Protein AF-A0A957NRZ4-F1 (afdb_monomer)

Mean predicted aligned error: 7.49 Å

Foldseek 3Di:
DVVVVVVLCVPFQVNVVVVVDPALVVVLVVLLVQLVQLLVVCQVPVALVSLLSNLSSLLSNLLSALCVVVVLVVLLVVLVLVLLCVFLPPLLVVLVVLLVVLQVQLVVLLVVLVVLQVVLVVVVVCNVVSNVVSVVSNVVSVVSNVVSNVSSVVSSVVSGDPCSVLVSLVRSSNVSSLLSCLLLQLLCLLVCCCPVVVDPLVVCLVPVVPDDPVNLCSSVVSSVVSNVVSLVSQCVRFVVRDFDFDWDQDPVRDTDRHNDGPPDNHQHSVSSVVSSCVSVVSQQCSLCVRVVRNRVSCCCSSHVRNSVVVSCVVVPPPPDPPCVVVVVCCVRVVPVVVVVVVVVCVVVVCCVVPVPDDPDDLVNDDPVRSD

Sequence (371 aa):
GALMIGILITISPSLLFHSRYIRNDIYIAFFILVWIYGAFRYLDTQKARWLMVMAMGMAWGFIAKENHFMNGAIMGAFFVGLAVWQLVGNRLWMAVAPVVAGGGIWYWLHIRARELATQAATAGDGAEALLRQSDRTEMIGIAALGIAGIIAIVLIVMAMKSEDWVKLRRNPAADLAVTMVSLVLPFVSPFLLAFVFSWDLKAKFDNINGWSTGDMVLTASLVLVLAIISFAMAYFWFEMRPKAPATTKRANGSEEVEAGEQSSERFGFFGWLQLMGAFWLIQVLFFTRFLTNIRNGLATGVVGSLGYWLAQQEVARGGQPWYYYLMLGALYEFLPWILSGIGIVAIIYWLVRRSDWDPVAATDLPPAIQA

Nearest PDB structures (foldseek):
  6h2f-assembly1_J  TM=2.755E-01  e=1.175E+00  Aeromonas hydrophila subsp. hydrophila AL09-71
  7a0g-assembly1_JJJ  TM=1.930E-01  e=7.956E-01  Serratia marcescens
  8dk2-assembly1_D  TM=1.452E-01  e=5.118E+00  Pseudomonas aeruginosa PA14

Solvent-accessible surface area (backbone atoms only — not comparable to full-atom values): 19652 Å² total; per-residue (Å²): 111,69,69,59,52,52,52,51,58,74,69,27,51,55,55,53,62,49,52,74,42,100,59,55,62,53,57,45,55,51,21,49,51,40,22,52,51,13,50,55,50,21,63,75,66,56,42,52,70,22,54,49,42,18,45,48,14,47,41,56,21,55,73,63,35,49,69,40,57,56,56,49,51,55,53,35,51,48,25,44,50,49,36,49,34,77,70,44,44,78,58,45,55,68,22,47,48,41,38,53,52,17,46,51,52,19,50,55,29,40,54,52,16,54,51,32,44,58,50,23,78,74,40,68,92,52,16,65,62,30,40,56,50,14,54,52,36,35,50,51,16,53,50,43,29,52,51,17,46,51,52,19,52,51,45,49,57,71,61,48,53,86,68,44,58,62,50,46,68,68,32,61,39,33,52,49,25,53,51,53,48,38,68,46,37,34,42,50,39,33,57,49,38,38,75,74,66,65,43,60,48,53,67,48,61,77,42,56,90,71,57,48,73,66,55,52,50,51,54,52,48,44,28,49,51,31,40,52,51,22,51,52,50,46,39,54,52,40,60,69,43,84,76,62,74,18,72,47,75,43,98,85,73,51,76,41,80,41,98,40,79,69,86,66,82,60,69,36,41,69,57,48,49,52,47,48,49,55,36,50,51,52,51,52,34,61,39,7,62,70,64,76,35,50,71,62,17,46,49,46,46,46,36,33,30,50,26,49,53,60,48,44,71,79,59,68,87,73,81,66,63,93,58,48,64,59,52,48,42,55,70,48,39,38,63,64,52,52,54,49,49,53,50,51,52,51,50,50,55,44,42,74,76,33,86,82,62,65,94,67,56,65,85,76,44,60,82,92,68,60,120

Structure (mmCIF, N/CA/C/O backbone):
data_AF-A0A957NRZ4-F1
#
_entry.id   AF-A0A957NRZ4-F1
#
loop_
_atom_site.group_PDB
_atom_site.id
_atom_site.type_symbol
_atom_site.label_atom_id
_atom_site.label_alt_id
_atom_site.label_comp_id
_atom_site.label_asym_id
_atom_site.label_entity_id
_atom_site.label_seq_id
_atom_site.pdbx_PDB_ins_code
_atom_site.Cartn_x
_atom_site.Cartn_y
_atom_site.Cartn_z
_atom_site.occupancy
_atom_site.B_iso_or_equiv
_atom_site.auth_seq_id
_atom_site.auth_comp_id
_atom_site.auth_asym_id
_atom_site.auth_atom_id
_atom_site.pdbx_PDB_model_num
ATOM 1 N N . GLY A 1 1 ? -4.102 23.156 15.226 1.00 75.25 1 GLY A N 1
ATOM 2 C CA . GLY A 1 1 ? -3.454 22.007 14.559 1.00 75.25 1 GLY A CA 1
ATOM 3 C C . GLY A 1 1 ? -3.492 22.118 13.043 1.00 75.25 1 GLY A C 1
ATOM 4 O O . GLY A 1 1 ? -2.507 22.542 12.456 1.00 75.25 1 GLY A O 1
ATOM 5 N N . ALA A 1 2 ? -4.624 21.788 12.411 1.00 80.44 2 ALA A N 1
ATOM 6 C CA . ALA A 1 2 ? -4.731 21.650 10.950 1.00 80.44 2 ALA A CA 1
ATOM 7 C C . ALA A 1 2 ? -4.306 22.891 10.136 1.00 80.44 2 ALA A C 1
ATOM 9 O O . ALA A 1 2 ? -3.561 22.748 9.173 1.00 80.44 2 ALA A O 1
ATOM 10 N N . LEU A 1 3 ? -4.706 24.104 10.543 1.00 85.88 3 LEU A N 1
ATOM 11 C CA . LEU A 1 3 ? -4.296 25.344 9.861 1.00 85.88 3 LEU A CA 1
ATOM 12 C C . LEU A 1 3 ? -2.776 25.557 9.893 1.00 85.88 3 LEU A C 1
ATOM 14 O O . LEU A 1 3 ? -2.187 25.918 8.881 1.00 85.88 3 LEU A O 1
ATOM 18 N N . MET A 1 4 ? -2.134 25.269 11.029 1.00 84.31 4 MET A N 1
ATOM 19 C CA . MET A 1 4 ? -0.676 25.356 11.153 1.00 84.31 4 MET A CA 1
ATOM 20 C C . MET A 1 4 ? 0.018 24.346 10.240 1.00 84.31 4 MET A C 1
ATOM 22 O O . MET A 1 4 ? 0.960 24.710 9.549 1.00 84.31 4 MET A O 1
ATOM 26 N N . ILE A 1 5 ? -0.476 23.105 10.179 1.00 85.00 5 ILE A N 1
ATOM 27 C CA . ILE A 1 5 ? 0.050 22.090 9.253 1.00 85.00 5 ILE A CA 1
ATOM 28 C C . ILE A 1 5 ? -0.124 22.545 7.798 1.00 85.00 5 ILE A C 1
ATOM 30 O O . ILE A 1 5 ? 0.809 22.425 7.013 1.00 85.00 5 ILE A O 1
ATOM 34 N N . GLY A 1 6 ? -1.275 23.125 7.442 1.00 87.06 6 GLY A N 1
ATOM 35 C CA . GLY A 1 6 ? -1.509 23.678 6.106 1.00 87.06 6 GLY A CA 1
ATOM 36 C C . GLY A 1 6 ? -0.515 24.784 5.737 1.00 87.06 6 GLY A C 1
ATOM 37 O O . GLY A 1 6 ? 0.030 24.777 4.633 1.00 87.06 6 GLY A O 1
ATOM 38 N N . ILE A 1 7 ? -0.216 25.689 6.674 1.00 88.12 7 ILE A N 1
ATOM 39 C CA . ILE A 1 7 ? 0.813 26.723 6.490 1.00 88.12 7 ILE A CA 1
ATOM 40 C C . ILE A 1 7 ? 2.190 26.078 6.295 1.00 88.12 7 ILE A C 1
ATOM 42 O O . ILE A 1 7 ? 2.874 26.417 5.334 1.00 88.12 7 ILE A O 1
ATOM 46 N N . LEU A 1 8 ? 2.571 25.119 7.148 1.00 87.62 8 LEU A N 1
ATOM 47 C CA . LEU A 1 8 ? 3.860 24.418 7.060 1.00 87.62 8 LEU A CA 1
ATOM 48 C C . LEU A 1 8 ? 4.039 23.691 5.722 1.00 87.62 8 LEU A C 1
ATOM 50 O O . LEU A 1 8 ? 5.101 23.784 5.118 1.00 87.62 8 LEU A O 1
ATOM 54 N N . ILE A 1 9 ? 2.993 23.024 5.229 1.00 86.31 9 ILE A N 1
ATOM 55 C CA . ILE A 1 9 ? 2.985 22.374 3.910 1.00 86.31 9 ILE A CA 1
ATOM 56 C C . ILE A 1 9 ? 3.167 23.408 2.792 1.00 86.31 9 ILE A C 1
ATOM 58 O O . ILE A 1 9 ? 3.906 23.160 1.844 1.00 86.31 9 ILE A O 1
ATOM 62 N N . THR A 1 10 ? 2.527 24.575 2.906 1.00 86.12 10 THR A N 1
ATOM 63 C CA . THR A 1 10 ? 2.586 25.632 1.879 1.00 86.12 10 THR A CA 1
ATOM 64 C C . THR A 1 10 ? 3.987 26.230 1.739 1.00 86.12 10 THR A C 1
ATOM 66 O O . THR A 1 10 ? 4.390 26.596 0.638 1.00 86.12 10 THR A O 1
ATOM 69 N N . ILE A 1 11 ? 4.742 26.315 2.838 1.00 88.19 11 ILE A N 1
ATOM 70 C CA . ILE A 1 11 ? 6.104 26.872 2.852 1.00 88.19 11 ILE A CA 1
ATOM 71 C C . ILE A 1 11 ? 7.202 25.799 2.859 1.00 88.19 11 ILE A C 1
ATOM 73 O O . ILE A 1 11 ? 8.373 26.146 2.998 1.00 88.19 11 ILE A O 1
ATOM 77 N N . SER A 1 12 ? 6.845 24.515 2.729 1.00 89.19 12 SER A N 1
ATOM 78 C CA . SER A 1 12 ? 7.793 23.394 2.752 1.00 89.19 12 SER A CA 1
ATOM 79 C C . SER A 1 12 ? 8.802 23.518 1.600 1.00 89.19 12 SER A C 1
ATOM 81 O O . SER A 1 12 ? 8.411 23.472 0.426 1.00 89.19 12 SER A O 1
ATOM 83 N N . PRO A 1 13 ? 10.111 23.641 1.899 1.00 88.94 13 PRO A N 1
ATOM 84 C CA . PRO A 1 13 ? 11.152 23.688 0.880 1.00 88.94 13 PRO A CA 1
ATOM 85 C C . PRO A 1 13 ? 11.175 22.441 -0.007 1.00 88.94 13 PRO A C 1
ATOM 87 O O . PRO A 1 13 ? 11.371 22.572 -1.216 1.00 88.94 13 PRO A O 1
ATOM 90 N N . SER A 1 14 ? 10.948 21.246 0.556 1.00 87.06 14 SER A N 1
ATOM 91 C CA . SER A 1 14 ? 10.932 19.998 -0.215 1.00 87.06 14 SER A CA 1
ATOM 92 C C . SER A 1 14 ? 9.757 19.962 -1.191 1.00 87.06 14 SER A C 1
ATOM 94 O O . SER A 1 14 ? 9.941 19.714 -2.386 1.00 87.06 14 SER A O 1
ATOM 96 N N . LEU A 1 15 ? 8.547 20.286 -0.722 1.00 86.31 15 LEU A N 1
ATOM 97 C CA . LEU A 1 15 ? 7.363 20.312 -1.580 1.00 86.31 15 LEU A CA 1
ATOM 98 C C . LEU A 1 15 ? 7.467 21.398 -2.650 1.00 86.31 15 LEU A C 1
ATOM 100 O O . LEU A 1 15 ? 7.128 21.139 -3.804 1.00 86.31 15 LEU A O 1
ATOM 104 N N . LEU A 1 16 ? 7.994 22.580 -2.322 1.00 86.62 16 LEU A N 1
ATOM 105 C CA . LEU A 1 16 ? 8.238 23.637 -3.305 1.00 86.62 16 LEU A CA 1
ATOM 106 C C . LEU A 1 16 ? 9.278 23.205 -4.352 1.00 86.62 16 LEU A C 1
ATOM 108 O O . LEU A 1 16 ? 9.080 23.396 -5.553 1.00 86.62 16 LEU A O 1
ATOM 112 N N . PHE A 1 17 ? 10.371 22.577 -3.912 1.00 85.94 17 PHE A N 1
ATOM 113 C CA . PHE A 1 17 ? 11.413 22.072 -4.800 1.00 85.94 17 PHE A CA 1
ATOM 114 C C . PHE A 1 17 ? 10.901 20.974 -5.733 1.00 85.94 17 PHE A C 1
ATOM 116 O O . PHE A 1 17 ? 11.269 20.974 -6.902 1.00 85.94 17 PHE A O 1
ATOM 123 N N . HIS A 1 18 ? 10.064 20.051 -5.261 1.00 84.19 18 HIS A N 1
ATOM 124 C CA . HIS A 1 18 ? 9.541 18.971 -6.099 1.00 84.19 18 HIS A CA 1
ATOM 125 C C . HIS A 1 18 ? 8.351 19.400 -6.967 1.00 84.19 18 HIS A C 1
ATOM 127 O O . HIS A 1 18 ? 8.208 18.892 -8.078 1.00 84.19 18 HIS A O 1
ATOM 133 N N . SER A 1 19 ? 7.543 20.365 -6.519 1.00 84.69 19 SER A N 1
ATOM 134 C CA . SER A 1 19 ? 6.380 20.869 -7.268 1.00 84.69 19 SER A CA 1
ATOM 135 C C . SER A 1 19 ? 6.737 21.807 -8.422 1.00 84.69 19 SER A C 1
ATOM 137 O O . SER A 1 19 ? 5.995 21.864 -9.398 1.00 84.69 19 SER A O 1
ATOM 139 N N . ARG A 1 20 ? 7.879 22.511 -8.365 1.00 85.88 20 ARG A N 1
ATOM 140 C CA . ARG A 1 20 ? 8.342 23.359 -9.484 1.00 85.88 20 ARG A CA 1
ATOM 141 C C . ARG A 1 20 ? 8.776 22.565 -10.716 1.00 85.88 20 ARG A C 1
ATOM 143 O O . ARG A 1 20 ? 8.884 23.130 -11.801 1.00 85.88 20 ARG A O 1
ATOM 150 N N . TYR A 1 21 ? 9.090 21.280 -10.556 1.00 83.19 21 TYR A N 1
ATOM 151 C CA . TYR A 1 21 ? 9.407 20.427 -11.691 1.00 83.19 21 TYR A CA 1
ATOM 152 C C . TYR A 1 21 ? 8.108 19.955 -12.338 1.00 83.19 21 TYR A C 1
ATOM 154 O O . TYR A 1 21 ? 7.174 19.566 -11.643 1.00 83.19 21 TYR A O 1
ATOM 162 N N . ILE A 1 22 ? 8.069 19.919 -13.674 1.00 79.56 22 ILE A N 1
ATOM 163 C CA . ILE A 1 22 ? 6.977 19.292 -14.436 1.00 79.56 22 ILE A CA 1
ATOM 164 C C . ILE A 1 22 ? 7.122 17.770 -14.301 1.00 79.56 22 ILE A C 1
ATOM 166 O O . ILE A 1 22 ? 7.575 17.064 -15.200 1.00 79.56 22 ILE A O 1
ATOM 170 N N . ARG A 1 23 ? 6.837 17.280 -13.099 1.00 85.50 23 ARG A N 1
ATOM 171 C CA . ARG A 1 23 ? 6.924 15.887 -12.686 1.00 85.50 23 ARG A CA 1
ATOM 172 C C . ARG A 1 23 ? 5.652 15.502 -11.954 1.00 85.50 23 ARG A C 1
ATOM 174 O O . ARG A 1 23 ? 4.810 16.326 -11.611 1.00 85.50 23 ARG A O 1
ATOM 181 N N . ASN A 1 24 ? 5.520 14.209 -11.720 1.00 87.56 24 ASN A N 1
ATOM 182 C CA . ASN A 1 24 ? 4.309 13.634 -11.173 1.00 87.56 24 ASN A CA 1
ATOM 183 C C . ASN A 1 24 ? 4.177 13.740 -9.646 1.00 87.56 24 ASN A C 1
ATOM 185 O O . ASN A 1 24 ? 3.128 13.406 -9.106 1.00 87.56 24 ASN A O 1
ATOM 189 N N . ASP A 1 25 ? 5.210 14.219 -8.951 1.00 87.88 25 ASP A N 1
ATOM 190 C CA . ASP A 1 25 ? 5.302 14.223 -7.490 1.00 87.88 25 ASP A CA 1
ATOM 191 C C . ASP A 1 25 ? 4.141 14.987 -6.803 1.00 87.88 25 ASP A C 1
ATOM 193 O O . ASP A 1 25 ? 3.617 14.527 -5.788 1.00 87.88 25 ASP A O 1
ATOM 197 N N . ILE A 1 26 ? 3.655 16.090 -7.390 1.00 87.94 26 ILE A N 1
ATOM 198 C CA . ILE A 1 26 ? 2.532 16.864 -6.825 1.00 87.94 26 ILE A CA 1
ATOM 199 C C . ILE A 1 26 ? 1.188 16.123 -6.905 1.00 87.94 26 ILE A C 1
ATOM 201 O O . ILE A 1 26 ? 0.388 16.178 -5.968 1.00 87.94 26 ILE A O 1
ATOM 205 N N . TYR A 1 27 ? 0.952 15.374 -7.987 1.00 90.00 27 TYR A N 1
ATOM 206 C CA . TYR A 1 27 ? -0.250 14.549 -8.129 1.00 90.00 27 TYR A CA 1
ATOM 207 C C . TYR A 1 27 ? -0.239 13.413 -7.111 1.00 90.00 27 TYR A C 1
ATOM 209 O O . TYR A 1 27 ? -1.272 13.099 -6.521 1.00 90.00 27 TYR A O 1
ATOM 217 N N . ILE A 1 28 ? 0.946 12.854 -6.848 1.00 90.75 28 ILE A N 1
ATOM 218 C CA . ILE A 1 28 ? 1.114 11.797 -5.856 1.00 90.75 28 ILE A CA 1
ATOM 219 C C . ILE A 1 28 ? 0.712 12.283 -4.472 1.00 90.75 28 ILE A C 1
ATOM 221 O O . ILE A 1 28 ? -0.107 11.645 -3.809 1.00 90.75 28 ILE A O 1
ATOM 225 N N . ALA A 1 29 ? 1.240 13.437 -4.061 1.00 90.31 29 ALA A N 1
ATOM 226 C CA . ALA A 1 29 ? 0.901 14.043 -2.781 1.00 90.31 29 ALA A CA 1
ATOM 227 C C . ALA A 1 29 ? -0.612 14.294 -2.657 1.00 90.31 29 ALA A C 1
ATOM 229 O O . ALA A 1 29 ? -1.222 13.910 -1.660 1.00 90.31 29 ALA A O 1
ATOM 230 N N . PHE A 1 30 ? -1.237 14.867 -3.691 1.00 92.69 30 PHE A N 1
ATOM 231 C CA . PHE A 1 30 ? -2.674 15.137 -3.694 1.00 92.69 30 PHE A CA 1
ATOM 232 C C . PHE A 1 30 ? -3.519 13.861 -3.553 1.00 92.69 30 PHE A C 1
ATOM 234 O O . PHE A 1 30 ? -4.382 13.786 -2.677 1.00 92.69 30 PHE A O 1
ATOM 241 N N . PHE A 1 31 ? -3.263 12.834 -4.365 1.00 96.06 31 PHE A N 1
ATOM 242 C CA . PHE A 1 31 ? -4.059 11.605 -4.329 1.00 96.06 31 PHE A CA 1
ATOM 243 C C . PHE A 1 31 ? -3.851 10.797 -3.043 1.00 96.06 31 PHE A C 1
ATOM 245 O O . PHE A 1 31 ? -4.805 10.199 -2.545 1.00 96.06 31 PHE A O 1
ATOM 252 N N . ILE A 1 32 ? -2.653 10.842 -2.445 1.00 94.88 32 ILE A N 1
ATOM 253 C CA . ILE A 1 32 ? -2.417 10.288 -1.103 1.00 94.88 32 ILE A CA 1
ATOM 254 C C . ILE A 1 32 ? -3.261 11.021 -0.059 1.00 94.88 32 ILE A C 1
ATOM 256 O O . ILE A 1 32 ? -3.885 10.370 0.773 1.00 94.88 32 ILE A O 1
ATOM 260 N N . LEU A 1 33 ? -3.335 12.354 -0.104 1.00 94.00 33 LEU A N 1
ATOM 261 C CA . LEU A 1 33 ? -4.160 13.115 0.839 1.00 94.00 33 LEU A CA 1
ATOM 262 C C . LEU A 1 33 ? -5.648 12.777 0.699 1.00 94.00 33 LEU A C 1
ATOM 264 O O . LEU A 1 33 ? -6.320 12.597 1.712 1.00 94.00 33 LEU A O 1
ATOM 268 N N . VAL A 1 34 ? -6.156 12.631 -0.529 1.00 97.06 34 VAL A N 1
ATOM 269 C CA . VAL A 1 34 ? -7.540 12.188 -0.777 1.00 97.06 34 VAL A CA 1
ATOM 270 C C . VAL A 1 34 ? -7.773 10.777 -0.229 1.00 97.06 34 VAL A C 1
ATOM 272 O O . VAL A 1 34 ? -8.791 10.536 0.423 1.00 97.06 34 VAL A O 1
ATOM 275 N N . TRP A 1 35 ? -6.820 9.861 -0.440 1.00 96.50 35 TRP A N 1
ATOM 276 C CA . TRP A 1 35 ? -6.871 8.500 0.096 1.00 96.50 35 TRP A CA 1
ATOM 277 C C . TRP A 1 35 ? -6.941 8.516 1.629 1.00 96.50 35 TRP A C 1
ATOM 279 O O . TRP A 1 35 ? -7.888 7.973 2.202 1.00 96.50 35 TRP A O 1
ATOM 289 N N . ILE A 1 36 ? -5.991 9.186 2.290 1.00 95.88 36 ILE A N 1
ATOM 290 C CA . ILE A 1 36 ? -5.930 9.316 3.753 1.00 95.88 36 ILE A CA 1
ATOM 291 C C . ILE A 1 36 ? -7.227 9.932 4.278 1.00 95.88 36 ILE A C 1
ATOM 293 O O . ILE A 1 36 ? -7.855 9.381 5.180 1.00 95.88 36 ILE A O 1
ATOM 297 N N . TYR A 1 37 ? -7.676 11.037 3.683 1.00 96.44 37 TYR A N 1
ATOM 298 C CA . TYR A 1 37 ? -8.907 11.704 4.087 1.00 96.44 37 TYR A CA 1
ATOM 299 C C . TYR A 1 37 ? -10.121 10.769 4.000 1.00 96.44 37 TYR A C 1
ATOM 301 O O . TYR A 1 37 ? -10.868 10.651 4.969 1.00 96.44 37 TYR A O 1
ATOM 309 N N . GLY A 1 38 ? -10.297 10.053 2.885 1.00 97.12 38 GLY A N 1
ATOM 310 C CA . GLY A 1 38 ? -11.375 9.074 2.732 1.00 97.12 38 GLY A CA 1
ATOM 311 C C . GLY A 1 38 ? -11.318 7.965 3.786 1.00 97.12 38 GLY A C 1
ATOM 312 O O . GLY A 1 38 ? -12.335 7.646 4.402 1.00 97.12 38 GLY A O 1
ATOM 313 N N . ALA A 1 39 ? -10.129 7.424 4.054 1.00 96.75 39 ALA A N 1
ATOM 314 C CA . ALA A 1 39 ? -9.951 6.347 5.020 1.00 96.75 39 ALA A CA 1
ATOM 315 C C . ALA A 1 39 ? -10.272 6.786 6.462 1.00 96.75 39 ALA A C 1
ATOM 317 O O . ALA A 1 39 ? -11.077 6.145 7.136 1.00 96.75 39 ALA A O 1
ATOM 318 N N . PHE A 1 40 ? -9.729 7.915 6.926 1.00 95.56 40 PHE A N 1
ATOM 319 C CA . PHE A 1 40 ? -10.005 8.417 8.279 1.00 95.56 40 PHE A CA 1
ATOM 320 C C . PHE A 1 40 ? -11.466 8.863 8.447 1.00 95.56 40 PHE A C 1
ATOM 322 O O . PHE A 1 40 ? -12.102 8.530 9.442 1.00 95.56 40 PHE A O 1
ATOM 329 N N . ARG A 1 41 ? -12.070 9.504 7.437 1.00 94.44 41 ARG A N 1
ATOM 330 C CA . ARG A 1 41 ? -13.502 9.854 7.485 1.00 94.44 41 ARG A CA 1
ATOM 331 C C . ARG A 1 41 ? -14.417 8.631 7.512 1.00 94.44 41 ARG A C 1
ATOM 333 O O . ARG A 1 41 ? -15.526 8.713 8.055 1.00 94.44 41 ARG A O 1
ATOM 340 N N . TYR A 1 42 ? -13.984 7.518 6.923 1.00 94.31 42 TYR A N 1
ATOM 341 C CA . TYR A 1 42 ? -14.681 6.246 7.059 1.00 94.31 42 TYR A CA 1
ATOM 342 C C . TYR A 1 42 ? -14.565 5.686 8.480 1.00 94.31 42 TYR A C 1
ATOM 344 O O . TYR A 1 42 ? -15.580 5.244 9.010 1.00 94.31 42 TYR A O 1
ATOM 352 N N . LEU A 1 43 ? -13.393 5.766 9.124 1.00 92.06 43 LEU A N 1
ATOM 353 C CA . LEU A 1 43 ? -13.246 5.373 10.532 1.00 92.06 43 LEU A CA 1
ATOM 354 C C . LEU A 1 43 ? -14.202 6.156 11.445 1.00 92.06 43 LEU A C 1
ATOM 356 O O . LEU A 1 43 ? -14.867 5.547 12.280 1.00 92.06 43 LEU A O 1
ATOM 360 N N . ASP A 1 44 ? -14.333 7.467 11.227 1.00 88.44 44 ASP A N 1
ATOM 361 C CA . ASP A 1 44 ? -15.175 8.334 12.062 1.00 88.44 44 ASP A CA 1
ATOM 362 C C . ASP A 1 44 ? -16.674 8.095 11.854 1.00 88.44 44 ASP A C 1
ATOM 364 O O . ASP A 1 44 ? -17.458 8.060 12.799 1.00 88.44 44 ASP A O 1
ATOM 368 N N . THR A 1 45 ? -17.106 8.002 10.593 1.00 87.75 45 THR A N 1
ATOM 369 C CA . THR A 1 45 ? -18.540 8.065 10.256 1.00 87.75 45 THR A CA 1
ATOM 370 C C . THR A 1 45 ? -19.134 6.737 9.808 1.00 87.75 45 THR A C 1
ATOM 372 O O . THR A 1 45 ? -20.354 6.627 9.733 1.00 87.75 45 THR A O 1
ATOM 375 N N . GLN A 1 46 ? -18.295 5.763 9.447 1.00 88.06 46 GLN A N 1
ATOM 376 C CA . GLN A 1 46 ? -18.669 4.453 8.900 1.00 88.06 46 GLN A CA 1
ATOM 377 C C . GLN A 1 46 ? -19.596 4.513 7.669 1.00 88.06 46 GLN A C 1
ATOM 379 O O . GLN A 1 46 ? -20.254 3.533 7.326 1.00 88.06 46 GLN A O 1
ATOM 384 N N . LYS A 1 47 ? -19.638 5.655 6.965 1.00 88.31 47 LYS A N 1
ATOM 385 C CA . LYS A 1 47 ? -20.470 5.842 5.766 1.00 88.31 47 LYS A CA 1
ATOM 386 C C . LYS A 1 47 ? -19.743 5.382 4.505 1.00 88.31 47 LYS A C 1
ATOM 388 O O . LYS A 1 47 ? -18.641 5.853 4.221 1.00 88.31 47 LYS A O 1
ATOM 393 N N . ALA A 1 48 ? -20.418 4.578 3.683 1.00 89.00 48 ALA A N 1
ATOM 394 C CA . ALA A 1 48 ? -19.888 4.008 2.437 1.00 89.00 48 ALA A CA 1
ATOM 395 C C . ALA A 1 48 ? -19.283 5.039 1.464 1.00 89.00 48 ALA A C 1
ATOM 397 O O . ALA A 1 48 ? -18.283 4.759 0.806 1.00 89.00 48 ALA A O 1
ATOM 398 N N . ARG A 1 49 ? -19.826 6.264 1.408 1.00 92.19 49 ARG A N 1
ATOM 399 C CA . ARG A 1 49 ? -19.305 7.341 0.543 1.00 92.19 49 ARG A CA 1
ATOM 400 C C . ARG A 1 49 ? -17.816 7.637 0.755 1.00 92.19 49 ARG A C 1
ATOM 402 O O . ARG A 1 49 ? -17.139 8.059 -0.174 1.00 92.19 49 ARG A O 1
ATOM 409 N N . TRP A 1 50 ? -17.291 7.419 1.959 1.00 94.81 50 TRP A N 1
ATOM 410 C CA . TRP A 1 50 ? -15.885 7.691 2.255 1.00 94.81 50 TRP A CA 1
ATOM 411 C C . TRP A 1 50 ? -14.951 6.592 1.754 1.00 94.81 50 TRP A C 1
ATOM 413 O O . TRP A 1 50 ? -13.825 6.896 1.368 1.00 94.81 50 TRP A O 1
ATOM 423 N N . LEU A 1 51 ? -15.444 5.354 1.634 1.00 94.69 51 LEU A N 1
ATOM 424 C CA . LEU A 1 51 ? -14.736 4.298 0.906 1.00 94.69 51 LEU A CA 1
ATOM 425 C C . LEU A 1 51 ? -14.634 4.632 -0.584 1.00 94.69 51 LEU A C 1
ATOM 427 O O . LEU A 1 51 ? -13.617 4.335 -1.199 1.00 94.69 51 LEU A O 1
ATOM 431 N N . MET A 1 52 ? -15.638 5.311 -1.152 1.00 93.69 52 MET A N 1
ATOM 432 C CA . MET A 1 52 ? -15.559 5.820 -2.524 1.00 93.69 52 MET A CA 1
ATOM 433 C C . MET A 1 52 ? -14.492 6.906 -2.661 1.00 93.69 52 MET A C 1
ATOM 435 O O . MET A 1 52 ? -13.668 6.828 -3.564 1.00 93.69 52 MET A O 1
ATOM 439 N N . VAL A 1 53 ? -14.446 7.880 -1.745 1.00 96.81 53 VAL A N 1
ATOM 440 C CA . VAL A 1 53 ? -13.386 8.909 -1.735 1.00 96.81 53 VAL A CA 1
ATOM 441 C C . VAL A 1 53 ? -12.001 8.266 -1.623 1.00 96.81 53 VAL A C 1
ATOM 443 O O . VAL A 1 53 ? -11.098 8.615 -2.382 1.00 96.81 53 VAL A O 1
ATOM 446 N N . MET A 1 54 ? -11.854 7.281 -0.734 1.00 97.25 54 MET A N 1
ATOM 447 C CA . MET A 1 54 ? -10.626 6.505 -0.587 1.00 97.25 54 MET A CA 1
ATOM 448 C C . MET A 1 54 ? -10.247 5.802 -1.901 1.00 97.25 54 MET A C 1
ATOM 450 O O . MET A 1 54 ? -9.142 5.999 -2.401 1.00 97.25 54 MET A O 1
ATOM 454 N N . ALA A 1 55 ? -11.170 5.037 -2.491 1.00 96.75 55 ALA A N 1
ATOM 455 C CA . ALA A 1 55 ? -10.950 4.304 -3.738 1.00 96.75 55 ALA A CA 1
ATOM 456 C C . ALA A 1 55 ? -10.619 5.233 -4.918 1.00 96.75 55 ALA A C 1
ATOM 458 O O . ALA A 1 55 ? -9.812 4.874 -5.771 1.00 96.75 55 ALA A O 1
ATOM 459 N N . MET A 1 56 ? -11.178 6.446 -4.951 1.00 96.50 56 MET A N 1
ATOM 460 C CA . MET A 1 56 ? -10.815 7.461 -5.942 1.00 96.50 56 MET A CA 1
ATOM 461 C C . MET A 1 56 ? -9.369 7.930 -5.751 1.00 96.50 56 MET A C 1
ATOM 463 O O . MET A 1 56 ? -8.611 7.949 -6.717 1.00 96.50 56 MET A O 1
ATOM 467 N N . GLY A 1 57 ? -8.948 8.235 -4.518 1.00 96.88 57 GLY A N 1
ATOM 468 C CA . GLY A 1 57 ? -7.542 8.544 -4.225 1.00 96.88 57 GLY A CA 1
ATOM 469 C C . GLY A 1 57 ? -6.592 7.425 -4.671 1.00 96.88 57 GLY A C 1
ATOM 470 O O . GLY A 1 57 ? -5.547 7.694 -5.262 1.00 96.88 57 GLY A O 1
ATOM 471 N N . MET A 1 58 ? -6.994 6.165 -4.479 1.00 96.62 58 MET A N 1
ATOM 472 C CA . MET A 1 58 ? -6.250 4.997 -4.963 1.00 96.62 58 MET A CA 1
ATOM 473 C C . MET A 1 58 ? -6.152 4.943 -6.490 1.00 96.62 58 MET A C 1
ATOM 475 O O . MET A 1 58 ? -5.049 4.858 -7.026 1.00 96.62 58 MET A O 1
ATOM 479 N N . ALA A 1 59 ? -7.294 4.983 -7.185 1.00 96.62 59 ALA A N 1
ATOM 480 C CA . ALA A 1 59 ? -7.374 4.808 -8.636 1.00 96.62 59 ALA A CA 1
ATOM 481 C C . ALA A 1 59 ? -6.511 5.845 -9.364 1.00 96.62 59 ALA A C 1
ATOM 483 O O . ALA A 1 59 ? -5.601 5.511 -10.126 1.00 96.62 59 ALA A O 1
ATOM 484 N N . TRP A 1 60 ? -6.730 7.122 -9.045 1.00 96.44 60 TRP A N 1
ATOM 485 C CA . TRP A 1 60 ? -5.990 8.214 -9.666 1.00 96.44 60 TRP A CA 1
ATOM 486 C C . TRP A 1 60 ? -4.506 8.216 -9.286 1.00 96.44 60 TRP A C 1
ATOM 488 O O . TRP A 1 60 ? -3.662 8.514 -10.131 1.00 96.44 60 TRP A O 1
ATOM 498 N N . GLY A 1 61 ? -4.168 7.813 -8.056 1.00 95.12 61 GLY A N 1
ATOM 499 C CA . GLY A 1 61 ? -2.780 7.631 -7.639 1.00 95.12 61 GLY A CA 1
ATOM 500 C C . GLY A 1 61 ? -2.049 6.587 -8.487 1.00 95.12 61 GLY A C 1
ATOM 501 O O . GLY A 1 61 ? -0.984 6.863 -9.036 1.00 95.12 61 GLY A O 1
ATOM 502 N N . PHE A 1 62 ? -2.636 5.404 -8.679 1.00 93.88 62 PHE A N 1
ATOM 503 C CA . PHE A 1 62 ? -2.006 4.351 -9.486 1.00 93.88 62 PHE A CA 1
ATOM 504 C C . PHE A 1 62 ? -1.863 4.711 -10.966 1.00 93.88 62 PHE A C 1
ATOM 506 O O . PHE A 1 62 ? -0.957 4.204 -11.623 1.00 93.88 62 PHE A O 1
ATOM 513 N N . ILE A 1 63 ? -2.707 5.602 -11.492 1.00 93.38 63 ILE A N 1
ATOM 514 C CA . ILE A 1 63 ? -2.521 6.160 -12.839 1.00 93.38 63 ILE A CA 1
ATOM 515 C C . ILE A 1 63 ? -1.344 7.151 -12.871 1.00 93.38 63 ILE A C 1
ATOM 517 O O . ILE A 1 63 ? -0.641 7.234 -13.876 1.00 93.38 63 ILE A O 1
ATOM 521 N N . ALA A 1 64 ? -1.106 7.894 -11.787 1.00 92.31 64 ALA A N 1
ATOM 522 C CA . ALA A 1 64 ? -0.087 8.941 -11.731 1.00 92.31 64 ALA A CA 1
ATOM 523 C C . ALA A 1 64 ? 1.354 8.417 -11.569 1.00 92.31 64 ALA A C 1
ATOM 525 O O . ALA A 1 64 ? 2.291 9.016 -12.114 1.00 92.31 64 ALA A O 1
ATOM 526 N N . LYS A 1 65 ? 1.566 7.345 -10.792 1.00 89.69 65 LYS A N 1
ATOM 527 C CA . LYS A 1 65 ? 2.872 6.662 -10.677 1.00 89.69 65 LYS A CA 1
ATOM 528 C C . LYS A 1 65 ? 2.755 5.274 -10.071 1.00 89.69 65 LYS A C 1
ATOM 530 O O . LYS A 1 65 ? 2.052 5.076 -9.085 1.00 89.69 65 LYS A O 1
ATOM 535 N N . GLU A 1 66 ? 3.624 4.381 -10.515 1.00 87.31 66 GLU A N 1
ATOM 536 C CA . GLU A 1 66 ? 3.875 3.075 -9.918 1.00 87.31 66 GLU A CA 1
ATOM 537 C C . GLU A 1 66 ? 4.334 3.142 -8.445 1.00 87.31 66 GLU A C 1
ATOM 539 O O . GLU A 1 66 ? 3.974 2.280 -7.649 1.00 87.31 66 GLU A O 1
ATOM 544 N N . ASN A 1 67 ? 5.023 4.204 -7.998 1.00 86.06 67 ASN A N 1
ATOM 545 C CA . ASN A 1 67 ? 5.399 4.325 -6.576 1.00 86.06 67 ASN A CA 1
ATOM 546 C C . ASN A 1 67 ? 4.187 4.427 -5.631 1.00 86.06 67 ASN A C 1
ATOM 548 O O . ASN A 1 67 ? 4.342 4.231 -4.425 1.00 86.06 67 ASN A O 1
ATOM 552 N N . HIS A 1 68 ? 2.979 4.707 -6.136 1.00 91.06 68 HIS A N 1
ATOM 553 C CA . HIS A 1 68 ? 1.781 4.684 -5.299 1.00 91.06 68 HIS A CA 1
ATOM 554 C C . HIS A 1 68 ? 1.468 3.310 -4.716 1.00 91.06 68 HIS A C 1
ATOM 556 O O . HIS A 1 68 ? 0.845 3.261 -3.655 1.00 91.06 68 HIS A O 1
ATOM 562 N N . PHE A 1 69 ? 1.918 2.214 -5.336 1.00 91.88 69 PHE A N 1
ATOM 563 C CA . PHE A 1 69 ? 1.748 0.878 -4.763 1.00 91.88 69 PHE A CA 1
ATOM 564 C C . PHE A 1 69 ? 2.423 0.763 -3.391 1.00 91.88 69 PHE A C 1
ATOM 566 O O . PHE A 1 69 ? 1.841 0.190 -2.474 1.00 91.88 69 PHE A O 1
ATOM 573 N N . MET A 1 70 ? 3.587 1.394 -3.207 1.00 90.19 70 MET A N 1
ATOM 574 C CA . MET A 1 70 ? 4.277 1.437 -1.915 1.00 90.19 70 MET A CA 1
ATOM 575 C C . MET A 1 70 ? 3.475 2.218 -0.868 1.00 90.19 70 MET A C 1
ATOM 577 O O . MET A 1 70 ? 3.305 1.748 0.254 1.00 90.19 70 MET A O 1
ATOM 581 N N . ASN A 1 71 ? 2.918 3.373 -1.241 1.00 91.56 71 ASN A N 1
ATOM 582 C CA . ASN A 1 71 ? 2.049 4.143 -0.344 1.00 91.56 71 ASN A CA 1
ATOM 583 C C . ASN A 1 71 ? 0.814 3.325 0.064 1.00 91.56 71 ASN A C 1
ATOM 585 O O . ASN A 1 71 ? 0.425 3.325 1.231 1.00 91.56 71 ASN A O 1
ATOM 589 N N . GLY A 1 72 ? 0.241 2.574 -0.881 1.00 92.12 72 GLY A N 1
ATOM 590 C CA . GLY A 1 72 ? -0.852 1.643 -0.620 1.00 92.12 72 GLY A CA 1
ATOM 591 C C . GLY A 1 72 ? -0.474 0.506 0.323 1.00 92.12 72 GLY A C 1
ATOM 592 O O . GLY A 1 72 ? -1.245 0.200 1.227 1.00 92.12 72 GLY A O 1
ATOM 593 N N . ALA A 1 73 ? 0.717 -0.077 0.165 1.00 92.88 73 ALA A N 1
ATOM 594 C CA . ALA A 1 73 ? 1.227 -1.112 1.061 1.00 92.88 73 ALA A CA 1
ATOM 595 C C . ALA A 1 73 ? 1.422 -0.582 2.491 1.00 92.88 73 ALA A C 1
ATOM 597 O O . ALA A 1 73 ? 0.990 -1.231 3.441 1.00 92.88 73 ALA A O 1
ATOM 598 N N . ILE A 1 74 ? 1.991 0.620 2.648 1.00 94.06 74 ILE A N 1
ATOM 599 C CA . ILE A 1 74 ? 2.178 1.273 3.955 1.00 94.06 74 ILE A CA 1
ATOM 600 C C . ILE A 1 74 ? 0.826 1.534 4.625 1.00 94.06 74 ILE A C 1
ATOM 602 O O . ILE A 1 74 ? 0.622 1.157 5.778 1.00 94.06 74 ILE A O 1
ATOM 606 N N . MET A 1 75 ? -0.120 2.141 3.903 1.00 94.19 75 MET A N 1
ATOM 607 C CA . MET A 1 75 ? -1.458 2.407 4.438 1.00 94.19 75 MET A CA 1
ATOM 608 C C . MET A 1 75 ? -2.214 1.110 4.753 1.00 94.19 75 MET A C 1
ATOM 610 O O . MET A 1 75 ? -2.877 1.017 5.782 1.00 94.19 75 MET A O 1
ATOM 614 N N . GLY A 1 76 ? -2.106 0.092 3.896 1.00 94.81 76 GLY A N 1
ATOM 615 C CA . GLY A 1 76 ? -2.751 -1.204 4.105 1.00 94.81 76 GLY A CA 1
ATOM 616 C C . GLY A 1 76 ? -2.212 -1.894 5.353 1.00 94.81 76 GLY A C 1
ATOM 617 O O . GLY A 1 76 ? -2.991 -2.309 6.208 1.00 94.81 76 GLY A O 1
ATOM 618 N N . ALA A 1 77 ? -0.885 -1.931 5.507 1.00 94.19 77 ALA A N 1
ATOM 619 C CA . ALA A 1 77 ? -0.225 -2.450 6.701 1.00 94.19 77 ALA A CA 1
ATOM 620 C C . ALA A 1 77 ? -0.634 -1.677 7.963 1.00 94.19 77 ALA A C 1
ATOM 622 O O . ALA A 1 77 ? -0.898 -2.297 8.992 1.00 94.19 77 ALA A O 1
ATOM 623 N N . PHE A 1 78 ? -0.760 -0.348 7.879 1.00 95.62 78 PHE A N 1
ATOM 624 C CA . PHE A 1 78 ? -1.258 0.475 8.981 1.00 95.62 78 PHE A CA 1
ATOM 625 C C . PHE A 1 78 ? -2.679 0.080 9.398 1.00 95.62 78 PHE A C 1
ATOM 627 O O . PHE A 1 78 ? -2.910 -0.155 10.581 1.00 95.62 78 PHE A O 1
ATOM 634 N N . PHE A 1 79 ? -3.627 -0.049 8.464 1.00 96.62 79 PHE A N 1
ATOM 635 C CA . PHE A 1 79 ? -5.009 -0.405 8.812 1.00 96.62 79 PHE A CA 1
ATOM 636 C C . PHE A 1 79 ? -5.161 -1.857 9.276 1.00 96.62 79 PHE A C 1
ATOM 638 O O . PHE A 1 79 ? -5.947 -2.113 10.188 1.00 96.62 79 PHE A O 1
ATOM 645 N N . VAL A 1 80 ? -4.378 -2.794 8.727 1.00 94.94 80 VAL A N 1
ATOM 646 C CA . VAL A 1 80 ? -4.284 -4.165 9.262 1.00 94.94 80 VAL A CA 1
ATOM 647 C C . VAL A 1 80 ? -3.755 -4.130 10.695 1.00 94.94 80 VAL A C 1
ATOM 649 O O . VAL A 1 80 ? -4.373 -4.700 11.592 1.00 94.94 80 VAL A O 1
ATOM 652 N N . GLY A 1 81 ? -2.650 -3.421 10.929 1.00 93.94 81 GLY A N 1
ATOM 653 C CA . GLY A 1 81 ? -2.056 -3.262 12.254 1.00 93.94 81 GLY A CA 1
ATOM 654 C C . GLY A 1 81 ? -3.021 -2.620 13.247 1.00 93.94 81 GLY A C 1
ATOM 655 O O . GLY A 1 81 ? -3.169 -3.124 14.354 1.00 93.94 81 GLY A O 1
ATOM 656 N N . LEU A 1 82 ? -3.741 -1.573 12.838 1.00 95.12 82 LEU A N 1
ATOM 657 C CA . LEU A 1 82 ? -4.760 -0.905 13.646 1.00 95.12 82 LEU A CA 1
ATOM 658 C C . LEU A 1 82 ? -5.919 -1.849 13.990 1.00 95.12 82 LEU A C 1
ATOM 660 O O . LEU A 1 82 ? -6.335 -1.909 15.146 1.00 95.12 82 LEU A O 1
ATOM 664 N N . ALA A 1 83 ? -6.415 -2.614 13.014 1.00 94.75 83 ALA A N 1
ATOM 665 C CA . ALA A 1 83 ? -7.489 -3.579 13.227 1.00 94.75 83 ALA A CA 1
ATOM 666 C C . ALA A 1 83 ? -7.084 -4.685 14.209 1.00 94.75 83 ALA A C 1
ATOM 668 O O . ALA A 1 83 ? -7.860 -5.035 15.096 1.00 94.75 83 ALA A O 1
ATOM 669 N N . VAL A 1 84 ? -5.863 -5.212 14.078 1.00 94.06 84 VAL A N 1
ATOM 670 C CA . VAL A 1 84 ? -5.333 -6.240 14.983 1.00 94.06 84 VAL A CA 1
ATOM 671 C C . VAL A 1 84 ? -5.039 -5.648 16.364 1.00 94.06 84 VAL A C 1
ATOM 673 O O . VAL A 1 84 ? -5.415 -6.248 17.369 1.00 94.06 84 VAL A O 1
ATOM 676 N N . TRP A 1 85 ? -4.445 -4.454 16.441 1.00 94.25 85 TRP A N 1
ATOM 677 C CA . TRP A 1 85 ? -4.180 -3.742 17.697 1.00 94.25 85 TRP A CA 1
ATOM 678 C C . TRP A 1 85 ? -5.453 -3.541 18.520 1.00 94.25 85 TRP A C 1
ATOM 680 O O . TRP A 1 85 ? -5.460 -3.815 19.716 1.00 94.25 85 TRP A O 1
ATOM 690 N N . GLN A 1 86 ? -6.553 -3.137 17.881 1.00 92.62 86 GLN A N 1
ATOM 691 C CA . GLN A 1 86 ? -7.849 -2.963 18.546 1.00 92.62 86 GLN A CA 1
ATOM 692 C C . GLN A 1 86 ? -8.435 -4.268 19.115 1.00 92.62 86 GLN A C 1
ATOM 694 O O . GLN A 1 86 ? -9.364 -4.210 19.917 1.00 92.62 86 GLN A O 1
ATOM 699 N N . LEU A 1 87 ? -7.911 -5.436 18.724 1.00 90.94 87 LEU A N 1
ATOM 700 C CA . LEU A 1 87 ? -8.357 -6.745 19.211 1.00 90.94 87 LEU A CA 1
ATOM 701 C C . LEU A 1 87 ? -7.429 -7.315 20.281 1.00 90.94 87 LEU A C 1
ATOM 703 O O . LEU A 1 87 ? -7.890 -7.719 21.345 1.00 90.94 87 LEU A O 1
ATOM 707 N N . VAL A 1 88 ? -6.123 -7.362 20.005 1.00 92.62 88 VAL A N 1
ATOM 708 C CA . VAL A 1 88 ? -5.145 -8.032 20.883 1.00 92.62 88 VAL A CA 1
ATOM 709 C C . VAL A 1 88 ? -4.367 -7.061 21.781 1.00 92.62 88 VAL A C 1
ATOM 711 O O . VAL A 1 88 ? -3.620 -7.499 22.661 1.00 92.62 88 VAL A O 1
ATOM 714 N N . GLY A 1 89 ? -4.532 -5.748 21.585 1.00 90.38 89 GLY A N 1
ATOM 715 C CA . GLY A 1 89 ? -3.858 -4.692 22.340 1.00 90.38 89 GLY A CA 1
ATOM 716 C C . GLY A 1 89 ? -2.337 -4.842 22.324 1.00 90.38 89 GLY A C 1
ATOM 717 O O . GLY A 1 89 ? -1.737 -5.218 21.314 1.00 90.38 89 GLY A O 1
ATOM 718 N N . ASN A 1 90 ? -1.709 -4.638 23.485 1.00 90.25 90 ASN A N 1
ATOM 719 C CA . ASN A 1 90 ? -0.253 -4.707 23.646 1.00 90.25 90 ASN A CA 1
ATOM 720 C C . ASN A 1 90 ? 0.359 -6.064 23.261 1.00 90.25 90 ASN A C 1
ATOM 722 O O . ASN A 1 90 ? 1.560 -6.126 22.998 1.00 90.25 90 ASN A O 1
ATOM 726 N N . ARG A 1 91 ? -0.432 -7.146 23.182 1.00 89.94 91 ARG A N 1
ATOM 727 C CA . ARG A 1 91 ? 0.063 -8.455 22.725 1.00 89.94 91 ARG A CA 1
ATOM 728 C C . ARG A 1 91 ? 0.529 -8.423 21.271 1.00 89.94 91 ARG A C 1
ATOM 730 O O . ARG A 1 91 ? 1.355 -9.253 20.902 1.00 89.94 91 ARG A O 1
ATOM 737 N N . LEU A 1 92 ? 0.077 -7.446 20.478 1.00 91.25 92 LEU A N 1
ATOM 738 C CA . LEU A 1 92 ? 0.574 -7.227 19.120 1.00 91.25 92 LEU A CA 1
ATOM 739 C C . LEU A 1 92 ? 2.100 -7.076 19.095 1.00 91.25 92 LEU A C 1
ATOM 741 O O . LEU A 1 92 ? 2.741 -7.594 18.186 1.00 91.25 92 LEU A O 1
ATOM 745 N N . TRP A 1 93 ? 2.703 -6.445 20.108 1.00 91.38 93 TRP A N 1
ATOM 746 C CA . TRP A 1 93 ? 4.156 -6.261 20.159 1.00 91.38 93 TRP A CA 1
ATOM 747 C C . TRP A 1 93 ? 4.928 -7.584 20.230 1.00 91.38 93 TRP A C 1
ATOM 749 O O . TRP A 1 93 ? 6.026 -7.668 19.685 1.00 91.38 93 TRP A O 1
ATOM 759 N N . MET A 1 94 ? 4.337 -8.640 20.804 1.00 91.81 94 MET A N 1
ATOM 760 C CA . MET A 1 94 ? 4.932 -9.981 20.775 1.00 91.81 94 MET A CA 1
ATOM 761 C C . MET A 1 94 ? 4.936 -10.576 19.366 1.00 91.81 94 MET A C 1
ATOM 763 O O . MET A 1 94 ? 5.861 -11.302 19.029 1.00 91.81 94 MET A O 1
ATOM 767 N N . ALA A 1 95 ? 3.939 -10.259 18.536 1.00 91.56 95 ALA A N 1
ATOM 768 C CA . ALA A 1 95 ? 3.895 -10.688 17.140 1.00 91.56 95 ALA A CA 1
ATOM 769 C C . ALA A 1 95 ? 4.779 -9.822 16.228 1.00 91.56 95 ALA A C 1
ATOM 771 O O . ALA A 1 95 ? 5.370 -10.330 15.280 1.00 91.56 95 ALA A O 1
ATOM 772 N N . VAL A 1 96 ? 4.917 -8.528 16.527 1.00 92.88 96 VAL A N 1
ATOM 773 C CA . VAL A 1 96 ? 5.799 -7.611 15.787 1.00 92.88 96 VAL A CA 1
ATOM 774 C C . VAL A 1 96 ? 7.275 -7.937 16.033 1.00 92.88 96 VAL A C 1
ATOM 776 O O . VAL A 1 96 ? 8.076 -7.848 15.105 1.00 92.88 96 VAL A O 1
ATOM 779 N N . ALA A 1 97 ? 7.645 -8.355 17.248 1.00 94.69 97 ALA A N 1
ATOM 780 C CA . ALA A 1 97 ? 9.037 -8.629 17.610 1.00 94.69 97 ALA A CA 1
ATOM 781 C C . ALA A 1 97 ? 9.737 -9.662 16.692 1.00 94.69 97 ALA A C 1
ATOM 783 O O . ALA A 1 97 ? 10.818 -9.341 16.192 1.00 94.69 97 ALA A O 1
ATOM 784 N N . PRO A 1 98 ? 9.152 -10.840 16.379 1.00 95.12 98 PRO A N 1
ATOM 785 C CA . PRO A 1 98 ? 9.701 -11.765 15.391 1.00 95.12 98 PRO A CA 1
ATOM 786 C C . PRO A 1 98 ? 9.904 -11.133 14.018 1.00 95.12 98 PRO A C 1
ATOM 788 O O . PRO A 1 98 ? 10.954 -11.343 13.425 1.00 95.12 98 PRO A O 1
ATOM 791 N N . VAL A 1 99 ? 8.950 -10.337 13.521 1.00 94.25 99 VAL A N 1
ATOM 792 C CA . VAL A 1 99 ? 9.057 -9.686 12.201 1.00 94.25 99 VAL A CA 1
ATOM 793 C C . VAL A 1 99 ? 10.203 -8.682 12.180 1.00 94.25 99 VAL A C 1
ATOM 795 O O . VAL A 1 99 ? 10.967 -8.650 11.222 1.00 94.25 99 VAL A O 1
ATOM 798 N N . VAL A 1 100 ? 10.365 -7.895 13.246 1.00 94.94 100 VAL A N 1
ATOM 799 C CA . VAL A 1 100 ? 11.481 -6.948 13.381 1.00 94.94 100 VAL A CA 1
ATOM 800 C C . VAL A 1 100 ? 12.816 -7.691 13.450 1.00 94.94 100 VAL A C 1
ATOM 802 O O . VAL A 1 100 ? 13.753 -7.323 12.745 1.00 94.94 100 VAL A O 1
ATOM 805 N N . ALA A 1 101 ? 12.902 -8.764 14.241 1.00 95.50 101 ALA A N 1
ATOM 806 C CA . ALA A 1 101 ? 14.107 -9.584 14.340 1.00 95.50 101 ALA A CA 1
ATOM 807 C C . ALA A 1 101 ? 14.447 -10.268 13.004 1.00 95.50 101 ALA A C 1
ATOM 809 O O . ALA A 1 101 ? 15.577 -10.173 12.530 1.00 95.50 101 ALA A O 1
ATOM 810 N N . GLY A 1 102 ? 13.463 -10.901 12.362 1.00 95.44 102 GLY A N 1
ATOM 811 C CA . GLY A 1 102 ? 13.600 -11.541 11.055 1.00 95.44 102 GLY A CA 1
ATOM 812 C C . GLY A 1 102 ? 13.949 -10.547 9.950 1.00 95.44 102 GLY A C 1
ATOM 813 O O . GLY A 1 102 ? 14.804 -10.839 9.123 1.00 95.44 102 GLY A O 1
ATOM 814 N N . GLY A 1 103 ? 13.364 -9.347 9.977 1.00 94.06 103 GLY A N 1
ATOM 815 C CA . GLY A 1 103 ? 13.704 -8.246 9.076 1.00 94.06 103 GLY A CA 1
ATOM 816 C C . GLY A 1 103 ? 15.127 -7.737 9.281 1.00 94.06 103 GLY A C 1
ATOM 817 O O . GLY A 1 103 ? 15.832 -7.505 8.305 1.00 94.06 103 GLY A O 1
ATOM 818 N N . GLY A 1 104 ? 15.587 -7.632 10.532 1.00 94.69 104 GLY A N 1
ATOM 819 C CA . GLY A 1 104 ? 16.977 -7.300 10.851 1.00 94.69 104 GLY A CA 1
ATOM 820 C C . GLY A 1 104 ? 17.966 -8.361 10.358 1.00 94.69 104 GLY A C 1
ATOM 821 O O . GLY A 1 104 ? 18.980 -8.018 9.753 1.00 94.69 104 GLY A O 1
ATOM 822 N N . ILE A 1 105 ? 17.646 -9.647 10.555 1.00 95.81 105 ILE A N 1
ATOM 823 C CA . ILE A 1 105 ? 18.442 -10.779 10.051 1.00 95.81 105 ILE A CA 1
ATOM 824 C C . ILE A 1 105 ? 18.482 -10.769 8.521 1.00 95.81 105 ILE A C 1
ATOM 826 O O . ILE A 1 105 ? 19.563 -10.865 7.942 1.00 95.81 105 ILE A O 1
ATOM 830 N N . TRP A 1 106 ? 17.325 -10.624 7.868 1.00 95.94 106 TRP A N 1
ATOM 831 C CA . TRP A 1 106 ? 17.243 -10.520 6.414 1.00 95.94 106 TRP A CA 1
ATOM 832 C C . TRP A 1 106 ? 18.065 -9.344 5.902 1.00 95.94 106 TRP A C 1
ATOM 834 O O . TRP A 1 106 ? 18.877 -9.544 5.014 1.00 95.94 106 TRP A O 1
ATOM 844 N N . TYR A 1 107 ? 17.927 -8.152 6.484 1.00 92.50 107 TYR A N 1
ATOM 845 C CA . TYR A 1 107 ? 18.668 -6.969 6.048 1.00 92.50 107 TYR A CA 1
ATOM 846 C C . TYR A 1 107 ? 20.185 -7.161 6.166 1.00 92.50 107 TYR A C 1
ATOM 848 O O . TYR A 1 107 ? 20.930 -6.826 5.246 1.00 92.50 107 TYR A O 1
ATOM 856 N N . TRP A 1 108 ? 20.648 -7.750 7.272 1.00 94.56 108 TRP A N 1
ATOM 857 C CA . TRP A 1 108 ? 22.062 -8.070 7.457 1.00 94.56 108 TRP A CA 1
ATOM 858 C C . TRP A 1 108 ? 22.566 -9.073 6.406 1.00 94.56 108 TRP A C 1
ATOM 860 O O . TRP A 1 108 ? 23.604 -8.848 5.781 1.00 94.56 108 TRP A O 1
ATOM 870 N N . LEU A 1 109 ? 21.805 -10.143 6.156 1.00 96.12 109 LEU A N 1
ATOM 871 C CA . LEU A 1 109 ? 22.122 -11.133 5.122 1.00 96.12 109 LEU A CA 1
ATOM 872 C C . LEU A 1 109 ? 22.041 -10.547 3.707 1.00 96.12 109 LEU A C 1
ATOM 874 O O . LEU A 1 109 ? 22.870 -10.890 2.871 1.00 96.12 109 LEU A O 1
ATOM 878 N N . HIS A 1 110 ? 21.109 -9.632 3.458 1.00 91.81 110 HIS A N 1
ATOM 879 C CA . HIS A 1 110 ? 20.930 -8.948 2.182 1.00 91.81 110 HIS A CA 1
ATOM 880 C C . HIS A 1 110 ? 22.130 -8.060 1.857 1.00 91.81 110 HIS A C 1
ATOM 882 O O . HIS A 1 110 ? 22.690 -8.140 0.764 1.00 91.81 110 HIS A O 1
ATOM 888 N N . ILE A 1 111 ? 22.591 -7.256 2.825 1.00 90.94 111 ILE A N 1
ATOM 889 C CA . ILE A 1 111 ? 23.837 -6.489 2.675 1.00 90.94 111 ILE A CA 1
ATOM 890 C C . ILE A 1 111 ? 24.991 -7.442 2.372 1.00 90.94 111 ILE A C 1
ATOM 892 O O . ILE A 1 111 ? 25.752 -7.208 1.434 1.00 90.94 111 ILE A O 1
ATOM 896 N N . ARG A 1 112 ? 25.096 -8.549 3.115 1.00 94.31 112 ARG A N 1
ATOM 897 C CA . ARG A 1 112 ? 26.167 -9.522 2.903 1.00 94.31 112 ARG A CA 1
ATOM 898 C C . ARG A 1 112 ? 26.112 -10.168 1.516 1.00 94.31 112 ARG A C 1
ATOM 900 O O . ARG A 1 112 ? 27.154 -10.334 0.886 1.00 94.31 112 ARG A O 1
ATOM 907 N N . ALA A 1 113 ? 24.925 -10.514 1.027 1.00 93.25 113 ALA A N 1
ATOM 908 C CA . ALA A 1 113 ? 24.724 -11.032 -0.321 1.00 93.25 113 ALA A CA 1
ATOM 909 C C . ALA A 1 113 ? 25.162 -9.997 -1.371 1.00 93.25 113 ALA A C 1
ATOM 911 O O . ALA A 1 113 ? 25.959 -10.305 -2.255 1.00 93.25 113 ALA A O 1
ATOM 912 N N . ARG A 1 114 ? 24.760 -8.729 -1.212 1.00 90.25 114 ARG A N 1
ATOM 913 C CA . ARG A 1 114 ? 25.181 -7.625 -2.092 1.00 90.25 114 ARG A CA 1
ATOM 914 C C . ARG A 1 114 ? 26.694 -7.404 -2.102 1.00 90.25 114 ARG A C 1
ATOM 916 O O . ARG A 1 114 ? 27.262 -7.168 -3.169 1.00 90.25 114 ARG A O 1
ATOM 923 N N . GLU A 1 115 ? 27.360 -7.504 -0.955 1.00 91.25 115 GLU A N 1
ATOM 924 C CA . GLU A 1 115 ? 28.824 -7.440 -0.874 1.00 91.25 115 GLU A CA 1
ATOM 925 C C . GLU A 1 115 ? 29.485 -8.571 -1.668 1.00 91.25 115 GLU A C 1
ATOM 927 O O . GLU A 1 115 ? 30.427 -8.321 -2.419 1.00 91.25 115 GLU A O 1
ATOM 932 N N . LEU A 1 116 ? 28.983 -9.804 -1.534 1.00 93.56 116 LEU A N 1
ATOM 933 C CA . LEU A 1 116 ? 29.486 -10.969 -2.268 1.00 93.56 116 LEU A CA 1
ATOM 934 C C . LEU A 1 116 ? 29.283 -10.815 -3.779 1.00 93.56 116 LEU A C 1
ATOM 936 O O . LEU A 1 116 ? 30.209 -11.069 -4.547 1.00 93.56 116 LEU A O 1
ATOM 940 N N . ALA A 1 117 ? 28.112 -10.338 -4.206 1.00 90.38 117 ALA A N 1
ATOM 941 C CA . ALA A 1 117 ? 27.834 -10.040 -5.610 1.00 90.38 117 ALA A CA 1
ATOM 942 C C . ALA A 1 117 ? 28.766 -8.945 -6.160 1.00 90.38 117 ALA A C 1
ATOM 944 O O . ALA A 1 117 ? 29.256 -9.044 -7.283 1.00 90.38 117 ALA A O 1
ATOM 945 N N . THR A 1 118 ? 29.071 -7.927 -5.351 1.00 90.69 118 THR A N 1
ATOM 946 C CA . THR A 1 118 ? 30.009 -6.859 -5.728 1.00 90.69 118 THR A CA 1
ATOM 947 C C . THR A 1 118 ? 31.443 -7.385 -5.844 1.00 90.69 118 THR A C 1
ATOM 949 O O . THR A 1 118 ? 32.150 -7.025 -6.779 1.00 90.69 118 THR A O 1
ATOM 952 N N . GLN A 1 119 ? 31.871 -8.275 -4.942 1.00 92.50 119 GLN A N 1
ATOM 953 C CA . GLN A 1 119 ? 33.179 -8.941 -5.020 1.00 92.50 119 GLN A CA 1
ATOM 954 C C . GLN A 1 119 ? 33.282 -9.858 -6.242 1.00 92.50 119 GLN A C 1
ATOM 956 O O . GLN A 1 119 ? 34.331 -9.920 -6.879 1.00 92.50 119 GLN A O 1
ATOM 961 N N . ALA A 1 120 ? 32.192 -10.539 -6.609 1.00 92.62 120 ALA A N 1
ATOM 962 C CA . ALA A 1 120 ? 32.159 -11.400 -7.786 1.00 92.62 120 ALA A CA 1
ATOM 963 C C . ALA A 1 120 ? 32.488 -10.637 -9.079 1.00 92.62 120 ALA A C 1
ATOM 965 O O . ALA A 1 120 ? 33.132 -11.197 -9.964 1.00 92.62 120 ALA A O 1
ATOM 966 N N . ALA A 1 121 ? 32.127 -9.351 -9.164 1.00 90.12 121 ALA A N 1
ATOM 967 C CA . ALA A 1 121 ? 32.387 -8.515 -10.336 1.00 90.12 121 ALA A CA 1
ATOM 968 C C . ALA A 1 121 ? 33.885 -8.352 -10.668 1.00 90.12 121 ALA A C 1
ATOM 970 O O . ALA A 1 121 ? 34.221 -8.037 -11.807 1.00 90.12 121 ALA A O 1
ATOM 971 N N . THR A 1 122 ? 34.786 -8.577 -9.705 1.00 93.06 122 THR A N 1
ATOM 972 C CA . THR A 1 122 ? 36.244 -8.462 -9.887 1.00 93.06 122 THR A CA 1
ATOM 973 C C . THR A 1 122 ? 36.998 -9.778 -9.667 1.00 93.06 122 THR A C 1
ATOM 975 O O . THR A 1 122 ? 38.224 -9.797 -9.748 1.00 93.06 122 THR A O 1
ATOM 978 N N . ALA A 1 123 ? 36.296 -10.890 -9.416 1.00 89.69 123 ALA A N 1
ATOM 979 C CA . ALA A 1 123 ? 36.890 -12.143 -8.937 1.00 89.69 123 ALA A CA 1
ATOM 980 C C . ALA A 1 123 ? 37.387 -13.114 -10.028 1.00 89.69 123 ALA A C 1
ATOM 982 O O . ALA A 1 123 ? 37.914 -14.176 -9.689 1.00 89.69 123 ALA A O 1
ATOM 983 N N . GLY A 1 124 ? 37.218 -12.792 -11.317 1.00 91.38 124 GLY A N 1
ATOM 984 C CA . GLY A 1 124 ? 37.617 -13.671 -12.426 1.00 91.38 124 GLY A CA 1
ATOM 985 C C . GLY A 1 124 ? 37.003 -15.071 -12.297 1.00 91.38 124 GLY A C 1
ATOM 986 O O . GLY A 1 124 ? 35.789 -15.201 -12.145 1.00 91.38 124 GLY A O 1
ATOM 987 N N . ASP A 1 125 ? 37.840 -16.110 -12.275 1.00 89.31 125 ASP A N 1
ATOM 988 C CA . ASP A 1 125 ? 37.419 -17.519 -12.160 1.00 89.31 125 ASP A CA 1
ATOM 989 C C . ASP A 1 125 ? 36.652 -17.836 -10.857 1.00 89.31 125 ASP A C 1
ATOM 991 O O . ASP A 1 125 ? 35.883 -18.794 -10.794 1.00 89.31 125 ASP A O 1
ATOM 995 N N . GLY A 1 126 ? 36.812 -17.019 -9.807 1.00 91.19 126 GLY A N 1
ATOM 996 C CA . GLY A 1 126 ? 36.087 -17.159 -8.538 1.00 91.19 126 GLY A CA 1
ATOM 997 C C . GLY A 1 126 ? 34.679 -16.550 -8.529 1.00 91.19 126 GLY A C 1
ATOM 998 O O . GLY A 1 126 ? 33.941 -16.736 -7.557 1.00 91.19 126 GLY A O 1
ATOM 999 N N . ALA A 1 127 ? 34.286 -15.825 -9.584 1.00 93.00 127 ALA A N 1
ATOM 1000 C CA . ALA A 1 127 ? 33.039 -15.060 -9.619 1.00 93.00 127 ALA A CA 1
ATOM 1001 C C . ALA A 1 127 ? 31.795 -15.941 -9.448 1.00 93.00 127 ALA A C 1
ATOM 1003 O O . ALA A 1 127 ? 30.908 -15.618 -8.659 1.00 93.00 127 ALA A O 1
ATOM 1004 N N . GLU A 1 128 ? 31.741 -17.088 -10.127 1.00 94.19 128 GLU A N 1
ATOM 1005 C CA . GLU A 1 128 ? 30.564 -17.960 -10.086 1.00 94.19 128 GLU A CA 1
ATOM 1006 C C . GLU A 1 128 ? 30.329 -18.546 -8.684 1.00 94.19 128 GLU A C 1
ATOM 1008 O O . GLU A 1 128 ? 29.194 -18.644 -8.218 1.00 94.19 128 GLU A O 1
ATOM 1013 N N . ALA A 1 129 ? 31.400 -18.887 -7.960 1.00 94.88 129 ALA A N 1
ATOM 1014 C CA . ALA A 1 129 ? 31.296 -19.370 -6.585 1.00 94.88 129 ALA A CA 1
ATOM 1015 C C . ALA A 1 129 ? 30.752 -18.288 -5.634 1.00 94.88 129 ALA A C 1
ATOM 1017 O O . ALA A 1 129 ? 29.911 -18.589 -4.783 1.00 94.88 129 ALA A O 1
ATOM 1018 N N . LEU A 1 130 ? 31.190 -17.036 -5.809 1.00 94.25 130 LEU A N 1
ATOM 1019 C CA . LEU A 1 130 ? 30.713 -15.890 -5.031 1.00 94.25 130 LEU A CA 1
ATOM 1020 C C . LEU A 1 130 ? 29.249 -15.555 -5.331 1.00 94.25 130 LEU A C 1
ATOM 1022 O O . LEU A 1 130 ? 28.497 -15.289 -4.396 1.00 94.25 130 LEU A O 1
ATOM 1026 N N . LEU A 1 131 ? 28.819 -15.638 -6.594 1.00 94.12 131 LEU A N 1
ATOM 1027 C CA . LEU A 1 131 ? 27.415 -15.441 -6.972 1.00 94.12 131 LEU A CA 1
ATOM 1028 C C . LEU A 1 131 ? 26.513 -16.512 -6.353 1.00 94.12 131 LEU A C 1
ATOM 1030 O O . LEU A 1 131 ? 25.560 -16.175 -5.658 1.00 94.12 131 LEU A O 1
ATOM 1034 N N . ARG A 1 132 ? 26.877 -17.798 -6.456 1.00 94.62 132 ARG A N 1
ATOM 1035 C CA . ARG A 1 132 ? 26.121 -18.874 -5.786 1.00 94.62 132 ARG A CA 1
ATOM 1036 C C . ARG A 1 132 ? 26.063 -18.683 -4.267 1.00 94.62 132 ARG A C 1
ATOM 1038 O O . ARG A 1 132 ? 25.066 -19.021 -3.627 1.00 94.62 132 ARG A O 1
ATOM 1045 N N . GLN A 1 133 ? 27.134 -18.163 -3.660 1.00 95.75 133 GLN A N 1
ATOM 1046 C CA . GLN A 1 133 ? 27.139 -17.835 -2.235 1.00 95.75 133 GLN A CA 1
ATOM 1047 C C . GLN A 1 133 ? 26.223 -16.647 -1.919 1.00 95.75 133 GLN A C 1
ATOM 1049 O O . GLN A 1 133 ? 25.496 -16.719 -0.927 1.00 95.75 133 GLN A O 1
ATOM 1054 N N . SER A 1 134 ? 26.239 -15.600 -2.746 1.00 94.25 134 SER A N 1
ATOM 1055 C CA . SER A 1 134 ? 25.337 -14.447 -2.656 1.00 94.25 134 SER A CA 1
ATOM 1056 C C . SER A 1 134 ? 23.881 -14.907 -2.700 1.00 94.25 134 SER A C 1
ATOM 1058 O O . SER A 1 134 ? 23.142 -14.658 -1.750 1.00 94.25 134 SER A O 1
ATOM 1060 N N . ASP A 1 135 ? 23.504 -15.680 -3.719 1.00 92.62 135 ASP A N 1
ATOM 1061 C CA . ASP A 1 135 ? 22.127 -16.141 -3.930 1.00 92.62 135 ASP A CA 1
ATOM 1062 C C . ASP A 1 135 ? 21.625 -16.996 -2.765 1.00 92.62 135 ASP A C 1
ATOM 1064 O O . ASP A 1 135 ? 20.521 -16.805 -2.254 1.00 92.62 135 ASP A O 1
ATOM 1068 N N . ARG A 1 136 ? 22.464 -17.912 -2.267 1.00 95.06 136 ARG A N 1
ATOM 1069 C CA . ARG A 1 136 ? 22.143 -18.711 -1.078 1.00 95.06 136 ARG A CA 1
ATOM 1070 C C . ARG A 1 136 ? 21.984 -17.843 0.172 1.00 95.06 136 ARG A C 1
ATOM 1072 O O . ARG A 1 136 ? 21.115 -18.129 0.990 1.00 95.06 136 ARG A O 1
ATOM 1079 N N . THR A 1 137 ? 22.820 -16.820 0.340 1.00 94.81 137 THR A N 1
ATOM 1080 C CA . THR A 1 137 ? 22.747 -15.901 1.490 1.00 94.81 137 THR A CA 1
ATOM 1081 C C . THR A 1 137 ? 21.450 -15.094 1.455 1.00 94.81 137 THR A C 1
ATOM 1083 O O . THR A 1 137 ? 20.753 -15.027 2.467 1.00 94.81 137 THR A O 1
ATOM 1086 N N . GLU A 1 138 ? 21.081 -14.572 0.283 1.00 92.81 138 GLU A N 1
ATOM 1087 C CA . GLU A 1 138 ? 19.812 -13.872 0.066 1.00 92.81 138 GLU A CA 1
ATOM 1088 C C . GLU A 1 138 ? 18.618 -14.791 0.350 1.00 92.81 138 GLU A C 1
ATOM 1090 O O . GLU A 1 138 ? 17.719 -14.437 1.114 1.00 92.81 138 GLU A O 1
ATOM 1095 N N . MET A 1 139 ? 18.642 -16.015 -0.187 1.00 93.12 139 MET A N 1
ATOM 1096 C CA . MET A 1 139 ? 17.585 -17.005 0.020 1.00 93.12 139 MET A CA 1
ATOM 1097 C C . MET A 1 139 ? 17.396 -17.349 1.503 1.00 93.12 139 MET A C 1
ATOM 1099 O O . MET A 1 139 ? 16.261 -17.427 1.970 1.00 93.12 139 MET A O 1
ATOM 1103 N N . ILE A 1 140 ? 18.485 -17.524 2.263 1.00 95.00 140 ILE A N 1
ATOM 1104 C CA . ILE A 1 140 ? 18.415 -17.759 3.715 1.00 95.00 140 ILE A CA 1
ATOM 1105 C C . ILE A 1 140 ? 17.800 -16.550 4.426 1.00 95.00 140 ILE A C 1
ATOM 1107 O O . ILE A 1 140 ? 16.962 -16.730 5.310 1.00 95.00 140 ILE A O 1
ATOM 1111 N N . GLY A 1 141 ? 18.171 -15.327 4.036 1.00 94.69 141 GLY A N 1
ATOM 1112 C CA . GLY A 1 141 ? 17.583 -14.110 4.592 1.00 94.69 141 GLY A CA 1
ATOM 1113 C C . GLY A 1 141 ? 16.079 -14.032 4.349 1.00 94.69 141 GLY A C 1
ATOM 1114 O O . GLY A 1 141 ? 15.314 -13.813 5.288 1.00 94.69 141 GLY A O 1
ATOM 1115 N N . ILE A 1 142 ? 15.643 -14.261 3.109 1.00 92.19 142 ILE A N 1
ATOM 1116 C CA . ILE A 1 142 ? 14.221 -14.256 2.740 1.00 92.19 142 ILE A CA 1
ATOM 1117 C C . ILE A 1 142 ? 13.471 -15.359 3.495 1.00 92.19 142 ILE A C 1
ATOM 1119 O O . ILE A 1 142 ? 12.389 -15.112 4.029 1.00 92.19 142 ILE A O 1
ATOM 1123 N N . ALA A 1 143 ? 14.049 -16.559 3.602 1.00 93.81 143 ALA A N 1
ATOM 1124 C CA . ALA A 1 143 ? 13.463 -17.657 4.364 1.00 93.81 143 ALA A CA 1
ATOM 1125 C C . ALA A 1 143 ? 13.318 -17.307 5.855 1.00 93.81 143 ALA A C 1
ATOM 1127 O O . ALA A 1 143 ? 12.268 -17.567 6.440 1.00 93.81 143 ALA A O 1
ATOM 1128 N N . ALA A 1 144 ? 14.323 -16.668 6.464 1.00 94.62 144 ALA A N 1
ATOM 1129 C CA . ALA A 1 144 ? 14.264 -16.216 7.854 1.00 94.62 144 ALA A CA 1
ATOM 1130 C C . ALA A 1 144 ? 13.148 -15.181 8.077 1.00 94.62 144 ALA A C 1
ATOM 1132 O O . ALA A 1 144 ? 12.385 -15.297 9.039 1.00 94.62 144 ALA A O 1
ATOM 1133 N N . LEU A 1 145 ? 13.000 -14.214 7.166 1.00 95.06 145 LEU A N 1
ATOM 1134 C CA . LEU A 1 145 ? 11.899 -13.247 7.194 1.00 95.06 145 LEU A CA 1
ATOM 1135 C C . LEU A 1 145 ? 10.533 -13.929 7.017 1.00 95.06 145 LEU A C 1
ATOM 1137 O O . LEU A 1 145 ? 9.587 -13.610 7.738 1.00 95.06 145 LEU A O 1
ATOM 1141 N N . GLY A 1 146 ? 10.432 -14.898 6.104 1.00 93.69 146 GLY A N 1
ATOM 1142 C CA . GLY A 1 146 ? 9.218 -15.685 5.886 1.00 93.69 146 GLY A CA 1
ATOM 1143 C C . GLY A 1 146 ? 8.802 -16.475 7.130 1.00 93.69 146 GLY A C 1
ATOM 1144 O O . GLY A 1 146 ? 7.647 -16.403 7.551 1.00 93.69 146 GLY A O 1
ATOM 1145 N N . ILE A 1 147 ? 9.750 -17.163 7.774 1.00 96.25 147 ILE A N 1
ATOM 1146 C CA . ILE A 1 147 ? 9.525 -17.888 9.034 1.00 96.25 147 ILE A CA 1
ATOM 1147 C C . ILE A 1 147 ? 9.081 -16.922 10.139 1.00 96.25 147 ILE A C 1
ATOM 1149 O O . ILE A 1 147 ? 8.105 -17.197 10.836 1.00 96.25 147 ILE A O 1
ATOM 1153 N N . ALA A 1 148 ? 9.741 -15.770 10.277 1.00 96.56 148 ALA A N 1
ATOM 1154 C CA . ALA A 1 148 ? 9.353 -14.740 11.236 1.00 96.56 148 ALA A CA 1
ATOM 1155 C C . ALA A 1 148 ? 7.921 -14.225 11.009 1.00 96.56 148 ALA A C 1
ATOM 1157 O O . ALA A 1 148 ? 7.171 -14.050 11.971 1.00 96.56 148 ALA A O 1
ATOM 1158 N N . GLY A 1 149 ? 7.518 -14.037 9.749 1.00 94.69 149 GLY A N 1
ATOM 1159 C CA . GLY A 1 149 ? 6.147 -13.683 9.382 1.00 94.69 149 GLY A CA 1
ATOM 1160 C C . GLY A 1 149 ? 5.129 -14.757 9.780 1.00 94.69 149 GLY A C 1
ATOM 1161 O O . GLY A 1 149 ? 4.088 -14.434 10.349 1.00 94.69 149 GLY A O 1
ATOM 1162 N N . ILE A 1 150 ? 5.445 -16.038 9.561 1.00 96.38 150 ILE A N 1
ATOM 1163 C CA . ILE A 1 150 ? 4.589 -17.159 9.989 1.00 96.38 150 ILE A CA 1
ATOM 1164 C C . ILE A 1 150 ? 4.450 -17.179 11.514 1.00 96.38 150 ILE A C 1
ATOM 1166 O O . ILE A 1 150 ? 3.334 -17.285 12.023 1.00 96.38 150 ILE A O 1
ATOM 1170 N N . ILE A 1 151 ? 5.555 -17.021 12.250 1.00 96.62 151 ILE A N 1
ATOM 1171 C CA . ILE A 1 151 ? 5.538 -16.947 13.718 1.00 96.62 151 ILE A CA 1
ATOM 1172 C C . ILE A 1 151 ? 4.641 -15.794 14.179 1.00 96.62 151 ILE A C 1
ATOM 1174 O O . ILE A 1 151 ? 3.808 -15.985 15.062 1.00 96.62 151 ILE A O 1
ATOM 1178 N N . ALA A 1 152 ? 4.756 -14.617 13.563 1.00 95.00 152 ALA A N 1
ATOM 1179 C CA . ALA A 1 152 ? 3.920 -13.468 13.891 1.00 95.00 152 ALA A CA 1
ATOM 1180 C C . ALA A 1 152 ? 2.425 -13.759 13.696 1.00 95.00 152 ALA A C 1
ATOM 1182 O O . ALA A 1 152 ? 1.623 -13.450 14.577 1.00 95.00 152 ALA A O 1
ATOM 1183 N N . ILE A 1 153 ? 2.048 -14.407 12.588 1.00 94.50 153 ILE A N 1
ATOM 1184 C CA . ILE A 1 153 ? 0.659 -14.817 12.332 1.00 94.50 153 ILE A CA 1
ATOM 1185 C C . ILE A 1 153 ? 0.184 -15.803 13.402 1.00 94.50 153 ILE A C 1
ATOM 1187 O O . ILE A 1 153 ? -0.895 -15.614 13.961 1.00 94.50 153 ILE A O 1
ATOM 1191 N N . VAL A 1 154 ? 0.988 -16.819 13.731 1.00 95.69 154 VAL A N 1
ATOM 1192 C CA . VAL A 1 154 ? 0.655 -17.796 14.780 1.00 95.69 154 VAL A CA 1
ATOM 1193 C C . VAL A 1 154 ? 0.444 -17.098 16.124 1.00 95.69 154 VAL A C 1
ATOM 1195 O O . VAL A 1 154 ? -0.554 -17.358 16.790 1.00 95.69 154 VAL A O 1
ATOM 1198 N N . LEU A 1 155 ? 1.320 -16.163 16.501 1.00 94.94 155 LEU A N 1
ATOM 1199 C CA . LEU A 1 155 ? 1.191 -15.403 17.745 1.00 94.94 155 LEU A CA 1
ATOM 1200 C C . LEU A 1 155 ? -0.054 -14.509 17.763 1.00 94.94 155 LEU A C 1
ATOM 1202 O O . LEU A 1 155 ? -0.711 -14.420 18.798 1.00 94.94 155 LEU A O 1
ATOM 1206 N N . ILE A 1 156 ? -0.412 -13.885 16.636 1.00 93.50 156 ILE A N 1
ATOM 1207 C CA . ILE A 1 156 ? -1.666 -13.124 16.515 1.00 93.50 156 ILE A CA 1
ATOM 1208 C C . ILE A 1 156 ? -2.859 -14.057 16.720 1.00 93.50 156 ILE A C 1
ATOM 1210 O O . ILE A 1 156 ? -3.719 -13.763 17.546 1.00 93.50 156 ILE A O 1
ATOM 1214 N N . VAL A 1 157 ? -2.892 -15.198 16.026 1.00 92.12 157 VAL A N 1
ATOM 1215 C CA . VAL A 1 157 ? -3.985 -16.176 16.134 1.00 92.12 157 VAL A CA 1
ATOM 1216 C C . VAL A 1 157 ? -4.104 -16.720 17.560 1.00 92.12 157 VAL A C 1
ATOM 1218 O O . VAL A 1 157 ? -5.210 -16.808 18.080 1.00 92.12 157 VAL A O 1
ATOM 1221 N N . MET A 1 158 ? -2.986 -17.019 18.227 1.00 91.81 158 MET A N 1
ATOM 1222 C CA . MET A 1 158 ? -2.970 -17.454 19.630 1.00 91.81 158 MET A CA 1
ATOM 1223 C C . MET A 1 158 ? -3.412 -16.354 20.604 1.00 91.81 158 MET A C 1
ATOM 1225 O O . MET A 1 158 ? -3.964 -16.650 21.663 1.00 91.81 158 MET A O 1
ATOM 1229 N N . ALA A 1 159 ? -3.155 -15.086 20.278 1.00 91.81 159 ALA A N 1
ATOM 1230 C CA . ALA A 1 159 ? -3.566 -13.956 21.103 1.00 91.81 159 ALA A CA 1
ATOM 1231 C C . ALA A 1 159 ? -5.060 -13.620 20.961 1.00 91.81 159 ALA A C 1
ATOM 1233 O O . ALA A 1 159 ? -5.618 -13.018 21.885 1.00 91.81 159 ALA A O 1
ATOM 1234 N N . MET A 1 160 ? -5.686 -13.993 19.838 1.00 91.56 160 MET A N 1
ATOM 1235 C CA . MET A 1 160 ? -7.107 -13.781 19.557 1.00 91.56 160 MET A CA 1
ATOM 1236 C C . MET A 1 160 ? -7.994 -14.786 20.303 1.00 91.56 160 MET A C 1
ATOM 1238 O O . MET A 1 160 ? -7.747 -15.990 20.312 1.00 91.56 160 MET A O 1
ATOM 1242 N N . LYS A 1 161 ? -9.086 -14.296 20.892 1.00 88.38 161 LYS A N 1
ATOM 1243 C CA . LYS A 1 161 ? -10.167 -15.132 21.431 1.00 88.38 161 LYS A CA 1
ATOM 1244 C C . LYS A 1 161 ? -11.120 -15.563 20.312 1.00 88.38 161 LYS A C 1
ATOM 1246 O O . LYS A 1 161 ? -11.193 -14.928 19.261 1.00 88.38 161 LYS A O 1
ATOM 1251 N N . SER A 1 162 ? -11.932 -16.592 20.563 1.00 82.88 162 SER A N 1
ATOM 1252 C CA . SER A 1 162 ? -12.946 -17.072 19.606 1.00 82.88 162 SER A CA 1
ATOM 1253 C C . SER A 1 162 ? -13.941 -15.980 19.182 1.00 82.88 162 SER A C 1
ATOM 1255 O O . SER A 1 162 ? -14.316 -15.893 18.014 1.00 82.88 162 SER A O 1
ATOM 1257 N N . GLU A 1 163 ? -14.325 -15.099 20.108 1.00 83.94 163 GLU A N 1
ATOM 1258 C CA . GLU A 1 163 ? -15.207 -13.952 19.852 1.00 83.94 163 GLU A CA 1
ATOM 1259 C C . GLU A 1 163 ? -14.542 -12.817 19.053 1.00 83.94 163 GLU A C 1
ATOM 1261 O O . GLU A 1 163 ? -15.232 -12.037 18.388 1.00 83.94 163 GLU A O 1
ATOM 1266 N N . ASP A 1 164 ? -13.209 -12.726 19.069 1.00 87.50 164 ASP A N 1
ATOM 1267 C CA . ASP A 1 164 ? -12.480 -11.628 18.429 1.00 87.50 164 ASP A CA 1
ATOM 1268 C C . ASP A 1 164 ? -12.536 -11.721 16.905 1.00 87.50 164 ASP A C 1
ATOM 1270 O O . ASP A 1 164 ? -12.453 -10.700 16.228 1.00 87.50 164 ASP A O 1
ATOM 1274 N N . TRP A 1 165 ? -12.782 -12.912 16.349 1.00 88.12 165 TRP A N 1
ATOM 1275 C CA . TRP A 1 165 ? -13.045 -13.070 14.919 1.00 88.12 165 TRP A CA 1
ATOM 1276 C C . TRP A 1 165 ? -14.301 -12.309 14.475 1.00 88.12 165 TRP A C 1
ATOM 1278 O O . TRP A 1 165 ? -14.299 -11.619 13.455 1.00 88.12 165 TRP A O 1
ATOM 1288 N N . VAL A 1 166 ? -15.376 -12.373 15.267 1.00 87.38 166 VAL A N 1
ATOM 1289 C CA . VAL A 1 166 ? -16.618 -11.644 14.968 1.00 87.38 166 VAL A CA 1
ATOM 1290 C C . VAL A 1 166 ? -16.402 -10.138 15.121 1.00 87.38 166 VAL A C 1
ATOM 1292 O O . VAL A 1 166 ? -16.892 -9.365 14.295 1.00 87.38 166 VAL A O 1
ATOM 1295 N N . LYS A 1 167 ? -15.629 -9.714 16.131 1.00 88.75 167 LYS A N 1
ATOM 1296 C CA . LYS A 1 167 ? -15.257 -8.303 16.329 1.00 88.75 167 LYS A CA 1
ATOM 1297 C C . LYS A 1 167 ? -14.398 -7.779 15.173 1.00 88.75 167 LYS A C 1
ATOM 1299 O O . LYS A 1 167 ? -14.690 -6.706 14.653 1.00 88.75 167 LYS A O 1
ATOM 1304 N N . LEU A 1 168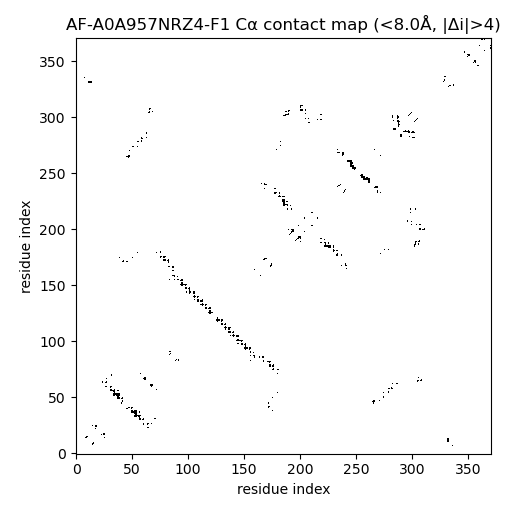 ? -13.413 -8.555 14.711 1.00 91.81 168 LEU A N 1
ATOM 1305 C CA . LEU A 1 168 ? -12.550 -8.217 13.575 1.00 91.81 168 LEU A CA 1
ATOM 1306 C C . LEU A 1 168 ? -13.370 -7.972 12.308 1.00 91.81 168 LEU A C 1
ATOM 1308 O O . LEU A 1 168 ? -13.215 -6.948 11.650 1.00 91.81 168 LEU A O 1
ATOM 1312 N N . ARG A 1 169 ? -14.306 -8.875 12.003 1.00 90.00 169 ARG A N 1
ATOM 1313 C CA . ARG A 1 169 ? -15.187 -8.762 10.831 1.00 90.00 169 ARG A CA 1
ATOM 1314 C C . ARG A 1 169 ? -16.192 -7.610 10.906 1.00 90.00 169 ARG A C 1
ATOM 1316 O O . ARG A 1 169 ? -16.885 -7.334 9.930 1.00 90.00 169 ARG A O 1
ATOM 1323 N N . ARG A 1 170 ? -16.302 -6.952 12.061 1.00 87.44 170 ARG A N 1
ATOM 1324 C CA . ARG A 1 170 ? -17.117 -5.749 12.277 1.00 87.44 170 ARG A CA 1
ATOM 1325 C C . ARG A 1 170 ? -16.268 -4.492 12.454 1.00 87.44 170 ARG A C 1
ATOM 1327 O O . ARG A 1 170 ? -16.846 -3.429 12.682 1.00 87.44 170 ARG A O 1
ATOM 1334 N N . ASN A 1 171 ? -14.947 -4.602 12.362 1.00 91.00 171 ASN A N 1
ATOM 1335 C CA . ASN A 1 171 ? -14.025 -3.507 12.596 1.00 91.00 171 ASN A CA 1
ATOM 1336 C C . ASN A 1 171 ? -13.898 -2.614 11.338 1.00 91.00 171 ASN A C 1
ATOM 1338 O O . ASN A 1 171 ? -13.524 -3.121 10.278 1.00 91.00 171 ASN A O 1
ATOM 1342 N N . PRO A 1 172 ? -14.142 -1.290 11.432 1.00 92.81 172 PRO A N 1
ATOM 1343 C CA . PRO A 1 172 ? -13.969 -0.368 10.306 1.00 92.81 172 PRO A CA 1
ATOM 1344 C C . PRO A 1 172 ? -12.544 -0.329 9.728 1.00 92.81 172 PRO A C 1
ATOM 1346 O O . PRO A 1 172 ? -12.380 -0.186 8.519 1.00 92.81 17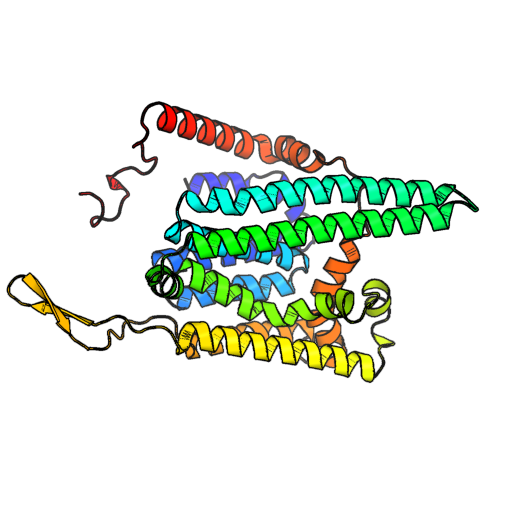2 PRO A O 1
ATOM 1349 N N . ALA A 1 173 ? -11.505 -0.488 10.554 1.00 95.12 173 ALA A N 1
ATOM 1350 C CA . ALA A 1 173 ? -10.120 -0.546 10.079 1.00 95.12 173 ALA A CA 1
ATOM 1351 C C . ALA A 1 173 ? -9.861 -1.811 9.246 1.00 95.12 173 ALA A C 1
ATOM 1353 O O . ALA A 1 173 ? -9.170 -1.762 8.229 1.00 95.12 173 ALA A O 1
ATOM 1354 N N . ALA A 1 174 ? -10.477 -2.933 9.626 1.00 95.06 174 ALA A N 1
ATOM 1355 C CA . ALA A 1 174 ? -10.393 -4.165 8.853 1.00 95.06 174 ALA A CA 1
ATOM 1356 C C . ALA A 1 174 ? -11.169 -4.053 7.527 1.00 95.06 174 ALA A C 1
ATOM 1358 O O . ALA A 1 174 ? -10.685 -4.514 6.496 1.00 95.06 174 ALA A O 1
ATOM 1359 N N . ASP A 1 175 ? -12.319 -3.367 7.524 1.00 94.88 175 ASP A N 1
ATOM 1360 C CA . ASP A 1 175 ? -13.065 -3.054 6.297 1.00 94.88 175 ASP A CA 1
ATOM 1361 C C . ASP A 1 175 ? -12.229 -2.225 5.310 1.00 94.88 175 ASP A C 1
ATOM 1363 O O . ASP A 1 175 ? -12.232 -2.520 4.112 1.00 94.88 175 ASP A O 1
ATOM 1367 N N . LEU A 1 176 ? -11.471 -1.235 5.797 1.00 96.31 176 LEU A N 1
ATOM 1368 C CA . LEU A 1 176 ? -10.531 -0.463 4.974 1.00 96.31 176 LEU A CA 1
ATOM 1369 C C . LEU A 1 176 ? -9.442 -1.353 4.384 1.00 96.31 176 LEU A C 1
ATOM 1371 O O . LEU A 1 176 ? -9.242 -1.342 3.170 1.00 96.31 176 LEU A O 1
ATOM 1375 N N . ALA A 1 177 ? -8.779 -2.153 5.222 1.00 96.75 177 ALA A N 1
ATOM 1376 C CA . ALA A 1 177 ? -7.712 -3.046 4.787 1.00 96.75 177 ALA A CA 1
ATOM 1377 C C . ALA A 1 177 ? -8.192 -4.025 3.705 1.00 96.75 177 ALA A C 1
ATOM 1379 O O . ALA A 1 177 ? -7.570 -4.136 2.648 1.00 96.75 177 ALA A O 1
ATOM 1380 N N . VAL A 1 178 ? -9.332 -4.687 3.922 1.00 96.69 178 VAL A N 1
ATOM 1381 C CA . VAL A 1 178 ? -9.889 -5.645 2.955 1.00 96.69 178 VAL A CA 1
ATOM 1382 C C . VAL A 1 178 ? -10.338 -4.950 1.674 1.00 96.69 178 VAL A C 1
ATOM 1384 O O . VAL A 1 178 ? -10.082 -5.463 0.583 1.00 96.69 178 VAL A O 1
ATOM 1387 N N . THR A 1 179 ? -10.943 -3.762 1.766 1.00 96.81 179 THR A N 1
ATOM 1388 C CA . THR A 1 179 ? -11.305 -2.969 0.580 1.00 96.81 179 THR A CA 1
ATOM 1389 C C . THR A 1 179 ? -10.059 -2.594 -0.222 1.00 96.81 179 THR A C 1
ATOM 1391 O O . THR A 1 179 ? -10.018 -2.806 -1.428 1.00 96.81 179 THR A O 1
ATOM 1394 N N . MET A 1 180 ? -9.004 -2.104 0.428 1.00 97.00 180 MET A N 1
ATOM 1395 C CA . MET A 1 180 ? -7.766 -1.719 -0.253 1.00 97.00 180 MET A CA 1
ATOM 1396 C C . MET A 1 180 ? -7.089 -2.917 -0.927 1.00 97.00 180 MET A C 1
ATOM 1398 O O . MET A 1 180 ? -6.744 -2.838 -2.105 1.00 97.00 180 MET A O 1
ATOM 1402 N N . VAL A 1 181 ? -6.934 -4.036 -0.211 1.00 96.69 181 VAL A N 1
ATOM 1403 C CA . VAL A 1 181 ? -6.288 -5.240 -0.757 1.00 96.69 181 VAL A CA 1
ATOM 1404 C C . VAL A 1 181 ? -7.105 -5.818 -1.908 1.00 96.69 181 VAL A C 1
ATOM 1406 O O . VAL A 1 181 ? -6.534 -6.127 -2.948 1.00 96.69 181 VAL A O 1
ATOM 1409 N N . SER A 1 182 ? -8.430 -5.921 -1.774 1.00 97.12 182 SER A N 1
ATOM 1410 C CA . SER A 1 182 ? -9.289 -6.459 -2.841 1.00 97.12 182 SER A CA 1
ATOM 1411 C C . SER A 1 182 ? -9.230 -5.616 -4.121 1.00 97.12 182 SER A C 1
ATOM 1413 O O . SER A 1 182 ? -9.098 -6.178 -5.209 1.00 97.12 182 SER A O 1
ATOM 1415 N N . LEU A 1 183 ? -9.246 -4.284 -4.023 1.00 97.19 183 LEU A N 1
ATOM 1416 C CA . LEU A 1 183 ? -9.130 -3.414 -5.200 1.00 97.19 183 LEU A CA 1
ATOM 1417 C C . LEU A 1 183 ? -7.771 -3.563 -5.906 1.00 97.19 183 LEU A C 1
ATOM 1419 O O . LEU A 1 183 ? -7.709 -3.541 -7.135 1.00 97.19 183 LEU A O 1
ATOM 1423 N N . VAL A 1 184 ? -6.692 -3.745 -5.137 1.00 95.94 184 VAL A N 1
ATOM 1424 C CA . VAL A 1 184 ? -5.313 -3.825 -5.650 1.00 95.94 184 VAL A CA 1
ATOM 1425 C C . VAL A 1 184 ? -4.942 -5.222 -6.141 1.00 95.94 184 VAL A C 1
ATOM 1427 O O . VAL A 1 184 ? -4.079 -5.338 -7.004 1.00 95.94 184 VAL A O 1
ATOM 1430 N N . LEU A 1 185 ? -5.574 -6.283 -5.637 1.00 96.25 185 LEU A N 1
ATOM 1431 C CA . LEU A 1 185 ? -5.106 -7.660 -5.820 1.00 96.25 185 LEU A CA 1
ATOM 1432 C C . LEU A 1 185 ? -4.778 -8.053 -7.278 1.00 96.25 185 LEU A C 1
ATOM 1434 O O . LEU A 1 185 ? -3.731 -8.665 -7.480 1.00 96.25 185 LEU A O 1
ATOM 1438 N N . PRO A 1 186 ? -5.555 -7.671 -8.314 1.00 96.56 186 PRO A N 1
ATOM 1439 C CA . PRO A 1 186 ? -5.196 -8.003 -9.698 1.00 96.56 186 PRO A CA 1
ATOM 1440 C C . PRO A 1 186 ? -3.882 -7.362 -10.198 1.00 96.56 186 PRO A C 1
ATOM 1442 O O . PRO A 1 186 ? -3.214 -7.936 -11.061 1.00 96.56 186 PRO A O 1
ATOM 1445 N N . PHE A 1 187 ? -3.454 -6.228 -9.626 1.00 96.19 187 PHE A N 1
ATOM 1446 C CA . PHE A 1 187 ? -2.148 -5.613 -9.915 1.00 96.19 187 PHE A CA 1
ATOM 1447 C C . PHE A 1 187 ? -0.966 -6.442 -9.406 1.00 96.19 187 PHE A C 1
ATOM 1449 O O . PHE A 1 187 ? 0.149 -6.231 -9.864 1.00 96.19 187 PHE A O 1
ATOM 1456 N N . VAL A 1 188 ? -1.181 -7.390 -8.486 1.00 95.50 188 VAL A N 1
ATOM 1457 C CA . VAL A 1 188 ? -0.113 -8.188 -7.852 1.00 95.50 188 VAL A CA 1
ATOM 1458 C C . VAL A 1 188 ? 0.435 -9.283 -8.781 1.00 95.50 188 VAL A C 1
ATOM 1460 O O . VAL A 1 188 ? 1.473 -9.875 -8.493 1.00 95.50 188 VAL A O 1
ATOM 1463 N N . SER A 1 189 ? -0.185 -9.516 -9.943 1.00 95.62 189 SER A N 1
ATOM 1464 C CA . SER A 1 189 ? 0.253 -10.529 -10.921 1.00 95.62 189 SER A CA 1
ATOM 1465 C C . SER A 1 189 ? 1.759 -10.541 -11.266 1.00 95.62 189 SER A C 1
ATOM 1467 O O . SER A 1 189 ? 2.289 -11.646 -11.409 1.00 95.62 189 SER A O 1
ATOM 1469 N N . PRO A 1 190 ? 2.506 -9.413 -11.321 1.00 94.75 190 PRO A N 1
ATOM 1470 C CA . PRO A 1 190 ? 3.947 -9.429 -11.587 1.00 94.75 190 PRO A CA 1
ATOM 1471 C C . PRO A 1 190 ? 4.769 -10.172 -10.537 1.00 94.75 190 PRO A C 1
ATOM 1473 O O . PRO A 1 190 ? 5.788 -10.761 -10.884 1.00 94.75 190 PRO A O 1
ATOM 1476 N N . PHE A 1 191 ? 4.320 -10.202 -9.278 1.00 93.00 191 PHE A N 1
ATOM 1477 C CA . PHE A 1 191 ? 4.973 -10.997 -8.238 1.00 93.00 191 PHE A CA 1
ATOM 1478 C C . PHE A 1 191 ? 4.896 -12.487 -8.576 1.00 93.00 191 PHE A C 1
ATOM 1480 O O . PHE A 1 191 ? 5.896 -13.188 -8.494 1.00 93.00 191 PHE A O 1
ATOM 1487 N N . LEU A 1 192 ? 3.736 -12.977 -9.022 1.00 94.69 192 LEU A N 1
ATOM 1488 C CA . LEU A 1 192 ? 3.599 -14.378 -9.430 1.00 94.69 192 LEU A CA 1
ATOM 1489 C C . LEU A 1 192 ? 4.450 -14.681 -10.665 1.00 94.69 192 LEU A C 1
ATOM 1491 O O . LEU A 1 192 ? 5.114 -15.712 -10.712 1.00 94.69 192 LEU A O 1
ATOM 1495 N N . LEU A 1 193 ? 4.480 -13.770 -11.639 1.00 94.38 193 LEU A N 1
ATOM 1496 C CA . LEU A 1 193 ? 5.323 -13.918 -12.827 1.00 94.38 193 LEU A CA 1
ATOM 1497 C C . LEU A 1 193 ? 6.808 -14.022 -12.453 1.00 94.38 193 LEU A C 1
ATOM 1499 O O . LEU A 1 193 ? 7.488 -14.915 -12.948 1.00 94.38 193 LEU A O 1
ATOM 1503 N N . ALA A 1 194 ? 7.292 -13.175 -11.544 1.00 91.44 194 ALA A N 1
ATOM 1504 C CA . ALA A 1 194 ? 8.680 -13.203 -11.088 1.00 91.44 194 ALA A CA 1
ATOM 1505 C C . ALA A 1 194 ? 9.001 -14.433 -10.223 1.00 91.44 194 ALA A C 1
ATOM 1507 O O . ALA A 1 194 ? 9.974 -15.131 -10.485 1.00 91.44 194 ALA A O 1
ATOM 1508 N N . PHE A 1 195 ? 8.193 -14.723 -9.200 1.00 88.69 195 PHE A N 1
ATOM 1509 C CA . PHE A 1 195 ? 8.540 -15.722 -8.182 1.00 88.69 195 PHE A CA 1
ATOM 1510 C C . PHE A 1 195 ? 8.105 -17.148 -8.525 1.00 88.69 195 PHE A C 1
ATOM 1512 O O . PHE A 1 195 ? 8.756 -18.095 -8.095 1.00 88.69 195 PHE A O 1
ATOM 1519 N N . VAL A 1 196 ? 7.016 -17.321 -9.281 1.00 92.12 196 VAL A N 1
ATOM 1520 C CA . VAL A 1 196 ? 6.483 -18.649 -9.640 1.00 92.12 196 VAL A CA 1
ATOM 1521 C C . VAL A 1 196 ? 6.919 -19.056 -11.041 1.00 92.12 196 VAL A C 1
ATOM 1523 O O . VAL A 1 196 ? 7.286 -20.205 -11.261 1.00 92.12 196 VAL A O 1
ATOM 1526 N N . PHE A 1 197 ? 6.889 -18.117 -11.989 1.00 92.00 197 PHE A N 1
ATOM 1527 C CA . PHE A 1 197 ? 7.225 -18.378 -13.393 1.00 92.00 197 PHE A CA 1
ATOM 1528 C C . PHE A 1 197 ? 8.629 -17.902 -13.783 1.00 92.00 197 PHE A C 1
ATOM 1530 O O . PHE A 1 197 ? 8.989 -18.002 -14.956 1.00 92.00 197 PHE A O 1
ATOM 1537 N N . SER A 1 198 ? 9.409 -17.387 -12.824 1.00 90.19 198 SER A N 1
ATOM 1538 C CA . SER A 1 198 ? 10.794 -16.938 -13.022 1.00 90.19 198 SER A CA 1
ATOM 1539 C C . SER A 1 198 ? 10.962 -15.968 -14.198 1.00 90.19 198 SER A C 1
ATOM 1541 O O . SER A 1 198 ? 11.955 -16.016 -14.922 1.00 90.19 198 SER A O 1
ATOM 1543 N N . TRP A 1 199 ? 9.975 -15.094 -14.425 1.00 90.94 199 TRP A N 1
ATOM 1544 C CA . TRP A 1 199 ? 10.071 -14.066 -15.455 1.00 90.94 199 TRP A CA 1
ATOM 1545 C C . TRP A 1 199 ? 11.132 -13.032 -15.094 1.00 90.94 199 TRP A C 1
ATOM 1547 O O . TRP A 1 199 ? 11.044 -12.380 -14.053 1.00 90.94 199 TRP A O 1
ATOM 1557 N N . ASP A 1 200 ? 12.044 -12.782 -16.031 1.00 90.38 200 ASP A N 1
ATOM 1558 C CA . ASP A 1 200 ? 12.803 -11.536 -16.058 1.00 90.38 200 ASP A CA 1
ATOM 1559 C C . ASP A 1 200 ? 11.851 -10.398 -16.449 1.00 90.38 200 ASP A C 1
ATOM 1561 O O . ASP A 1 200 ? 11.571 -10.150 -17.629 1.00 90.38 200 ASP A O 1
ATOM 1565 N N . LEU A 1 201 ? 11.302 -9.731 -15.431 1.00 90.12 201 LEU A N 1
ATOM 1566 C CA . LEU A 1 201 ? 10.349 -8.642 -15.616 1.00 90.12 201 LEU A CA 1
ATOM 1567 C C . LEU A 1 201 ? 10.962 -7.496 -16.418 1.00 90.12 201 LEU A C 1
ATOM 1569 O O . LEU A 1 201 ? 10.287 -6.936 -17.281 1.00 90.12 201 LEU A O 1
ATOM 1573 N N . LYS A 1 202 ? 12.236 -7.164 -16.180 1.00 88.94 202 LYS A N 1
ATOM 1574 C CA . LYS A 1 202 ? 12.896 -6.066 -16.883 1.00 88.94 202 LYS A CA 1
ATOM 1575 C C . LYS A 1 202 ? 12.974 -6.377 -18.376 1.00 88.94 202 LYS A C 1
ATOM 1577 O O . LYS A 1 202 ? 12.481 -5.592 -19.181 1.00 88.94 202 LYS A O 1
ATOM 1582 N N . ALA A 1 203 ? 13.508 -7.541 -18.743 1.00 89.44 203 ALA A N 1
ATOM 1583 C CA . ALA A 1 203 ? 13.616 -7.943 -20.143 1.00 89.44 203 ALA A CA 1
ATOM 1584 C C . ALA A 1 203 ? 12.241 -8.063 -20.823 1.00 89.44 203 ALA A C 1
ATOM 1586 O O . ALA A 1 203 ? 12.065 -7.622 -21.963 1.00 89.44 203 ALA A O 1
ATOM 1587 N N . LYS A 1 204 ? 11.241 -8.619 -20.123 1.00 90.75 204 LYS A N 1
ATOM 1588 C CA . LYS A 1 204 ? 9.876 -8.757 -20.649 1.00 90.75 204 LYS A CA 1
ATOM 1589 C C . LYS A 1 204 ? 9.220 -7.399 -20.895 1.00 90.75 204 LYS A C 1
ATOM 15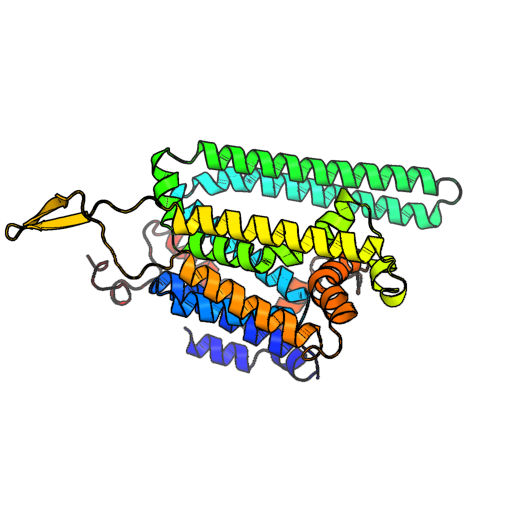91 O O . LYS A 1 204 ? 8.605 -7.230 -21.947 1.00 90.75 204 LYS A O 1
ATOM 1596 N N . PHE A 1 205 ? 9.325 -6.437 -19.978 1.00 87.44 205 PHE A N 1
ATOM 1597 C CA . PHE A 1 205 ? 8.691 -5.124 -20.156 1.00 87.44 205 PHE A CA 1
ATOM 1598 C C . PHE A 1 205 ? 9.469 -4.193 -21.092 1.00 87.44 205 PHE A C 1
ATOM 1600 O O . PHE A 1 205 ? 8.830 -3.418 -21.805 1.00 87.44 205 PHE A O 1
ATOM 1607 N N . ASP A 1 206 ? 10.798 -4.321 -21.177 1.00 87.19 206 ASP A N 1
ATOM 1608 C CA . ASP A 1 206 ? 11.616 -3.598 -22.162 1.00 87.19 206 ASP A CA 1
ATOM 1609 C C . ASP A 1 206 ? 11.233 -3.988 -23.608 1.00 87.19 206 ASP A C 1
ATOM 1611 O O . ASP A 1 206 ? 11.265 -3.149 -24.509 1.00 87.19 206 ASP A O 1
ATOM 1615 N N . ASN A 1 207 ? 10.802 -5.239 -23.838 1.00 88.25 207 ASN A N 1
ATOM 1616 C CA . ASN A 1 207 ? 10.349 -5.733 -25.144 1.00 88.25 207 ASN A CA 1
ATOM 1617 C C . ASN A 1 207 ? 8.887 -6.217 -25.139 1.00 88.25 207 ASN A C 1
ATOM 1619 O O . ASN A 1 207 ? 8.572 -7.340 -25.543 1.00 88.25 207 ASN A O 1
ATOM 1623 N N . ILE A 1 208 ? 7.961 -5.355 -24.712 1.00 85.06 208 ILE A N 1
ATOM 1624 C CA . ILE A 1 208 ? 6.549 -5.747 -24.605 1.00 85.06 208 ILE A CA 1
ATOM 1625 C C . ILE A 1 208 ? 5.896 -6.116 -25.947 1.00 85.06 208 ILE A C 1
ATOM 1627 O O . ILE A 1 208 ? 5.022 -6.979 -26.011 1.00 85.06 208 ILE A O 1
ATOM 1631 N N . ASN A 1 209 ? 6.339 -5.503 -27.048 1.00 86.94 209 ASN A N 1
ATOM 1632 C CA . ASN A 1 209 ? 5.816 -5.813 -28.381 1.00 86.94 209 ASN A CA 1
ATOM 1633 C C . ASN A 1 209 ? 6.229 -7.214 -28.862 1.00 86.94 209 ASN A C 1
ATOM 1635 O O . ASN A 1 209 ? 5.560 -7.774 -29.728 1.00 86.94 209 ASN A O 1
ATOM 1639 N N . GLY A 1 210 ? 7.294 -7.783 -28.285 1.00 87.75 210 GLY A N 1
ATOM 1640 C CA . GLY A 1 210 ? 7.762 -9.142 -28.547 1.00 87.75 210 GLY A CA 1
ATOM 1641 C C . GLY A 1 210 ? 7.056 -10.227 -27.730 1.00 87.75 210 GLY A C 1
ATOM 1642 O O . GLY A 1 210 ? 7.431 -11.392 -27.841 1.00 87.75 210 GLY A O 1
ATOM 1643 N N . TRP A 1 211 ? 6.061 -9.884 -26.903 1.00 90.56 211 TRP A N 1
ATOM 1644 C CA . TRP A 1 211 ? 5.319 -10.875 -26.120 1.00 90.56 211 TRP A CA 1
ATOM 1645 C C . TRP A 1 211 ? 4.598 -11.875 -27.021 1.00 90.56 211 TRP A C 1
ATOM 1647 O O . TRP A 1 211 ? 3.817 -11.502 -27.904 1.00 90.56 211 TRP A O 1
ATOM 1657 N N . SER A 1 212 ? 4.827 -13.157 -26.744 1.00 91.56 212 SER A N 1
ATOM 1658 C CA . SER A 1 212 ? 4.130 -14.250 -27.411 1.00 91.56 212 SER A CA 1
ATOM 1659 C C . SER A 1 212 ? 2.648 -14.279 -27.022 1.00 91.56 212 SER A C 1
ATOM 1661 O O . SER A 1 212 ? 2.231 -13.724 -26.002 1.00 91.56 212 SER A O 1
ATOM 1663 N N . THR A 1 213 ? 1.826 -14.984 -27.802 1.00 91.56 213 THR A N 1
ATOM 1664 C CA . THR A 1 213 ? 0.425 -15.232 -27.428 1.00 91.56 213 THR A CA 1
ATOM 1665 C C . THR A 1 213 ? 0.326 -15.948 -26.077 1.00 91.56 213 THR A C 1
ATOM 1667 O O . THR A 1 213 ? -0.555 -15.623 -25.286 1.00 91.56 213 THR A O 1
ATOM 1670 N N . GLY A 1 214 ? 1.264 -16.853 -25.768 1.00 93.56 214 GLY A N 1
ATOM 1671 C CA . GLY A 1 214 ? 1.343 -17.527 -24.469 1.00 93.56 214 GLY A CA 1
ATOM 1672 C C . GLY A 1 214 ? 1.597 -16.565 -23.306 1.00 93.56 214 GLY A C 1
ATOM 1673 O O . GLY A 1 214 ? 0.907 -16.651 -22.295 1.00 93.56 214 GLY A O 1
ATOM 1674 N N . ASP A 1 215 ? 2.509 -15.600 -23.466 1.00 92.50 215 ASP A N 1
ATOM 1675 C CA . ASP A 1 215 ? 2.791 -14.576 -22.445 1.00 92.50 215 ASP A CA 1
ATOM 1676 C C . ASP A 1 215 ? 1.543 -13.736 -22.128 1.00 92.50 215 ASP A C 1
ATOM 1678 O O . ASP A 1 215 ? 1.241 -13.434 -20.970 1.00 92.50 215 ASP A O 1
ATOM 1682 N N . MET A 1 216 ? 0.775 -13.388 -23.162 1.00 90.69 216 MET A N 1
ATOM 1683 C CA . MET A 1 216 ? -0.464 -12.620 -23.015 1.00 90.69 216 MET A CA 1
ATOM 1684 C C . MET A 1 216 ? -1.567 -13.420 -22.337 1.00 90.69 216 MET A C 1
ATOM 1686 O O . MET A 1 216 ? -2.253 -12.903 -21.459 1.00 90.69 216 MET A O 1
ATOM 1690 N N . VAL A 1 217 ? -1.727 -14.687 -22.717 1.00 94.25 217 VAL A N 1
ATOM 1691 C CA . VAL A 1 217 ? -2.715 -15.569 -22.093 1.00 94.25 217 VAL A CA 1
ATOM 1692 C C . VAL A 1 217 ? -2.354 -15.822 -20.634 1.00 94.25 217 VAL A C 1
ATOM 1694 O O . VAL A 1 217 ? -3.234 -15.730 -19.782 1.00 94.25 217 VAL A O 1
ATOM 1697 N N . LEU A 1 218 ? -1.081 -16.076 -20.318 1.00 94.69 218 LEU A N 1
ATOM 1698 C CA . LEU A 1 218 ? -0.621 -16.288 -18.945 1.00 94.69 218 LEU A CA 1
ATOM 1699 C C . LEU A 1 218 ? -0.886 -15.056 -18.073 1.00 94.69 218 LEU A C 1
ATOM 1701 O O . LEU A 1 218 ? -1.516 -15.169 -17.024 1.00 94.69 218 LEU A O 1
ATOM 1705 N N . THR A 1 219 ? -0.453 -13.876 -18.519 1.00 94.75 219 THR A N 1
ATOM 1706 C CA . THR A 1 219 ? -0.639 -12.620 -17.772 1.00 94.75 219 THR A CA 1
ATOM 1707 C C . THR A 1 219 ? -2.117 -12.301 -17.559 1.00 94.75 219 THR A C 1
ATOM 1709 O O . THR A 1 219 ? -2.526 -12.044 -16.427 1.00 94.75 219 THR A O 1
ATOM 1712 N N . ALA A 1 220 ? -2.940 -12.394 -18.607 1.00 95.00 220 ALA A N 1
ATOM 1713 C CA . ALA A 1 220 ? -4.382 -12.182 -18.502 1.00 95.00 220 ALA A CA 1
ATOM 1714 C C . ALA A 1 220 ? -5.051 -13.201 -17.565 1.00 95.00 220 ALA A C 1
ATOM 1716 O O . ALA A 1 220 ? -5.894 -12.825 -16.751 1.00 95.00 220 ALA A O 1
ATOM 1717 N N . SER A 1 221 ? -4.643 -14.472 -17.631 1.00 96.06 221 SER A N 1
ATOM 1718 C CA . SER A 1 221 ? -5.170 -15.531 -16.762 1.00 96.06 221 SER A CA 1
ATOM 1719 C C . SER A 1 221 ? -4.820 -15.283 -15.298 1.00 96.06 221 SER A C 1
ATOM 1721 O O . SER A 1 221 ? -5.682 -15.424 -14.437 1.00 96.06 221 SER A O 1
ATOM 1723 N N . LEU A 1 222 ? -3.590 -14.856 -14.995 1.00 97.00 222 LEU A N 1
ATOM 1724 C CA . LEU A 1 222 ? -3.186 -14.528 -13.625 1.00 97.00 222 LEU A CA 1
ATOM 1725 C C . LEU A 1 222 ? -3.949 -13.322 -13.074 1.00 97.00 222 LEU A C 1
ATOM 1727 O O . LEU A 1 222 ? -4.418 -13.369 -11.937 1.00 97.00 222 LEU A O 1
ATOM 1731 N N . VAL A 1 223 ? -4.122 -12.267 -13.875 1.00 97.12 223 VAL A N 1
ATOM 1732 C CA . VAL A 1 223 ? -4.945 -11.107 -13.495 1.00 97.12 223 VAL A CA 1
ATOM 1733 C C . VAL A 1 223 ? -6.386 -11.542 -13.220 1.00 97.12 223 VAL A C 1
ATOM 1735 O O . VAL A 1 223 ? -6.960 -11.135 -12.210 1.00 97.12 223 VAL A O 1
ATOM 1738 N N . LEU A 1 224 ? -6.958 -12.408 -14.063 1.00 97.31 224 LEU A N 1
ATOM 1739 C CA . LEU A 1 224 ? -8.309 -12.937 -13.876 1.00 97.31 224 LEU A CA 1
ATOM 1740 C C . LEU A 1 224 ? -8.427 -13.788 -12.605 1.00 97.31 224 LEU A C 1
ATOM 1742 O O . LEU A 1 224 ? -9.368 -13.604 -11.839 1.00 97.31 224 LEU A O 1
ATOM 1746 N N . VAL A 1 225 ? -7.470 -14.681 -12.343 1.00 98.06 225 VAL A N 1
ATOM 1747 C CA . VAL A 1 225 ? -7.439 -15.497 -11.119 1.00 98.06 225 VAL A CA 1
ATOM 1748 C C . VAL A 1 225 ? -7.370 -14.606 -9.880 1.00 98.06 225 VAL A C 1
ATOM 1750 O O . VAL A 1 225 ? -8.152 -14.791 -8.950 1.00 98.06 225 VAL A O 1
ATOM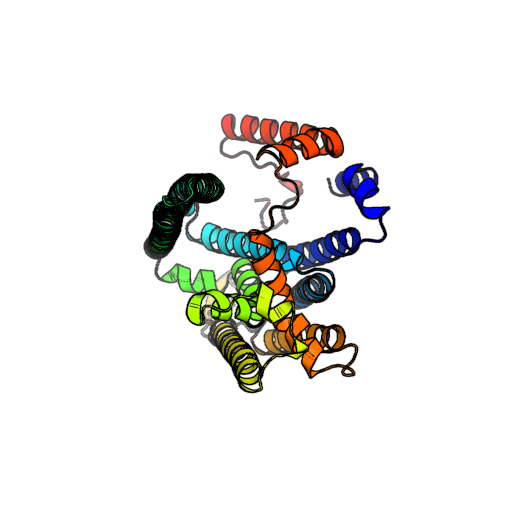 1753 N N . LEU A 1 226 ? -6.498 -13.595 -9.872 1.00 98.25 226 LEU A N 1
ATOM 1754 C CA . LEU A 1 226 ? -6.395 -12.642 -8.763 1.00 98.25 226 LEU A CA 1
ATOM 1755 C C . LEU A 1 226 ? -7.659 -11.787 -8.607 1.00 98.25 226 LEU A C 1
ATOM 1757 O O . LEU A 1 226 ? -8.053 -11.481 -7.482 1.00 98.25 226 LEU A O 1
ATOM 1761 N N . ALA A 1 227 ? -8.337 -11.447 -9.705 1.00 97.88 227 ALA A N 1
ATOM 1762 C CA . ALA A 1 227 ? -9.647 -10.811 -9.647 1.00 97.88 227 ALA A CA 1
ATOM 1763 C C . ALA A 1 227 ? -10.685 -11.744 -9.008 1.00 97.88 227 ALA A C 1
ATOM 1765 O O . ALA A 1 227 ? -11.368 -11.332 -8.080 1.00 97.88 227 ALA A O 1
ATOM 1766 N N . ILE A 1 228 ? -10.756 -13.016 -9.404 1.00 98.25 228 ILE A N 1
ATOM 1767 C CA . ILE A 1 228 ? -11.670 -13.996 -8.794 1.00 98.25 228 ILE A CA 1
ATOM 1768 C C . ILE A 1 228 ? -11.391 -14.151 -7.293 1.00 98.25 228 ILE A C 1
ATOM 1770 O O . ILE A 1 228 ? -12.327 -14.141 -6.495 1.00 98.25 228 ILE A O 1
ATOM 1774 N N . ILE A 1 229 ? -10.118 -14.224 -6.889 1.00 98.38 229 ILE A N 1
ATOM 1775 C CA . ILE A 1 229 ? -9.730 -14.272 -5.471 1.00 98.38 229 ILE A CA 1
ATOM 1776 C C . ILE A 1 229 ? -10.180 -12.998 -4.745 1.00 98.38 229 ILE A C 1
ATOM 1778 O O . ILE A 1 229 ? -10.697 -13.082 -3.633 1.00 98.38 229 ILE A O 1
ATOM 1782 N N . SER A 1 230 ? -10.046 -11.829 -5.373 1.00 98.00 230 SER A N 1
ATOM 1783 C CA . SER A 1 230 ? -10.521 -10.557 -4.819 1.00 98.00 230 SER A CA 1
ATOM 1784 C C . SER A 1 230 ? -12.034 -10.567 -4.578 1.00 98.00 230 SER A C 1
ATOM 1786 O O . SER A 1 230 ? -12.485 -10.234 -3.481 1.00 98.00 230 SER A O 1
ATOM 1788 N N . PHE A 1 231 ? -12.812 -11.041 -5.557 1.00 97.94 231 PHE A N 1
ATOM 1789 C CA . PHE A 1 231 ? -14.258 -11.220 -5.428 1.00 97.94 231 PHE A CA 1
ATOM 1790 C C . PHE A 1 231 ? -14.615 -12.204 -4.312 1.00 97.94 231 PHE A C 1
ATOM 1792 O O . PHE A 1 231 ? -15.468 -11.894 -3.485 1.00 97.94 231 PHE A O 1
ATOM 1799 N N . ALA A 1 232 ? -13.951 -13.361 -4.252 1.00 97.88 232 ALA A N 1
ATOM 1800 C CA . ALA A 1 232 ? -14.183 -14.359 -3.212 1.00 97.88 232 ALA A CA 1
ATOM 1801 C C . ALA A 1 232 ? -13.867 -13.805 -1.814 1.00 97.88 232 ALA A C 1
ATOM 1803 O O . ALA A 1 232 ? -14.648 -13.995 -0.883 1.00 97.88 232 ALA A O 1
ATOM 1804 N N . MET A 1 233 ? -12.763 -13.068 -1.676 1.00 97.44 233 MET A N 1
ATOM 1805 C CA . MET A 1 233 ? -12.364 -12.414 -0.431 1.00 97.44 233 MET A CA 1
ATOM 1806 C C . MET A 1 233 ? -13.382 -11.354 0.001 1.00 97.44 233 MET A C 1
ATOM 1808 O O . MET A 1 233 ? -13.791 -11.337 1.161 1.00 97.44 233 MET A O 1
ATOM 1812 N N . ALA A 1 234 ? -13.829 -10.494 -0.916 1.00 96.56 234 ALA A N 1
ATOM 1813 C CA . ALA A 1 234 ? -14.821 -9.465 -0.621 1.00 96.56 234 ALA A CA 1
ATOM 1814 C C . ALA A 1 234 ? -16.202 -10.057 -0.309 1.00 96.56 234 ALA A C 1
ATOM 1816 O O . ALA A 1 234 ? -16.861 -9.613 0.630 1.00 96.56 234 ALA A O 1
ATOM 1817 N N . TYR A 1 235 ? -16.623 -11.089 -1.041 1.00 96.31 235 TYR A N 1
ATOM 1818 C CA . TYR A 1 235 ? -17.859 -11.821 -0.774 1.00 96.31 235 TYR A CA 1
ATOM 1819 C C . TYR A 1 235 ? -17.820 -12.473 0.607 1.00 96.31 235 TYR A C 1
ATOM 1821 O O . TYR A 1 235 ? -18.708 -12.255 1.434 1.00 96.31 235 TYR A O 1
ATOM 1829 N N . PHE A 1 236 ? -16.737 -13.197 0.900 1.00 95.75 236 PHE A N 1
ATOM 1830 C CA . PHE A 1 236 ? -16.511 -13.762 2.220 1.00 95.75 236 PHE A CA 1
ATOM 1831 C C . PHE A 1 236 ? -16.564 -12.678 3.295 1.00 95.75 236 PHE A C 1
ATOM 1833 O O . PHE A 1 236 ? -17.211 -12.891 4.311 1.00 95.75 236 PHE A O 1
ATOM 1840 N N . TRP A 1 237 ? -15.941 -11.516 3.082 1.00 95.12 237 TRP A N 1
ATOM 1841 C CA . TRP A 1 237 ? -15.818 -10.470 4.096 1.00 95.12 237 TRP A CA 1
ATOM 1842 C C . TRP A 1 237 ? -17.096 -9.656 4.349 1.00 95.12 237 TRP A C 1
ATOM 1844 O O . TRP A 1 237 ? -17.454 -9.429 5.513 1.00 95.12 237 TRP A O 1
ATOM 1854 N N . PHE A 1 238 ? -17.774 -9.212 3.291 1.00 92.50 238 PHE A N 1
ATOM 1855 C CA . PHE A 1 238 ? -18.926 -8.312 3.381 1.00 92.50 238 PHE A CA 1
ATOM 1856 C C . PHE A 1 238 ? -20.260 -9.058 3.410 1.00 92.50 238 PHE A C 1
ATOM 1858 O O . PHE A 1 238 ? -21.100 -8.710 4.234 1.00 92.50 238 PHE A O 1
ATOM 1865 N N . GLU A 1 239 ? -20.440 -10.092 2.582 1.00 91.19 239 GLU A N 1
ATOM 1866 C CA . GLU A 1 239 ? -21.718 -10.812 2.491 1.00 91.19 239 GLU A CA 1
ATOM 1867 C C . GLU A 1 239 ? -21.869 -11.841 3.612 1.00 91.19 239 GLU A C 1
ATOM 1869 O O . GLU A 1 239 ? -22.850 -11.833 4.349 1.00 91.19 239 GLU A O 1
ATOM 1874 N N . MET A 1 240 ? -20.856 -12.688 3.832 1.00 90.56 240 MET A N 1
ATOM 1875 C CA . MET A 1 240 ? -20.924 -13.725 4.875 1.00 90.56 240 MET A CA 1
ATOM 1876 C C . MET A 1 240 ? -20.705 -13.174 6.299 1.00 90.56 240 MET A C 1
ATOM 1878 O O . MET A 1 240 ? -20.265 -13.908 7.190 1.00 90.56 240 MET A O 1
ATOM 1882 N N . ARG A 1 241 ? -20.897 -11.867 6.526 1.00 86.56 241 ARG A N 1
ATOM 1883 C CA . ARG A 1 241 ? -20.622 -11.205 7.811 1.00 86.56 241 ARG A CA 1
ATOM 1884 C C . ARG A 1 241 ? -21.639 -11.647 8.863 1.00 86.56 241 ARG A C 1
ATOM 1886 O O . ARG A 1 241 ? -22.836 -11.575 8.599 1.00 86.56 241 ARG A O 1
ATOM 1893 N N . PRO A 1 242 ? -21.208 -12.036 10.082 1.00 80.44 242 PRO A N 1
ATOM 1894 C CA . PRO A 1 242 ? -22.153 -12.360 11.144 1.00 80.44 242 PRO A CA 1
ATOM 1895 C C . PRO A 1 242 ? -23.021 -11.141 11.474 1.00 80.44 242 PRO A C 1
ATOM 1897 O O . PRO A 1 242 ? -22.495 -10.112 11.925 1.00 80.44 242 PRO A O 1
ATOM 1900 N N . LYS A 1 243 ? -24.339 -11.257 11.274 1.00 72.81 243 LYS A N 1
ATOM 1901 C CA . LYS A 1 243 ? -25.317 -10.208 11.603 1.00 72.81 243 LYS A CA 1
ATOM 1902 C C . LYS A 1 243 ? -25.303 -9.929 13.108 1.00 72.81 243 LYS A C 1
ATOM 1904 O O . LYS A 1 243 ? -25.084 -10.837 13.914 1.00 72.81 243 LYS A O 1
ATOM 1909 N N . ALA A 1 244 ? -25.426 -8.660 13.494 1.00 61.25 244 ALA A N 1
ATOM 1910 C CA . ALA A 1 244 ? -25.563 -8.306 14.904 1.00 61.25 244 ALA A CA 1
ATOM 1911 C C . ALA A 1 244 ? -26.937 -8.769 15.408 1.00 61.25 244 ALA A C 1
ATOM 1913 O O . ALA A 1 244 ? -27.900 -8.643 14.652 1.00 61.25 244 ALA A O 1
ATOM 1914 N N . PRO A 1 245 ? -27.035 -9.310 16.633 1.00 59.22 245 PRO A N 1
ATOM 1915 C CA . PRO A 1 245 ? -28.341 -9.511 17.246 1.00 59.22 245 PRO A CA 1
ATOM 1916 C C . PRO A 1 245 ? -28.997 -8.136 17.451 1.00 59.22 245 PRO A C 1
ATOM 1918 O O . PRO A 1 245 ? -28.318 -7.212 17.907 1.00 59.22 245 PRO A O 1
ATOM 1921 N N . ALA A 1 246 ? -30.270 -7.968 17.077 1.00 56.03 246 ALA A N 1
ATOM 1922 C CA . ALA A 1 246 ? -30.979 -6.721 17.347 1.00 56.03 246 ALA A CA 1
ATOM 1923 C C . ALA A 1 246 ? -31.121 -6.512 18.854 1.00 56.03 246 ALA A C 1
ATOM 1925 O O . ALA A 1 246 ? -31.404 -7.432 19.617 1.00 56.03 246 ALA A O 1
ATOM 1926 N N . THR A 1 247 ? -30.938 -5.273 19.286 1.00 53.94 247 THR A N 1
ATOM 1927 C CA . THR A 1 247 ? -31.248 -4.855 20.648 1.00 53.94 247 THR A CA 1
ATOM 1928 C C . THR A 1 247 ? -32.376 -3.841 20.594 1.00 53.94 247 THR A C 1
ATOM 1930 O O . THR A 1 247 ?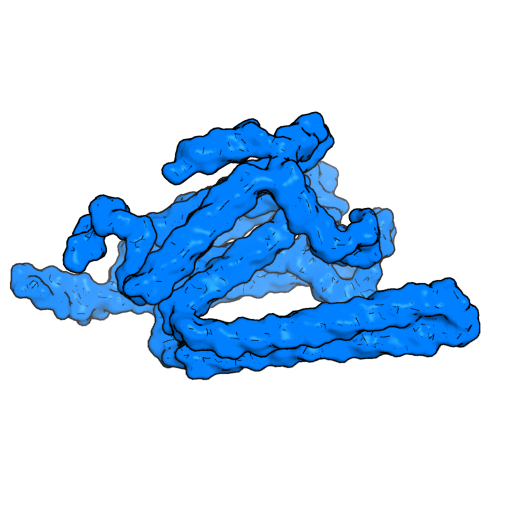 -32.240 -2.761 20.016 1.00 53.94 247 THR A O 1
ATOM 1933 N N . THR A 1 248 ? -33.507 -4.196 21.194 1.00 51.28 248 THR A N 1
ATOM 1934 C CA . THR A 1 248 ? -34.677 -3.329 21.311 1.00 51.28 248 THR A CA 1
ATOM 1935 C C . THR A 1 248 ? -34.704 -2.795 22.741 1.00 51.28 248 THR A C 1
ATOM 1937 O O . THR A 1 248 ? -34.795 -3.549 23.711 1.00 51.28 248 THR A O 1
ATOM 1940 N N . LYS A 1 249 ? -34.565 -1.473 22.903 1.00 50.41 249 LYS A N 1
ATOM 1941 C CA . LYS A 1 249 ? -34.697 -0.820 24.215 1.00 50.41 249 LYS A CA 1
ATOM 1942 C C . LYS A 1 249 ? -36.174 -0.727 24.582 1.00 50.41 249 LYS A C 1
ATOM 1944 O O . LYS A 1 249 ? -36.934 -0.040 23.901 1.00 50.41 249 LYS A O 1
ATOM 1949 N N . ARG A 1 250 ? -36.584 -1.392 25.665 1.00 57.88 250 ARG A N 1
ATOM 1950 C CA . ARG A 1 250 ? -37.944 -1.273 26.210 1.00 57.88 250 ARG A CA 1
ATOM 1951 C C . ARG A 1 250 ? -38.152 0.096 26.862 1.00 57.88 250 ARG A C 1
ATOM 1953 O O . ARG A 1 250 ? -37.216 0.719 27.359 1.00 57.88 250 ARG A O 1
ATOM 1960 N N . ALA A 1 251 ? -39.415 0.519 26.951 1.00 61.59 251 ALA A N 1
ATOM 1961 C CA . ALA A 1 251 ? -39.828 1.776 27.590 1.00 61.59 251 ALA A CA 1
ATOM 1962 C C . ALA A 1 251 ? -39.422 1.900 29.076 1.00 61.59 251 ALA A C 1
ATOM 1964 O O . ALA A 1 251 ? -39.396 3.000 29.617 1.00 61.59 251 ALA A O 1
ATOM 1965 N N . ASN A 1 252 ? -39.082 0.787 29.734 1.00 68.81 252 ASN A N 1
ATOM 1966 C CA . ASN A 1 252 ? -38.603 0.739 31.119 1.00 68.81 252 ASN A CA 1
ATOM 1967 C C . ASN A 1 252 ? -37.063 0.796 31.249 1.00 68.81 252 ASN A C 1
ATOM 1969 O O . ASN A 1 252 ? -36.544 0.597 32.343 1.00 68.81 252 ASN A O 1
A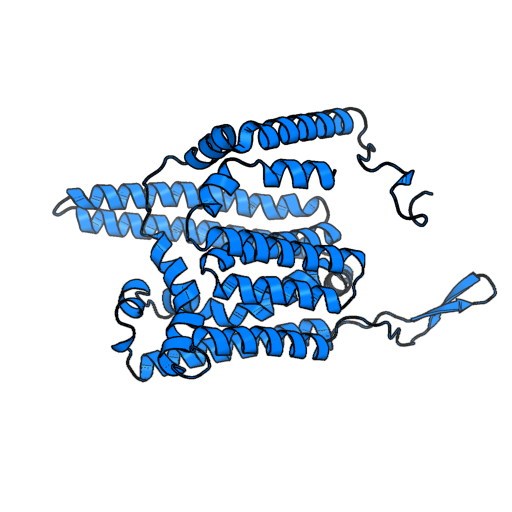TOM 1973 N N . GLY A 1 253 ? -36.332 1.010 30.149 1.00 59.03 253 GLY A N 1
ATOM 1974 C CA . GLY A 1 253 ? -34.869 1.089 30.133 1.00 59.03 253 GLY A CA 1
ATOM 1975 C C . GLY A 1 253 ? -34.133 -0.255 30.081 1.00 59.03 253 GLY A C 1
ATOM 1976 O O . GLY A 1 253 ? -32.909 -0.252 29.990 1.00 59.03 253 GLY A O 1
ATOM 1977 N N . SER A 1 254 ? -34.838 -1.394 30.099 1.00 59.88 254 SER A N 1
ATOM 1978 C CA . SER A 1 254 ? -34.210 -2.710 29.900 1.00 59.88 254 SER A CA 1
ATOM 1979 C C . SER A 1 254 ? -33.920 -2.976 28.417 1.00 59.88 254 SER A C 1
ATOM 1981 O O . SER A 1 254 ? -34.747 -2.694 27.546 1.00 59.88 254 SER A O 1
ATOM 1983 N N . GLU A 1 255 ? -32.724 -3.491 28.127 1.00 56.44 255 GLU A N 1
ATOM 1984 C CA . GLU A 1 255 ? -32.323 -3.916 26.783 1.00 56.44 255 GLU A CA 1
ATOM 1985 C C . GLU A 1 255 ? -32.777 -5.361 26.563 1.00 56.44 255 GLU A C 1
ATOM 1987 O O . GLU A 1 255 ? -32.340 -6.270 27.268 1.00 56.44 255 GLU A O 1
ATOM 1992 N N . GLU A 1 256 ? -33.672 -5.577 25.600 1.00 55.16 256 GLU A N 1
ATOM 1993 C CA . GLU A 1 256 ? -34.067 -6.912 25.164 1.00 55.16 256 GLU A CA 1
ATOM 1994 C C . GLU A 1 256 ? -33.330 -7.239 23.864 1.00 55.16 256 GLU A C 1
ATOM 1996 O O . GLU A 1 256 ? -33.374 -6.479 22.894 1.00 55.16 256 GLU A O 1
ATOM 2001 N N . VAL A 1 257 ? -32.598 -8.352 23.858 1.00 56.97 257 VAL A N 1
ATOM 2002 C CA . VAL A 1 257 ? -31.910 -8.841 22.662 1.00 56.97 257 VAL A CA 1
ATOM 2003 C C . VAL A 1 257 ? -32.937 -9.598 21.822 1.00 56.97 257 VAL A C 1
ATOM 2005 O O . VAL A 1 257 ? -33.202 -10.773 22.069 1.00 56.97 257 VAL A O 1
ATOM 2008 N N . GLU A 1 258 ? -33.555 -8.925 20.855 1.00 50.78 258 GLU A N 1
ATOM 2009 C CA . GLU A 1 258 ? -34.415 -9.581 19.873 1.00 50.78 258 GLU A CA 1
ATOM 2010 C C . GLU A 1 258 ? -33.565 -10.261 18.792 1.00 50.78 258 GLU A C 1
ATOM 2012 O O . GLU A 1 258 ? -32.543 -9.749 18.334 1.00 50.78 258 GLU A O 1
ATOM 2017 N N . ALA A 1 259 ? -34.028 -11.408 18.294 1.00 44.41 259 ALA A N 1
ATOM 2018 C CA . ALA A 1 259 ? -33.468 -12.063 17.109 1.00 44.41 259 ALA A CA 1
ATOM 2019 C C . ALA A 1 259 ? -33.834 -11.316 15.803 1.00 44.41 259 ALA A C 1
ATOM 2021 O O . ALA A 1 259 ? -34.164 -11.931 14.792 1.00 44.41 259 ALA A O 1
ATOM 2022 N N . GLY A 1 260 ? -33.832 -9.982 15.842 1.00 45.53 260 GLY A N 1
ATOM 2023 C CA . GLY A 1 260 ? -34.113 -9.094 14.722 1.00 45.53 260 GLY A CA 1
ATOM 2024 C C . GLY A 1 260 ? -32.842 -8.654 13.998 1.00 45.53 260 GLY A C 1
ATOM 2025 O O . GLY A 1 260 ? -31.738 -8.672 14.539 1.00 45.53 260 GLY A O 1
ATOM 2026 N N . GLU A 1 261 ? -33.001 -8.254 12.744 1.00 44.12 261 GLU A N 1
ATOM 2027 C CA . GLU A 1 261 ? -31.919 -7.847 11.858 1.00 44.12 261 GLU A CA 1
ATOM 2028 C C . GLU A 1 261 ? -31.730 -6.325 11.924 1.00 44.12 261 GLU A C 1
ATOM 2030 O O . GLU A 1 261 ? -32.557 -5.564 11.429 1.00 44.12 261 GLU A O 1
ATOM 2035 N N . GLN A 1 262 ? -30.645 -5.856 12.550 1.00 45.06 262 GLN A N 1
ATOM 2036 C CA . GLN A 1 262 ? -30.326 -4.426 12.591 1.00 45.06 262 GLN A CA 1
ATOM 2037 C C . GLN A 1 262 ? -29.793 -3.975 11.218 1.00 45.06 262 GLN A C 1
ATOM 2039 O O . GLN A 1 262 ? -28.592 -3.999 10.946 1.00 45.06 262 GLN A O 1
ATOM 2044 N N . SER A 1 263 ? -30.704 -3.591 10.322 1.00 47.56 263 SER A N 1
ATOM 2045 C CA . SER A 1 263 ? -30.400 -3.042 8.998 1.00 47.56 263 SER A CA 1
ATOM 2046 C C . SER A 1 263 ? -30.007 -1.563 9.099 1.00 47.56 263 SER A C 1
ATOM 2048 O O . SER A 1 263 ? -30.795 -0.672 8.788 1.00 47.56 263 SER A O 1
ATOM 2050 N N . SER A 1 264 ? -28.791 -1.265 9.552 1.00 47.56 264 SER A N 1
ATOM 2051 C CA . SER A 1 264 ? -28.254 0.100 9.486 1.00 47.56 264 SER A CA 1
ATOM 2052 C C . SER A 1 264 ? -27.126 0.171 8.462 1.00 47.56 264 SER A C 1
ATOM 2054 O O . SER A 1 264 ? -26.039 -0.315 8.758 1.00 47.56 264 SER A O 1
ATOM 2056 N N . GLU A 1 265 ? -27.413 0.735 7.281 1.00 58.00 265 GLU A N 1
ATOM 2057 C CA . GLU A 1 265 ? -26.527 1.417 6.304 1.00 58.00 265 GLU A CA 1
ATOM 2058 C C . GLU A 1 265 ? -25.038 1.006 6.214 1.00 58.00 265 GLU A C 1
ATOM 2060 O O . GLU A 1 265 ? -24.170 1.824 5.901 1.00 58.00 265 GLU A O 1
ATOM 2065 N N . ARG A 1 266 ? -24.689 -0.248 6.496 1.00 68.38 266 ARG A N 1
ATOM 2066 C CA . ARG A 1 266 ? -23.297 -0.688 6.498 1.00 68.38 266 ARG A CA 1
ATOM 2067 C C . ARG A 1 266 ? -22.914 -1.150 5.108 1.00 68.38 266 ARG A C 1
ATOM 2069 O O . ARG A 1 266 ? -23.697 -1.776 4.399 1.00 68.38 266 ARG A O 1
ATOM 2076 N N . PHE A 1 267 ? -21.694 -0.809 4.722 1.00 85.25 267 PHE A N 1
ATOM 2077 C CA . PHE A 1 267 ? -21.136 -1.148 3.425 1.00 85.25 267 PHE A CA 1
ATOM 2078 C C . PHE A 1 267 ? -21.160 -2.670 3.199 1.00 85.25 267 PHE A C 1
ATOM 2080 O O . PHE A 1 267 ? -20.497 -3.422 3.912 1.00 85.25 267 PHE A O 1
ATOM 2087 N N . GLY A 1 268 ? -21.976 -3.106 2.238 1.00 89.69 268 GLY A N 1
ATOM 2088 C CA . GLY A 1 268 ? -22.162 -4.512 1.875 1.00 89.69 268 GLY A CA 1
ATOM 2089 C C . GLY A 1 268 ? -21.449 -4.893 0.577 1.00 89.69 268 GLY A C 1
ATOM 2090 O O . GLY A 1 268 ? -20.811 -4.061 -0.073 1.00 89.69 268 GLY A O 1
ATOM 2091 N N . PHE A 1 269 ? -21.610 -6.150 0.160 1.00 93.44 269 PHE A N 1
ATOM 2092 C CA . PHE A 1 269 ? -20.952 -6.690 -1.032 1.00 93.44 269 PHE A CA 1
ATOM 2093 C C . PHE A 1 269 ? -21.316 -5.936 -2.322 1.00 93.44 269 PHE A C 1
ATOM 2095 O O . PHE A 1 269 ? -20.442 -5.652 -3.137 1.00 93.44 269 PHE A O 1
ATOM 2102 N N . PHE A 1 270 ? -22.575 -5.516 -2.483 1.00 92.50 270 PHE A N 1
ATOM 2103 C CA . PHE A 1 270 ? -22.988 -4.692 -3.627 1.00 92.50 270 PHE A CA 1
ATOM 2104 C C . PHE A 1 270 ? -22.301 -3.320 -3.660 1.00 92.50 270 PHE A C 1
ATOM 2106 O O . PHE A 1 270 ? -21.914 -2.853 -4.731 1.00 92.50 270 PHE A O 1
ATOM 2113 N N . GLY A 1 271 ? -22.103 -2.688 -2.499 1.00 93.00 271 GLY A N 1
ATOM 2114 C CA . GLY A 1 271 ? -21.340 -1.441 -2.406 1.00 93.00 271 GLY A CA 1
ATOM 2115 C C . GLY A 1 271 ? -19.880 -1.653 -2.805 1.00 93.00 271 GLY A C 1
ATOM 2116 O O . GLY A 1 271 ? -19.305 -0.847 -3.534 1.00 93.00 271 GLY A O 1
ATOM 2117 N N . TRP A 1 272 ? -19.297 -2.783 -2.401 1.00 96.12 272 TRP A N 1
ATOM 2118 C CA . TRP A 1 272 ? -17.966 -3.181 -2.848 1.00 96.12 272 TRP A CA 1
ATOM 2119 C C . TRP A 1 272 ? -17.898 -3.426 -4.356 1.00 96.12 272 TRP A C 1
ATOM 2121 O O . TRP A 1 272 ? -16.962 -2.950 -4.993 1.00 96.12 272 TRP A O 1
ATOM 2131 N N . LEU A 1 273 ? -18.904 -4.065 -4.956 1.00 96.56 273 LEU A N 1
ATOM 2132 C CA . LEU A 1 273 ? -18.958 -4.282 -6.402 1.00 96.56 273 LEU A CA 1
ATOM 2133 C C . LEU A 1 273 ? -18.967 -2.958 -7.180 1.00 96.56 273 LEU A C 1
ATOM 2135 O O . LEU A 1 273 ? -18.277 -2.831 -8.190 1.00 96.56 273 LEU A O 1
ATOM 2139 N N . GLN A 1 274 ? -19.701 -1.956 -6.685 1.00 95.38 274 GLN A N 1
ATOM 2140 C CA . GLN A 1 274 ? -19.695 -0.606 -7.255 1.00 95.38 274 GLN A CA 1
ATOM 2141 C C . GLN A 1 274 ? -18.309 0.043 -7.165 1.00 95.38 274 GLN A C 1
ATOM 2143 O O . GLN A 1 274 ? -17.854 0.631 -8.146 1.00 95.38 274 GLN A O 1
ATOM 2148 N N . LEU A 1 275 ? -17.613 -0.090 -6.028 1.00 96.31 275 LEU A N 1
ATOM 2149 C CA . LEU A 1 275 ? -16.242 0.413 -5.884 1.00 96.31 275 LEU A CA 1
ATOM 2150 C C . LEU A 1 275 ? -15.266 -0.307 -6.810 1.00 96.31 275 LEU A C 1
ATOM 2152 O O . LEU A 1 275 ? -14.490 0.355 -7.491 1.00 96.31 275 LEU A O 1
ATOM 2156 N N . MET A 1 276 ? -15.321 -1.639 -6.861 1.00 97.38 276 MET A N 1
ATOM 2157 C CA . MET A 1 276 ? -14.487 -2.462 -7.734 1.00 97.38 276 MET A CA 1
ATOM 2158 C C . MET A 1 276 ? -14.696 -2.077 -9.201 1.00 97.38 276 MET A C 1
ATOM 2160 O O . MET A 1 276 ? -13.727 -1.844 -9.921 1.00 97.38 276 MET A O 1
ATOM 2164 N N . GLY A 1 277 ? -15.955 -1.933 -9.623 1.00 97.31 277 GLY A N 1
ATOM 2165 C CA . GLY A 1 277 ? -16.315 -1.493 -10.967 1.00 97.31 277 GLY A CA 1
ATOM 2166 C C . GLY A 1 277 ? -15.810 -0.085 -11.281 1.00 97.31 277 GLY A C 1
ATOM 2167 O O . GLY A 1 277 ? -15.155 0.106 -12.300 1.00 97.31 277 GLY A O 1
ATOM 2168 N N . ALA A 1 278 ? -16.056 0.892 -10.403 1.00 97.25 278 ALA A N 1
ATOM 2169 C CA . ALA A 1 278 ? -15.618 2.273 -10.610 1.00 97.25 278 ALA A CA 1
ATOM 2170 C C . ALA A 1 278 ? -14.087 2.401 -10.647 1.00 97.25 278 ALA A C 1
ATOM 2172 O O . ALA A 1 278 ? -13.542 3.046 -11.542 1.00 97.25 278 ALA A O 1
ATOM 2173 N N . PHE A 1 279 ? -13.395 1.749 -9.711 1.00 97.88 279 PHE A N 1
ATOM 2174 C CA . PHE A 1 279 ? -11.939 1.721 -9.640 1.00 97.88 279 PHE A CA 1
ATOM 2175 C C . PHE A 1 279 ? -11.344 1.126 -10.922 1.00 97.88 279 PHE A C 1
ATOM 2177 O O . PHE A 1 279 ? -10.558 1.788 -11.594 1.00 97.88 279 PHE A O 1
ATOM 2184 N N . TRP A 1 280 ? -11.760 -0.080 -11.324 1.00 97.38 280 TRP A N 1
ATOM 2185 C CA . TRP A 1 280 ? -11.195 -0.735 -12.509 1.00 97.38 280 TRP A CA 1
ATOM 2186 C C . TRP A 1 280 ? -11.617 -0.091 -13.824 1.00 97.38 280 TRP A C 1
ATOM 2188 O O . TRP A 1 280 ? -10.822 -0.091 -14.762 1.00 97.38 280 TRP A O 1
ATOM 2198 N N . LEU A 1 281 ? -12.805 0.511 -13.901 1.00 97.56 281 LEU A N 1
ATOM 2199 C CA . LEU A 1 281 ? -13.206 1.302 -15.063 1.00 97.56 281 LEU A CA 1
ATOM 2200 C C . LEU A 1 281 ? -12.217 2.447 -15.308 1.00 97.56 281 LEU A C 1
ATOM 2202 O O . LEU A 1 281 ? -11.765 2.633 -16.437 1.00 97.56 281 LEU A O 1
ATOM 2206 N N . ILE A 1 282 ? -11.834 3.170 -14.252 1.00 97.50 282 ILE A N 1
ATOM 2207 C CA . ILE A 1 282 ? -10.836 4.243 -14.327 1.00 97.50 282 ILE A CA 1
ATOM 2208 C C . ILE A 1 282 ? -9.486 3.682 -14.803 1.00 97.50 282 ILE A C 1
ATOM 2210 O O . ILE A 1 282 ? -8.930 4.186 -15.781 1.00 97.50 282 ILE A O 1
ATOM 2214 N N . GLN A 1 283 ? -9.000 2.591 -14.200 1.00 96.94 283 GLN A N 1
ATOM 2215 C CA . GLN A 1 283 ? -7.723 1.981 -14.596 1.00 96.94 283 GLN A CA 1
ATOM 2216 C C . GLN A 1 283 ? -7.721 1.545 -16.068 1.00 96.94 283 GLN A C 1
ATOM 2218 O O . GLN A 1 283 ? -6.803 1.876 -16.818 1.00 96.94 283 GLN A O 1
ATOM 2223 N N . VAL A 1 284 ? -8.762 0.829 -16.501 1.00 96.62 284 VAL A N 1
ATOM 2224 C CA . VAL A 1 284 ? -8.878 0.316 -17.871 1.00 96.62 284 VAL A CA 1
ATOM 2225 C C . VAL A 1 284 ? -8.932 1.466 -18.870 1.00 96.62 284 VAL A C 1
ATOM 2227 O O . VAL A 1 284 ? -8.192 1.439 -19.852 1.00 96.62 284 VAL A O 1
ATOM 2230 N N . LEU A 1 285 ? -9.745 2.497 -18.632 1.00 97.31 285 LEU A N 1
ATOM 2231 C CA . LEU A 1 285 ? -9.854 3.628 -19.556 1.00 97.31 285 LEU A CA 1
ATOM 2232 C C . LEU A 1 285 ? -8.521 4.366 -19.710 1.00 97.31 285 LEU A C 1
ATOM 2234 O O . LEU A 1 285 ? -8.080 4.601 -20.834 1.00 97.31 285 LEU A O 1
ATOM 2238 N N . PHE A 1 286 ? -7.847 4.692 -18.608 1.00 96.25 286 PHE A N 1
ATOM 2239 C CA . PHE A 1 286 ? -6.634 5.508 -18.669 1.00 96.25 286 PHE A CA 1
ATOM 2240 C C . PHE A 1 286 ? -5.419 4.723 -19.165 1.00 96.25 286 PHE A C 1
ATOM 2242 O O . PHE A 1 286 ? -4.691 5.215 -20.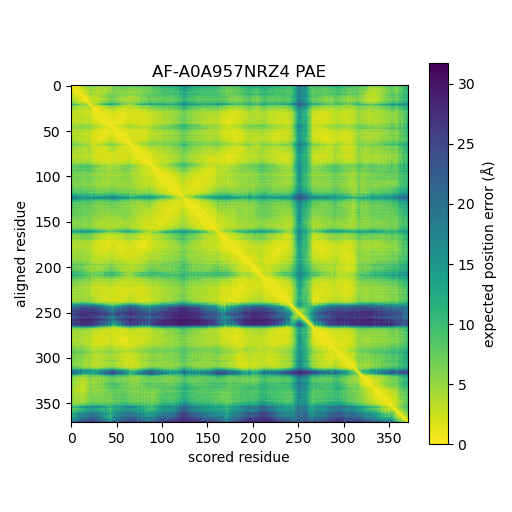029 1.00 96.25 286 PHE A O 1
ATOM 2249 N N . PHE A 1 287 ? -5.227 3.478 -18.724 1.00 95.56 287 PHE A N 1
ATOM 2250 C CA . PHE A 1 287 ? -4.104 2.668 -19.203 1.00 95.56 287 PHE A CA 1
ATOM 2251 C C . PHE A 1 287 ? -4.210 2.306 -20.683 1.00 95.56 287 PHE A C 1
ATOM 2253 O O . PHE A 1 287 ? -3.196 2.193 -21.370 1.00 95.56 287 PHE A O 1
ATOM 2260 N N . THR A 1 288 ? -5.426 2.182 -21.215 1.00 95.94 288 THR A N 1
ATOM 2261 C CA . THR A 1 288 ? -5.644 1.864 -22.634 1.00 95.94 288 THR A CA 1
ATOM 2262 C C . THR A 1 288 ? -5.712 3.089 -23.540 1.00 95.94 288 THR A C 1
ATOM 2264 O O . THR A 1 288 ? -6.001 2.933 -24.726 1.00 95.94 288 THR A O 1
ATOM 2267 N N . ARG A 1 289 ? -5.429 4.296 -23.025 1.00 94.56 289 ARG A N 1
ATOM 2268 C CA . ARG A 1 289 ? -5.607 5.565 -23.754 1.00 94.56 289 ARG A CA 1
ATOM 2269 C C . ARG A 1 289 ? -7.028 5.677 -24.320 1.00 94.56 289 ARG A C 1
ATOM 2271 O O . ARG A 1 289 ? -7.213 5.820 -25.527 1.00 94.56 289 ARG A O 1
ATOM 2278 N N . PHE A 1 290 ? -8.022 5.541 -23.446 1.00 95.81 290 PHE A N 1
ATOM 2279 C CA . PHE A 1 290 ? -9.446 5.506 -23.788 1.00 95.81 290 PHE A CA 1
ATOM 2280 C C . PHE A 1 290 ? -9.763 4.448 -24.852 1.00 95.81 290 PHE A C 1
ATOM 2282 O O . PHE A 1 290 ? -10.355 4.740 -25.885 1.00 95.81 290 PHE A O 1
ATOM 2289 N N . LEU A 1 291 ? -9.347 3.204 -24.591 1.00 96.31 291 LEU A N 1
ATOM 2290 C CA . LEU A 1 291 ? -9.615 2.024 -25.423 1.00 96.31 291 LEU A CA 1
ATOM 2291 C C . LEU A 1 291 ? -8.957 2.034 -26.815 1.00 96.31 291 LEU A C 1
ATOM 2293 O O . LEU A 1 291 ? -9.156 1.103 -27.591 1.00 96.31 291 LEU A O 1
ATOM 2297 N N . THR A 1 292 ? -8.115 3.019 -27.130 1.00 96.25 292 THR A N 1
ATOM 2298 C CA . THR A 1 292 ? -7.372 3.057 -28.405 1.00 96.25 292 THR A CA 1
ATOM 2299 C C . THR A 1 292 ? -6.181 2.095 -28.432 1.00 96.25 292 THR A C 1
ATOM 2301 O O . THR A 1 292 ? -5.679 1.748 -29.497 1.00 96.25 292 THR A O 1
ATOM 2304 N N . ASN A 1 293 ? -5.724 1.632 -27.265 1.00 93.12 293 ASN A N 1
ATOM 2305 C CA . ASN A 1 293 ? -4.600 0.714 -27.112 1.00 93.12 293 ASN A CA 1
ATOM 2306 C C . ASN A 1 293 ? -4.870 -0.330 -26.024 1.00 93.12 293 ASN A C 1
ATOM 2308 O O . ASN A 1 293 ? -4.188 -0.367 -24.999 1.00 93.12 293 ASN A O 1
ATOM 2312 N N . ILE A 1 294 ? -5.885 -1.169 -26.232 1.00 91.50 294 ILE A N 1
ATOM 2313 C CA . ILE A 1 294 ? -6.335 -2.140 -25.224 1.00 91.50 294 ILE A CA 1
ATOM 2314 C C . ILE A 1 294 ? -5.225 -3.137 -24.883 1.00 91.50 294 ILE A C 1
ATOM 2316 O O . ILE A 1 294 ? -4.851 -3.267 -23.722 1.00 91.50 294 ILE A O 1
ATOM 2320 N N . ARG A 1 295 ? -4.660 -3.797 -25.902 1.00 89.25 295 ARG A N 1
ATOM 2321 C CA . ARG A 1 295 ? -3.661 -4.865 -25.734 1.00 89.25 295 ARG A CA 1
ATOM 2322 C C . ARG A 1 295 ? -2.448 -4.394 -24.932 1.00 89.25 295 ARG A C 1
ATOM 2324 O O . ARG A 1 295 ? -2.194 -4.904 -23.845 1.00 89.25 295 ARG A O 1
ATOM 2331 N N . ASN A 1 296 ? -1.712 -3.413 -25.456 1.00 88.69 296 ASN A N 1
ATOM 2332 C CA . ASN A 1 296 ? -0.478 -2.977 -24.808 1.00 88.69 296 ASN A CA 1
ATOM 2333 C C . ASN A 1 296 ? -0.777 -2.138 -23.566 1.00 88.69 296 ASN A C 1
ATOM 2335 O O . ASN A 1 296 ? -0.027 -2.220 -22.608 1.00 88.69 296 ASN A O 1
ATOM 2339 N N . GLY A 1 297 ? -1.874 -1.374 -23.554 1.00 91.56 297 GLY A N 1
ATOM 2340 C CA . GLY A 1 297 ? -2.249 -0.552 -22.407 1.00 91.56 297 GLY A CA 1
ATOM 2341 C C . GLY A 1 297 ? -2.582 -1.373 -21.166 1.00 91.56 297 GLY A C 1
ATOM 2342 O O . GLY A 1 297 ? -2.092 -1.061 -20.085 1.00 91.56 297 GLY A O 1
ATOM 2343 N N . LEU A 1 298 ? -3.344 -2.464 -21.303 1.00 92.69 298 LEU A N 1
ATOM 2344 C CA . LEU A 1 298 ? -3.594 -3.367 -20.176 1.00 92.69 298 LEU A CA 1
ATOM 2345 C C . LEU A 1 298 ? -2.315 -4.093 -19.745 1.00 92.69 298 LEU A C 1
ATOM 2347 O O . LEU A 1 298 ? -2.052 -4.197 -18.550 1.00 92.69 298 LEU A O 1
ATOM 2351 N N . ALA A 1 299 ? -1.490 -4.533 -20.697 1.00 91.69 299 ALA A N 1
ATOM 2352 C CA . ALA A 1 299 ? -0.235 -5.208 -20.389 1.00 91.69 299 ALA A CA 1
ATOM 2353 C C . ALA A 1 299 ? 0.760 -4.292 -19.647 1.00 91.69 299 ALA A C 1
ATOM 2355 O O . ALA A 1 299 ? 1.273 -4.684 -18.602 1.00 91.69 299 ALA A O 1
ATOM 2356 N N . THR A 1 300 ? 0.995 -3.056 -20.112 1.00 90.44 300 THR A N 1
ATOM 2357 C CA . THR A 1 300 ? 1.892 -2.101 -19.433 1.00 90.44 300 THR A CA 1
ATOM 2358 C C . THR A 1 300 ? 1.270 -1.491 -18.183 1.00 90.44 300 THR A C 1
ATOM 2360 O O . THR A 1 300 ? 1.981 -1.202 -17.232 1.00 90.44 300 THR A O 1
ATOM 2363 N N . GLY A 1 301 ? -0.038 -1.244 -18.178 1.00 92.00 301 GLY A N 1
ATOM 2364 C CA . GLY A 1 301 ? -0.713 -0.542 -17.090 1.00 92.00 301 GLY A CA 1
ATOM 2365 C C . GLY A 1 301 ? -1.048 -1.448 -15.913 1.00 92.00 301 GLY A C 1
ATOM 2366 O O . GLY A 1 301 ? -0.694 -1.139 -14.779 1.00 92.00 301 GLY A O 1
ATOM 2367 N N . VAL A 1 302 ? -1.701 -2.584 -16.165 1.00 93.25 302 VAL A N 1
ATOM 2368 C CA . VAL A 1 302 ? -2.160 -3.494 -15.102 1.00 93.25 302 VAL A CA 1
ATOM 2369 C C . VAL A 1 302 ? -1.022 -4.359 -14.577 1.00 93.25 302 VAL A C 1
ATOM 2371 O O . VAL A 1 302 ? -0.867 -4.507 -13.371 1.00 93.25 302 VAL A O 1
ATOM 2374 N N . VAL A 1 303 ? -0.210 -4.912 -15.477 1.00 93.69 303 VAL A N 1
ATOM 2375 C CA . VAL A 1 303 ? 0.894 -5.810 -15.105 1.00 93.69 303 VAL A CA 1
ATOM 2376 C C . VAL A 1 303 ? 2.213 -5.033 -15.074 1.00 93.69 303 VAL A C 1
ATOM 2378 O O . VAL A 1 303 ? 2.975 -5.105 -14.114 1.00 93.69 303 VAL A O 1
ATOM 2381 N N . GLY A 1 304 ? 2.474 -4.222 -16.097 1.00 90.44 304 GLY A N 1
ATOM 2382 C CA . GLY A 1 304 ? 3.741 -3.510 -16.239 1.00 90.44 304 GLY A CA 1
ATOM 2383 C C . GLY A 1 304 ? 3.997 -2.405 -15.223 1.00 90.44 304 GLY A C 1
ATOM 2384 O O . GLY A 1 304 ? 5.158 -2.142 -14.957 1.00 90.44 304 GLY A O 1
ATOM 2385 N N . SER A 1 305 ? 2.986 -1.790 -14.603 1.00 91.69 305 SER A N 1
ATOM 2386 C CA . SER A 1 305 ? 3.214 -0.701 -13.641 1.00 91.69 305 SER A CA 1
ATOM 2387 C C . SER A 1 305 ? 3.931 -1.208 -12.387 1.00 91.69 305 SER A C 1
ATOM 2389 O O . SER A 1 305 ? 5.043 -0.777 -12.077 1.00 91.69 305 SER A O 1
ATOM 2391 N N . LEU A 1 306 ? 3.338 -2.189 -11.701 1.00 91.75 306 LEU A N 1
ATOM 2392 C CA . LEU A 1 306 ? 3.948 -2.826 -10.538 1.00 91.75 306 LEU A CA 1
ATOM 2393 C C . LEU A 1 306 ? 5.146 -3.699 -10.934 1.00 91.75 306 LEU A C 1
ATOM 2395 O O . LEU A 1 306 ? 6.126 -3.756 -10.195 1.00 91.75 306 LEU A O 1
ATOM 2399 N N . GLY A 1 307 ? 5.108 -4.330 -12.113 1.00 91.69 307 GLY A N 1
ATOM 2400 C CA . GLY A 1 307 ? 6.231 -5.107 -12.637 1.00 91.69 307 GLY A CA 1
ATOM 2401 C C . GLY A 1 307 ? 7.473 -4.256 -12.900 1.00 91.69 307 GLY A C 1
ATOM 2402 O O . GLY A 1 307 ? 8.579 -4.655 -12.545 1.00 91.69 307 GLY A O 1
ATOM 2403 N N . TYR A 1 308 ? 7.294 -3.051 -13.442 1.00 87.69 308 TYR A N 1
ATOM 2404 C CA . TYR A 1 308 ? 8.365 -2.077 -13.618 1.00 87.69 308 TYR A CA 1
ATOM 2405 C C . TYR A 1 308 ? 8.910 -1.611 -12.268 1.00 87.69 308 TYR A C 1
ATOM 2407 O O . TYR A 1 308 ? 10.122 -1.621 -12.076 1.00 87.69 308 TYR A O 1
ATOM 2415 N N . TRP A 1 309 ? 8.042 -1.272 -11.306 1.00 88.31 309 TRP A N 1
ATOM 2416 C CA . TRP A 1 309 ? 8.484 -0.910 -9.954 1.00 88.31 309 TRP A CA 1
ATOM 2417 C C . TRP A 1 309 ? 9.320 -2.020 -9.298 1.00 88.31 309 TRP A C 1
ATOM 2419 O O . TRP A 1 309 ? 10.366 -1.734 -8.712 1.00 88.31 309 TRP A O 1
ATOM 2429 N N . LEU A 1 310 ? 8.892 -3.279 -9.439 1.00 88.56 310 LEU A N 1
ATOM 2430 C CA . LEU A 1 310 ? 9.605 -4.442 -8.913 1.00 88.56 310 LEU A CA 1
ATOM 2431 C C . LEU A 1 310 ? 10.975 -4.608 -9.592 1.00 88.56 310 LEU A C 1
ATOM 2433 O O . LEU A 1 310 ? 11.980 -4.771 -8.906 1.00 88.56 310 LEU A O 1
ATOM 2437 N N . ALA A 1 311 ? 11.036 -4.458 -10.918 1.00 85.94 311 ALA A N 1
ATOM 2438 C CA . ALA A 1 311 ? 12.282 -4.510 -11.685 1.00 85.94 311 ALA A CA 1
ATOM 2439 C C . ALA A 1 311 ? 13.263 -3.363 -11.361 1.00 85.94 311 ALA A C 1
ATOM 2441 O O . ALA A 1 311 ? 14.466 -3.496 -11.582 1.00 85.94 311 ALA A O 1
ATOM 2442 N N . GLN A 1 312 ? 12.788 -2.225 -10.841 1.00 82.12 312 GLN A N 1
ATOM 2443 C CA . GLN A 1 312 ? 13.658 -1.098 -10.480 1.00 82.12 312 GLN A CA 1
ATOM 2444 C C . GLN A 1 312 ? 14.369 -1.273 -9.130 1.00 82.12 312 GLN A C 1
ATOM 2446 O O . GLN A 1 312 ? 15.313 -0.528 -8.873 1.00 82.12 312 GLN A O 1
ATOM 2451 N N . GLN A 1 313 ? 13.986 -2.239 -8.283 1.00 76.31 313 GLN A N 1
ATOM 2452 C CA . GLN A 1 313 ? 14.635 -2.438 -6.975 1.00 76.31 313 GLN A CA 1
ATOM 2453 C C . GLN A 1 313 ? 16.115 -2.841 -7.098 1.00 76.31 313 GLN A C 1
ATOM 2455 O O . GLN A 1 313 ? 16.919 -2.563 -6.210 1.00 76.31 313 GLN A O 1
ATOM 2460 N N . GLU A 1 314 ? 16.503 -3.450 -8.219 1.00 66.25 314 GLU A N 1
ATOM 2461 C CA . GLU A 1 314 ? 17.896 -3.808 -8.503 1.00 66.25 314 GLU A CA 1
ATOM 2462 C C . GLU A 1 314 ? 18.731 -2.631 -9.017 1.00 66.25 314 GLU A C 1
ATOM 2464 O O . GLU A 1 314 ? 19.957 -2.635 -8.903 1.00 66.25 314 GLU A O 1
ATOM 2469 N N . VAL A 1 315 ? 18.075 -1.591 -9.536 1.00 65.25 315 VAL A N 1
ATOM 2470 C CA . VAL A 1 315 ? 18.720 -0.393 -10.070 1.00 65.25 315 VAL A CA 1
ATOM 2471 C C . VAL A 1 315 ? 18.738 0.668 -8.972 1.00 65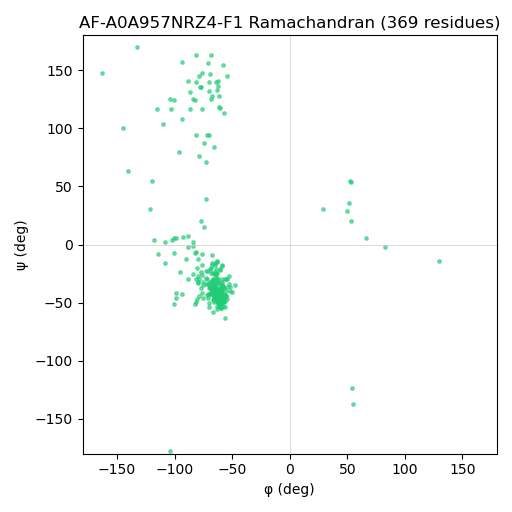.25 315 VAL A C 1
ATOM 2473 O O . VAL A 1 315 ? 17.914 1.581 -8.944 1.00 65.25 315 VAL A O 1
ATOM 2476 N N . ALA A 1 316 ? 19.688 0.562 -8.043 1.00 57.12 316 ALA A N 1
ATOM 2477 C CA . ALA A 1 316 ? 19.887 1.552 -6.985 1.00 57.12 316 ALA A CA 1
ATOM 2478 C C . ALA A 1 316 ? 20.349 2.901 -7.574 1.00 57.12 316 ALA A C 1
ATOM 2480 O O . ALA A 1 316 ? 21.541 3.207 -7.642 1.00 57.12 316 ALA A O 1
ATOM 2481 N N . ARG A 1 317 ? 19.406 3.737 -8.026 1.00 53.00 317 ARG A N 1
ATOM 2482 C CA . ARG A 1 317 ? 19.707 5.064 -8.581 1.00 53.00 317 ARG A CA 1
ATOM 2483 C C . ARG A 1 317 ? 20.144 6.001 -7.459 1.00 53.00 317 ARG A C 1
ATOM 2485 O O . ARG A 1 317 ? 19.320 6.619 -6.795 1.00 53.00 317 ARG A O 1
ATOM 2492 N N . GLY A 1 318 ? 21.455 6.099 -7.261 1.00 59.03 318 GLY A N 1
ATOM 2493 C CA . GLY A 1 318 ? 22.077 7.133 -6.437 1.00 59.03 318 GLY A CA 1
ATOM 2494 C C . GLY A 1 318 ? 23.068 6.631 -5.395 1.00 59.03 318 GLY A C 1
ATOM 2495 O O . GLY A 1 318 ? 23.801 7.467 -4.880 1.00 59.03 318 GLY A O 1
ATOM 2496 N N . GLY A 1 319 ? 23.103 5.325 -5.089 1.00 68.94 319 GLY A N 1
ATOM 2497 C CA . GLY A 1 319 ? 24.090 4.729 -4.170 1.00 68.94 319 GLY A CA 1
ATOM 2498 C C . GLY A 1 319 ? 24.234 5.459 -2.828 1.00 68.94 319 GLY A C 1
ATOM 2499 O O . GLY A 1 319 ? 25.326 5.506 -2.269 1.00 68.94 319 GLY A O 1
ATOM 2500 N N . GLN A 1 320 ? 23.166 6.109 -2.359 1.00 83.25 320 GLN A N 1
ATOM 2501 C CA . GLN A 1 320 ? 23.243 7.008 -1.214 1.00 83.25 320 GLN A CA 1
ATOM 2502 C C . GLN A 1 320 ? 23.338 6.218 0.099 1.00 83.25 320 GLN A C 1
ATOM 2504 O O . GLN A 1 320 ? 22.733 5.148 0.207 1.00 83.25 320 GLN A O 1
ATOM 2509 N N . PRO A 1 321 ? 24.044 6.738 1.120 1.00 81.75 321 PRO A N 1
ATOM 2510 C CA . PRO A 1 321 ? 24.073 6.122 2.443 1.00 81.75 321 PRO A CA 1
ATOM 2511 C C . PRO A 1 321 ? 22.670 5.990 3.051 1.00 81.75 321 PRO A C 1
ATOM 2513 O O . PRO A 1 321 ? 21.787 6.801 2.772 1.00 81.75 321 PRO A O 1
ATOM 2516 N N . TRP A 1 322 ? 22.470 5.025 3.955 1.00 80.94 322 TRP A N 1
ATOM 2517 C CA . TRP A 1 322 ? 21.162 4.765 4.585 1.00 80.94 322 TRP A CA 1
ATOM 2518 C C . TRP A 1 322 ? 20.561 5.997 5.290 1.00 80.94 322 TRP A C 1
ATOM 2520 O O . TRP A 1 322 ? 19.343 6.154 5.345 1.00 80.94 322 TRP A O 1
ATOM 2530 N N . TYR A 1 323 ? 21.407 6.901 5.795 1.00 85.12 323 TYR A N 1
ATOM 2531 C CA . TYR A 1 323 ? 20.998 8.123 6.493 1.00 85.12 323 TYR A CA 1
ATOM 2532 C C . TYR A 1 323 ? 20.676 9.297 5.555 1.00 85.12 323 TYR A C 1
ATOM 2534 O O . TYR A 1 323 ? 20.292 10.366 6.027 1.00 85.12 323 TYR A O 1
ATOM 2542 N N . TYR A 1 324 ? 20.818 9.134 4.237 1.00 86.69 324 TYR A N 1
ATOM 2543 C CA . TYR A 1 324 ? 20.645 10.211 3.259 1.00 86.69 324 TYR A CA 1
ATOM 2544 C C . TYR A 1 324 ? 19.288 10.914 3.372 1.00 86.69 324 TYR A C 1
ATOM 2546 O O . TYR A 1 324 ? 19.228 12.141 3.436 1.00 86.69 324 TYR A O 1
ATOM 2554 N N . TYR A 1 325 ? 18.194 10.155 3.475 1.00 84.50 325 TYR A N 1
ATOM 2555 C CA . TYR A 1 325 ? 16.854 10.736 3.589 1.00 84.50 325 TYR A CA 1
ATOM 2556 C C . TYR A 1 325 ? 16.586 11.379 4.958 1.00 84.50 325 TYR A C 1
ATOM 2558 O O . TYR A 1 325 ? 15.842 12.355 5.025 1.00 84.50 325 TYR A O 1
ATOM 2566 N N . LEU A 1 326 ? 17.224 10.899 6.034 1.00 87.44 326 LEU A N 1
ATOM 2567 C CA . LEU A 1 326 ? 17.158 11.550 7.350 1.00 87.44 326 LEU A CA 1
ATOM 2568 C C . LEU A 1 326 ? 17.874 12.903 7.323 1.00 87.44 326 LEU A C 1
ATOM 2570 O O . LEU A 1 326 ? 17.341 13.894 7.813 1.00 87.44 326 LEU A O 1
ATOM 2574 N N . MET A 1 327 ? 19.046 12.955 6.687 1.00 90.31 327 MET A N 1
ATOM 2575 C CA . MET A 1 327 ? 19.790 14.194 6.466 1.00 90.31 327 MET A CA 1
ATOM 2576 C C . MET A 1 327 ? 18.990 15.185 5.610 1.00 90.31 327 MET A C 1
ATOM 2578 O O . MET A 1 327 ? 18.880 16.351 5.979 1.00 90.31 327 MET A O 1
ATOM 2582 N N . LEU A 1 328 ? 18.395 14.735 4.497 1.00 87.38 328 LEU A N 1
ATOM 2583 C CA . LEU A 1 328 ? 17.534 15.583 3.663 1.00 87.38 328 LEU A CA 1
ATOM 2584 C C . LEU A 1 328 ? 16.330 16.115 4.441 1.00 87.38 328 LEU A C 1
ATOM 2586 O O . LEU A 1 328 ? 16.024 17.301 4.346 1.00 87.38 328 LEU A O 1
ATOM 2590 N N . GLY A 1 329 ? 15.670 15.257 5.223 1.00 86.56 329 GLY A N 1
ATOM 2591 C CA . GLY A 1 329 ? 14.567 15.659 6.088 1.00 86.56 329 GLY A CA 1
ATOM 2592 C C . GLY A 1 329 ? 14.997 16.733 7.086 1.00 86.56 329 GLY A C 1
ATOM 2593 O O . GLY A 1 329 ? 14.341 17.763 7.191 1.00 86.56 329 GLY A O 1
ATOM 2594 N N . ALA A 1 330 ? 16.130 16.541 7.759 1.00 87.12 330 ALA A N 1
ATOM 2595 C CA . ALA A 1 330 ? 16.658 17.518 8.703 1.00 87.12 330 ALA A CA 1
ATOM 2596 C C . ALA A 1 330 ? 17.046 18.851 8.038 1.00 87.12 330 ALA A C 1
ATOM 2598 O O . ALA A 1 330 ? 16.904 19.894 8.664 1.00 87.12 330 ALA A O 1
ATOM 2599 N N . LEU A 1 331 ? 17.517 18.836 6.786 1.00 89.06 331 LEU A N 1
ATOM 2600 C CA . LEU A 1 331 ? 17.945 20.043 6.072 1.00 89.06 331 LEU A CA 1
ATOM 2601 C C . LEU A 1 331 ? 16.770 20.832 5.478 1.00 89.06 331 LEU A C 1
ATOM 2603 O O . LEU A 1 331 ? 16.709 22.051 5.617 1.00 89.06 331 LEU A O 1
ATOM 2607 N N . TYR A 1 332 ? 15.847 20.142 4.805 1.00 88.94 332 TYR A N 1
ATOM 2608 C CA . TYR A 1 332 ? 14.755 20.778 4.064 1.00 88.94 332 TYR A CA 1
ATOM 2609 C C . TYR A 1 332 ? 13.461 20.884 4.867 1.00 88.94 332 TYR A C 1
ATOM 2611 O O . TYR A 1 332 ? 12.668 21.775 4.602 1.00 88.94 332 TYR A O 1
ATOM 2619 N N . GLU A 1 333 ? 13.257 20.033 5.870 1.00 89.12 333 GLU A N 1
ATOM 2620 C CA . GLU A 1 333 ? 12.035 19.980 6.682 1.00 89.12 333 GLU A CA 1
ATOM 2621 C C . GLU A 1 333 ? 12.336 20.195 8.176 1.00 89.12 333 GLU A C 1
ATOM 2623 O O . GLU A 1 333 ? 11.638 19.676 9.049 1.00 89.12 333 GLU A O 1
ATOM 2628 N N . PHE A 1 334 ? 13.374 20.978 8.493 1.00 87.12 334 PHE A N 1
ATOM 2629 C CA . PHE A 1 334 ? 13.835 21.215 9.868 1.00 87.12 334 PHE A CA 1
ATOM 2630 C C . PHE A 1 334 ? 12.711 21.663 10.815 1.00 87.12 334 PHE A C 1
ATOM 2632 O O . PHE A 1 334 ? 12.683 21.255 11.974 1.00 87.12 334 PHE A O 1
ATOM 2639 N N . LEU A 1 335 ? 11.764 22.477 10.335 1.00 87.19 335 LEU A N 1
ATOM 2640 C CA . LEU A 1 335 ? 10.683 23.010 11.160 1.00 87.19 335 LEU A CA 1
ATOM 2641 C C . LEU A 1 335 ? 9.679 21.912 11.571 1.00 87.19 335 LEU A C 1
ATOM 2643 O O . LEU A 1 335 ? 9.498 21.724 12.777 1.00 87.19 335 LEU A O 1
ATOM 2647 N N . PRO A 1 336 ? 9.085 21.125 10.646 1.00 86.25 336 PRO A N 1
ATOM 2648 C CA . PRO A 1 336 ? 8.342 19.917 11.008 1.00 86.25 336 PRO A CA 1
ATOM 2649 C C . PRO A 1 336 ? 9.122 18.948 11.902 1.00 86.25 336 PRO A C 1
ATOM 2651 O O . PRO A 1 336 ? 8.543 18.417 12.850 1.00 86.25 336 PRO A O 1
ATOM 2654 N N . TRP A 1 337 ? 10.420 18.744 11.652 1.00 86.38 337 TRP A N 1
ATOM 2655 C CA . TRP A 1 337 ? 11.267 17.874 12.475 1.00 86.38 337 TRP A CA 1
ATOM 2656 C C . TRP A 1 337 ? 11.378 18.361 13.924 1.00 86.38 337 TRP A C 1
ATOM 2658 O O . TRP A 1 337 ? 11.140 17.586 14.850 1.00 86.38 337 TRP A O 1
ATOM 2668 N N . ILE A 1 338 ? 11.677 19.646 14.135 1.00 89.44 338 ILE A N 1
ATOM 2669 C CA . ILE A 1 338 ? 11.792 20.243 15.473 1.00 89.44 338 ILE A CA 1
ATOM 2670 C C . ILE A 1 338 ? 10.444 20.209 16.195 1.00 89.44 338 ILE A C 1
ATOM 2672 O O . ILE A 1 338 ? 10.375 19.770 17.342 1.00 89.44 338 ILE A O 1
ATOM 2676 N N . LEU A 1 339 ? 9.362 20.632 15.533 1.00 89.50 339 LEU A N 1
ATOM 2677 C CA . LEU A 1 339 ? 8.030 20.672 16.144 1.00 89.50 339 LEU A CA 1
ATOM 2678 C C . LEU A 1 339 ? 7.535 19.271 16.520 1.00 89.50 339 LEU A C 1
ATOM 2680 O O . LEU A 1 339 ? 6.994 19.084 17.610 1.00 89.50 339 LEU A O 1
ATOM 2684 N N . SER A 1 340 ? 7.768 18.280 15.656 1.00 87.69 340 SER A N 1
ATOM 2685 C CA . SER A 1 340 ? 7.434 16.882 15.945 1.00 87.69 340 SER A CA 1
ATOM 2686 C C . SER A 1 340 ? 8.281 16.339 17.096 1.00 87.69 340 SER A C 1
ATOM 2688 O O . SER A 1 340 ? 7.746 15.677 17.979 1.00 87.69 340 SER A O 1
ATOM 2690 N N . GLY A 1 341 ? 9.577 16.669 17.139 1.00 90.38 341 GLY A N 1
ATOM 2691 C CA . GLY A 1 341 ? 10.469 16.300 18.238 1.00 90.38 341 GLY A CA 1
ATOM 2692 C C . GLY A 1 341 ? 10.011 16.866 19.583 1.00 90.38 341 GLY A C 1
ATOM 2693 O O . GLY A 1 341 ? 9.899 16.120 20.553 1.00 90.38 341 GLY A O 1
ATOM 2694 N N . ILE A 1 342 ? 9.663 18.156 19.633 1.00 92.94 342 ILE A N 1
ATOM 2695 C CA . ILE A 1 342 ? 9.096 18.798 20.831 1.00 92.94 342 ILE A CA 1
ATOM 2696 C C . ILE A 1 342 ? 7.792 18.103 21.244 1.00 92.94 342 ILE A C 1
ATOM 2698 O O . ILE A 1 342 ? 7.609 17.804 22.423 1.00 92.94 342 ILE A O 1
ATOM 2702 N N . GLY A 1 343 ? 6.909 17.808 20.285 1.00 89.75 343 GLY A N 1
ATOM 2703 C CA . GLY A 1 343 ? 5.656 17.096 20.539 1.00 89.75 343 GLY A CA 1
ATOM 2704 C C . GLY A 1 343 ? 5.874 15.701 21.128 1.00 89.75 343 GLY A C 1
ATOM 2705 O O . GLY A 1 343 ? 5.252 15.357 22.129 1.00 89.75 343 GLY A O 1
ATOM 2706 N N . ILE A 1 344 ? 6.801 14.920 20.566 1.00 92.62 344 ILE A N 1
ATOM 2707 C CA . ILE A 1 344 ? 7.159 13.585 21.065 1.00 92.62 344 ILE A CA 1
ATOM 2708 C C . ILE A 1 344 ? 7.722 13.673 22.486 1.00 92.62 344 ILE A C 1
ATOM 2710 O O . ILE A 1 344 ? 7.286 12.926 23.359 1.00 92.62 344 ILE A O 1
ATOM 2714 N N . VAL A 1 345 ? 8.650 14.600 22.742 1.00 94.56 345 VAL A N 1
ATOM 2715 C CA . VAL A 1 345 ? 9.222 14.804 24.082 1.00 94.56 345 VAL A CA 1
ATOM 2716 C C . VAL A 1 345 ? 8.137 15.194 25.081 1.00 94.56 345 VAL A C 1
ATOM 2718 O O . VAL A 1 345 ? 8.113 14.648 26.180 1.00 94.56 345 VAL A O 1
ATOM 2721 N N . ALA A 1 346 ? 7.215 16.082 24.703 1.00 91.44 346 ALA A N 1
ATOM 2722 C CA . ALA A 1 346 ? 6.089 16.459 25.549 1.00 91.44 346 ALA A CA 1
ATOM 2723 C C . ALA A 1 346 ? 5.190 15.252 25.863 1.00 91.44 346 ALA A C 1
ATOM 2725 O O . ALA A 1 346 ? 4.881 15.022 27.029 1.00 91.44 346 ALA A O 1
ATOM 2726 N N . ILE A 1 347 ? 4.828 14.450 24.855 1.00 90.25 347 ILE A N 1
ATOM 2727 C CA . ILE A 1 347 ? 4.013 13.239 25.034 1.00 90.25 347 ILE A CA 1
ATOM 2728 C C . ILE A 1 347 ? 4.705 12.257 25.986 1.00 90.25 347 ILE A C 1
ATOM 2730 O O . ILE A 1 347 ? 4.094 11.812 26.953 1.00 90.25 347 ILE A O 1
ATOM 2734 N N . ILE A 1 348 ? 5.986 11.953 25.760 1.00 91.44 348 ILE A N 1
ATOM 2735 C CA . ILE A 1 348 ? 6.752 11.035 26.616 1.00 91.44 348 ILE A CA 1
ATOM 2736 C C . ILE A 1 348 ? 6.832 11.580 28.043 1.00 91.44 348 ILE A C 1
ATOM 2738 O O . ILE A 1 348 ? 6.573 10.854 28.998 1.00 91.44 348 ILE A O 1
ATOM 2742 N N . TYR A 1 349 ? 7.165 12.861 28.197 1.00 93.62 349 TYR A N 1
ATOM 2743 C CA . TYR A 1 349 ? 7.267 13.510 29.499 1.00 93.62 349 TYR A CA 1
ATOM 2744 C C . TYR A 1 349 ? 5.968 13.402 30.304 1.00 93.62 349 TYR A C 1
ATOM 2746 O O . TYR A 1 349 ? 6.004 13.087 31.496 1.00 93.62 349 TYR A O 1
ATOM 2754 N N . TRP A 1 350 ? 4.825 13.638 29.657 1.00 92.06 350 TRP A N 1
ATOM 2755 C CA . TRP A 1 350 ? 3.526 13.549 30.310 1.00 92.06 350 TRP A CA 1
ATOM 2756 C C . TRP A 1 350 ? 3.115 12.111 30.608 1.00 92.06 350 TRP A C 1
ATOM 2758 O O . TRP A 1 350 ? 2.721 11.851 31.741 1.00 92.06 350 TRP A O 1
ATOM 2768 N N . LEU A 1 351 ? 3.302 11.174 29.675 1.00 89.12 351 LEU A N 1
ATOM 2769 C CA . LEU A 1 351 ? 3.012 9.751 29.898 1.00 89.12 351 LEU A CA 1
ATOM 2770 C C . LEU A 1 351 ? 3.864 9.142 31.022 1.00 89.12 351 LEU A C 1
ATOM 2772 O O . LEU A 1 351 ? 3.377 8.311 31.784 1.00 89.12 351 LEU A O 1
ATOM 2776 N N . VAL A 1 352 ? 5.123 9.572 31.166 1.00 91.81 352 VAL A N 1
ATOM 2777 C CA . VAL A 1 352 ? 6.005 9.131 32.264 1.00 91.81 352 VAL A CA 1
ATOM 2778 C C . VAL A 1 352 ? 5.543 9.687 33.611 1.00 91.81 352 VAL A C 1
ATOM 2780 O O . VAL A 1 352 ? 5.655 9.007 34.628 1.00 91.81 352 VAL A O 1
ATOM 2783 N N . ARG A 1 353 ? 5.025 10.921 33.647 1.00 92.50 353 ARG A N 1
ATOM 2784 C CA . ARG A 1 353 ? 4.520 11.535 34.887 1.00 92.50 353 ARG A CA 1
ATOM 2785 C C . ARG A 1 353 ? 3.122 11.068 35.276 1.00 92.50 353 ARG A C 1
ATOM 2787 O O . ARG A 1 353 ? 2.799 11.072 36.460 1.00 92.50 353 ARG A O 1
ATOM 2794 N N . ARG A 1 354 ? 2.288 10.759 34.289 1.00 89.12 354 ARG A N 1
ATOM 2795 C CA . ARG A 1 354 ? 0.873 10.424 34.424 1.00 89.12 354 ARG A CA 1
ATOM 2796 C C . ARG A 1 354 ? 0.545 9.369 33.379 1.00 89.12 354 ARG A C 1
ATOM 2798 O O . ARG A 1 354 ? 0.360 9.691 32.208 1.00 89.12 354 ARG A O 1
ATOM 2805 N N . SER A 1 355 ? 0.489 8.107 33.800 1.00 81.38 355 SER A N 1
ATOM 2806 C CA . SER A 1 355 ? 0.197 6.994 32.886 1.00 81.38 355 SER A CA 1
ATOM 2807 C C . SER A 1 355 ? -1.213 7.062 32.284 1.00 81.38 355 SER A C 1
ATOM 2809 O O . SER A 1 355 ? -1.491 6.372 31.311 1.00 81.38 355 SER A O 1
ATOM 2811 N N . ASP A 1 356 ? -2.091 7.871 32.876 1.00 83.00 356 ASP A N 1
ATOM 2812 C CA . ASP A 1 356 ? -3.471 8.156 32.481 1.00 83.00 356 ASP A CA 1
ATOM 2813 C C . ASP A 1 356 ? -3.629 9.474 31.699 1.00 83.00 356 ASP A C 1
ATOM 2815 O O . ASP A 1 356 ? -4.749 9.893 31.420 1.00 83.00 356 ASP A O 1
ATOM 2819 N N . TRP A 1 357 ? -2.533 10.159 31.357 1.00 84.62 357 TRP A N 1
ATOM 2820 C CA . TRP A 1 357 ? -2.602 11.418 30.619 1.00 84.62 357 TRP A CA 1
ATOM 2821 C C . TRP A 1 357 ? -3.088 11.214 29.182 1.00 84.62 357 TRP A C 1
ATOM 2823 O O . TRP A 1 357 ? -2.471 10.481 28.407 1.00 84.62 357 TRP A O 1
ATOM 2833 N N . ASP A 1 358 ? -4.150 11.936 28.819 1.00 78.94 358 ASP A N 1
ATOM 2834 C CA . ASP A 1 358 ? -4.661 12.023 27.454 1.00 78.94 358 ASP A CA 1
ATOM 2835 C C . ASP A 1 358 ? -4.272 13.382 26.833 1.00 78.94 358 ASP A C 1
ATOM 2837 O O . ASP A 1 358 ? -4.555 14.433 27.423 1.00 78.94 358 ASP A O 1
ATOM 2841 N N . PRO A 1 359 ? -3.603 13.405 25.662 1.00 77.62 359 PRO A N 1
ATOM 2842 C CA . PRO A 1 359 ? -3.339 14.641 24.927 1.00 77.62 359 PRO A CA 1
ATOM 2843 C C . PRO A 1 359 ? -4.605 15.336 24.402 1.00 77.62 359 PRO A C 1
ATOM 2845 O O . PRO A 1 359 ? -4.530 16.510 24.030 1.00 77.62 359 PRO A O 1
ATOM 2848 N N . VAL A 1 360 ? -5.741 14.639 24.317 1.00 77.75 360 VAL A N 1
ATOM 2849 C CA . VAL A 1 360 ? -7.020 15.205 23.879 1.00 77.75 360 VAL A CA 1
ATOM 2850 C C . VAL A 1 360 ? -7.702 15.877 25.067 1.00 77.75 360 VAL A C 1
ATOM 2852 O O . VAL A 1 360 ? -7.923 15.264 26.110 1.00 77.75 360 VAL A O 1
ATOM 2855 N N . ALA A 1 361 ? -8.055 17.156 24.923 1.00 75.25 361 ALA A N 1
ATOM 2856 C CA . ALA A 1 361 ? -8.818 17.840 25.956 1.00 75.25 361 ALA A CA 1
ATOM 2857 C C . ALA A 1 361 ? -10.181 17.153 26.126 1.00 75.25 361 ALA A C 1
ATOM 2859 O O . ALA A 1 361 ? -10.857 16.867 25.140 1.00 75.25 361 ALA A O 1
ATOM 2860 N N . ALA A 1 362 ? -10.624 16.937 27.369 1.00 73.50 362 ALA A N 1
ATOM 2861 C CA . ALA A 1 362 ? -11.913 16.293 27.642 1.00 73.50 362 ALA A CA 1
ATOM 2862 C C . ALA A 1 362 ? -13.090 17.006 26.945 1.00 73.50 362 ALA A C 1
ATOM 2864 O O . ALA A 1 362 ? -14.050 16.368 26.533 1.00 73.50 362 ALA A O 1
ATOM 2865 N N . THR A 1 363 ? -12.985 18.321 26.736 1.00 76.94 363 THR A N 1
ATOM 2866 C CA . THR A 1 363 ? -13.967 19.134 26.002 1.00 76.94 363 THR A CA 1
ATOM 2867 C C . THR A 1 363 ? -14.059 18.812 24.512 1.00 76.94 363 THR A C 1
ATOM 2869 O O . THR A 1 363 ? -15.094 19.072 23.903 1.00 76.94 363 THR A O 1
ATOM 2872 N N . ASP A 1 364 ? -12.995 18.260 23.928 1.00 74.00 364 ASP A N 1
ATOM 2873 C CA . ASP A 1 364 ? -12.904 17.926 22.504 1.00 74.00 364 ASP A CA 1
ATOM 2874 C C . ASP A 1 364 ? -13.392 16.498 22.218 1.00 74.00 364 ASP A C 1
ATOM 2876 O O . ASP A 1 364 ? -13.621 16.133 21.062 1.00 74.00 364 ASP A O 1
ATOM 2880 N N . LEU A 1 365 ? -13.578 15.682 23.263 1.00 71.69 365 LEU A N 1
ATOM 2881 C CA . LEU A 1 365 ? -14.181 14.362 23.133 1.00 71.69 365 LEU A CA 1
ATOM 2882 C C . LEU A 1 365 ? -15.674 14.495 22.792 1.00 71.69 365 LEU A C 1
ATOM 2884 O O . LEU A 1 365 ? -16.334 15.423 23.257 1.00 71.69 365 LEU A O 1
ATOM 2888 N N . PRO A 1 366 ? -16.258 13.573 22.008 1.00 69.12 366 PRO A N 1
ATOM 2889 C CA . PRO A 1 366 ? -17.701 13.540 21.799 1.00 69.12 366 PRO A CA 1
ATOM 2890 C C . PRO A 1 366 ? -18.451 13.487 23.141 1.00 69.12 366 PRO A C 1
ATOM 2892 O O . PRO A 1 366 ? -17.991 12.780 24.039 1.00 69.12 366 PRO A O 1
ATOM 2895 N N . PRO A 1 367 ? -19.637 14.118 23.276 1.00 69.00 367 PRO A N 1
ATOM 2896 C CA . PRO A 1 367 ? -20.383 14.171 24.542 1.00 69.00 367 PRO A CA 1
ATOM 2897 C C . PRO A 1 367 ? -20.625 12.806 25.200 1.00 69.00 367 PRO A C 1
ATOM 2899 O O . PRO A 1 367 ? -20.728 12.710 26.415 1.00 69.00 367 PRO A O 1
ATOM 2902 N N . ALA A 1 368 ? -20.681 11.736 24.403 1.00 63.97 368 ALA A N 1
ATOM 2903 C CA . ALA A 1 368 ? -20.851 10.364 24.876 1.00 63.97 368 ALA A CA 1
ATOM 2904 C C . ALA A 1 368 ? -19.650 9.799 25.667 1.00 63.97 368 ALA A C 1
ATOM 2906 O O . ALA A 1 368 ? -19.802 8.769 26.314 1.00 63.97 368 ALA A O 1
ATOM 2907 N N . ILE A 1 369 ? -18.471 10.426 25.582 1.00 63.50 369 ILE A N 1
ATOM 2908 C CA . ILE A 1 369 ? -17.205 9.962 26.185 1.00 63.50 369 ILE A CA 1
ATOM 2909 C C . ILE A 1 369 ? -16.723 10.930 27.288 1.00 63.50 369 ILE A C 1
ATOM 2911 O O . ILE A 1 369 ? -15.798 10.611 28.020 1.00 63.50 369 ILE A O 1
ATOM 2915 N N . GLN A 1 370 ? -17.363 12.093 27.459 1.00 67.06 370 GLN A N 1
ATOM 2916 C CA . GLN A 1 370 ? -16.967 13.124 28.436 1.00 67.06 370 GLN A CA 1
ATOM 2917 C C . GLN A 1 370 ? -17.307 12.786 29.911 1.00 67.06 370 GLN A C 1
ATOM 2919 O O . GLN A 1 370 ? -17.323 13.696 30.738 1.00 67.06 370 GLN A O 1
ATOM 2924 N N . ALA A 1 371 ? -17.632 11.528 30.235 1.00 48.00 371 ALA A N 1
ATOM 2925 C CA . ALA A 1 371 ? -18.179 11.115 31.534 1.00 48.00 371 ALA A CA 1
ATOM 2926 C C . ALA A 1 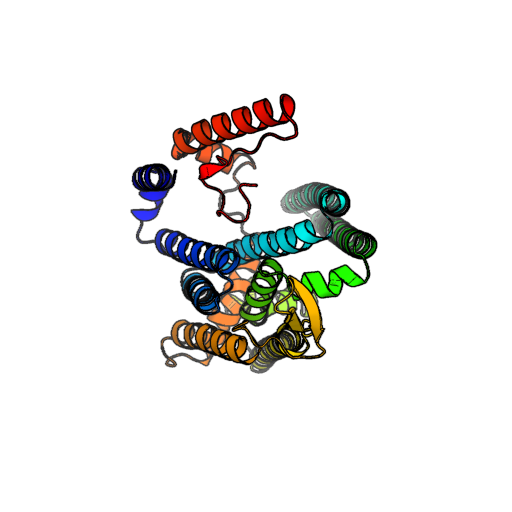371 ? -17.111 10.765 32.578 1.00 48.00 371 ALA A C 1
ATOM 2928 O O . ALA A 1 371 ? -16.155 10.040 32.220 1.00 48.00 371 ALA A O 1
#

pLDDT: mean 88.31, std 11.28, range [44.12, 98.38]

Secondary structure (DSSP, 8-state):
-HHHHHHHHHT-HHHHHHHTSSSTHHHHHHHHHHHHHHHHHHHHH--HHHHHHHHHHHHHHHHH-TTHHHHHHHHHHHHHHHHHHHHHGGGHHHHHHHHHHHHHHHHHHHHHHHHHHHHHTT-GGGHHHHHHHHHHHHHHHHHHHHHHHHHHHHHHHHHS-TTHHHHHTT-HHHHHHHHHHHHHGGGGHHHHHHHTS---HHHHHHTGGG--HHHHHHHHHHHHHHHHHHHHHHIIIIITPPPPEEEEEPTTSPEEEEEEE-------HHHHHHHHHHHHHHHHHHHTTTTTTHHHHHIIIIIHHHHHHHHGGGS-TT---TTHHHHHHHHHSHHHHHHHHHHHHHHHHHHHH-TT--SS-GGGS-TTT--

Radius of gyration: 24.32 Å; Cα contacts (8 Å, |Δi|>4): 366; chains: 1; bounding box: 77×46×63 Å